Protein AF-A0AA40BDB4-F1 (afdb_monomer_lite)

Sequence (387 aa):
MAGRRAGQRDLVKLSRQDGDCGTTSRLGLGTDKLNTQEYTMSSLTVEDAASINAFVQQLHNAAAGALPVDEETLALQMLASAHADSDFDASHIKSPSATSGPAPVAMAAGDAKFDKFVSLLMGDIKSPEDQVANGQVPKPPPVVVEDPIGEVTVYDRAEATKNFAYLKDAQSVCQMFTNIILMQTNPDGFDITKEAAQAFNVQAALAYKSMAGPMGGVYNFSNGAVTKHTFDIPKGEVHEKLLGTMFKDMGLDKNHKLEIDSHITNFVKALGSIKTDGPHSTLDFALRFGLCPASNIAVDEVNPLIAYEPTTYLIYLKIDAKAFKQIISKNNSQEKITLTYEQVITKFELNVDHFIKQRPKFNAMLEAAIGMSLKEYSDRLNKPVKK

pLDDT: mean 74.77, std 20.49, range [28.95, 96.31]

Structure (mmCIF, N/CA/C/O backbone):
data_AF-A0AA40BDB4-F1
#
_entry.id   AF-A0AA40BDB4-F1
#
loop_
_atom_site.group_PDB
_atom_site.id
_atom_site.type_symbol
_atom_site.label_atom_id
_atom_site.label_alt_id
_atom_site.label_comp_id
_atom_site.label_asym_id
_atom_site.label_entity_id
_atom_site.label_seq_id
_atom_site.pdbx_PDB_ins_code
_atom_site.Cartn_x
_atom_site.Cartn_y
_atom_site.Cartn_z
_atom_site.occupancy
_atom_site.B_iso_or_equiv
_atom_site.auth_seq_id
_atom_site.auth_comp_id
_atom_site.auth_asym_id
_atom_site.auth_atom_id
_atom_site.pdbx_PDB_model_num
ATOM 1 N N . MET A 1 1 ? 46.966 54.551 1.963 1.00 35.03 1 MET A N 1
ATOM 2 C CA . MET A 1 1 ? 47.315 55.102 3.290 1.00 35.03 1 MET A CA 1
ATOM 3 C C . MET A 1 1 ? 46.256 54.678 4.288 1.00 35.03 1 MET A C 1
ATOM 5 O O . MET A 1 1 ? 45.084 54.652 3.945 1.00 35.03 1 MET A O 1
ATOM 9 N N . ALA A 1 2 ? 46.714 54.273 5.468 1.00 35.72 2 ALA A N 1
ATOM 10 C CA . ALA A 1 2 ? 45.950 53.664 6.547 1.00 35.72 2 ALA A CA 1
ATOM 11 C C . ALA A 1 2 ? 44.894 54.586 7.181 1.00 35.72 2 ALA A C 1
ATOM 13 O O . ALA A 1 2 ? 45.052 55.807 7.186 1.00 35.72 2 ALA A O 1
ATOM 14 N N . GLY A 1 3 ? 43.902 53.985 7.849 1.00 31.34 3 GLY A N 1
ATOM 15 C CA . GLY A 1 3 ? 43.121 54.692 8.861 1.00 31.34 3 GLY A CA 1
ATOM 16 C C . GLY A 1 3 ? 42.010 53.892 9.554 1.00 31.34 3 GLY A C 1
ATOM 17 O O . GLY A 1 3 ? 40.930 53.807 8.996 1.00 31.34 3 GLY A O 1
ATOM 18 N N . ARG A 1 4 ? 42.282 53.497 10.820 1.00 35.09 4 ARG A N 1
ATOM 19 C CA . ARG A 1 4 ? 41.410 53.574 12.036 1.00 35.09 4 ARG A CA 1
ATOM 20 C C . ARG A 1 4 ? 40.129 52.706 12.064 1.00 35.09 4 ARG A C 1
ATOM 22 O O . ARG A 1 4 ? 39.511 52.502 11.042 1.00 35.09 4 ARG A O 1
ATOM 29 N N . ARG A 1 5 ? 39.576 52.217 13.184 1.00 35.78 5 ARG A N 1
ATOM 30 C CA . ARG A 1 5 ? 39.807 52.204 14.655 1.00 35.78 5 ARG A CA 1
ATOM 31 C C . ARG A 1 5 ? 38.799 51.163 15.216 1.00 35.78 5 ARG A C 1
ATOM 33 O O . ARG A 1 5 ? 37.703 51.075 14.687 1.00 35.78 5 ARG A O 1
ATOM 40 N N . ALA A 1 6 ? 39.205 50.274 16.126 1.00 37.84 6 ALA A N 1
ATOM 41 C CA . ALA A 1 6 ? 38.913 50.265 17.577 1.00 37.84 6 ALA A CA 1
ATOM 42 C C . ALA A 1 6 ? 37.437 50.074 18.009 1.00 37.84 6 ALA A C 1
ATOM 44 O O . ALA A 1 6 ? 36.573 50.852 17.620 1.00 37.84 6 ALA A O 1
ATOM 45 N N . GLY A 1 7 ? 37.190 49.116 18.917 1.00 32.06 7 GLY A N 1
ATOM 46 C CA . GLY A 1 7 ? 35.907 48.978 19.624 1.00 32.06 7 GLY A CA 1
ATOM 47 C C . GLY A 1 7 ? 35.765 47.726 20.502 1.00 32.06 7 GLY A C 1
ATOM 48 O O . GLY A 1 7 ? 35.035 46.811 20.152 1.00 32.06 7 GLY A O 1
ATOM 49 N N . GLN A 1 8 ? 36.463 47.706 21.636 1.00 35.59 8 GLN A N 1
ATOM 50 C CA . GLN A 1 8 ? 36.405 46.729 22.735 1.00 35.59 8 GLN A CA 1
ATOM 51 C C . GLN A 1 8 ? 35.236 47.071 23.688 1.00 35.59 8 GLN A C 1
ATOM 53 O O . GLN A 1 8 ? 35.042 48.258 23.959 1.00 35.59 8 GLN A O 1
ATOM 58 N N . ARG A 1 9 ? 34.474 46.090 24.210 1.00 36.81 9 ARG A N 1
ATOM 59 C CA . ARG A 1 9 ? 33.572 46.274 25.372 1.00 36.81 9 ARG A CA 1
ATOM 60 C C . ARG A 1 9 ? 33.446 45.028 26.247 1.00 36.81 9 ARG A C 1
ATOM 62 O O . ARG A 1 9 ? 33.517 43.900 25.773 1.00 36.81 9 ARG A O 1
ATOM 69 N N . ASP A 1 10 ? 33.268 45.338 27.524 1.00 34.50 10 ASP A N 1
ATOM 70 C CA . ASP A 1 10 ? 33.527 44.552 28.720 1.00 34.50 10 ASP A CA 1
ATOM 71 C C . ASP A 1 10 ? 32.398 43.628 29.190 1.00 34.50 10 ASP A C 1
ATOM 73 O O . ASP A 1 10 ? 31.216 43.802 28.892 1.00 34.50 10 ASP A O 1
ATOM 77 N N . LEU A 1 11 ? 32.839 42.691 30.032 1.00 35.38 11 LEU A N 1
ATOM 78 C CA . LEU A 1 11 ? 32.093 41.889 30.995 1.00 35.38 11 LEU A CA 1
ATOM 79 C C . LEU A 1 11 ? 31.277 42.738 31.983 1.00 35.38 11 LEU A C 1
ATOM 81 O O . LEU A 1 11 ? 31.793 43.683 32.576 1.00 35.38 11 LEU A O 1
ATOM 85 N N . VAL A 1 12 ? 30.064 42.275 32.300 1.00 36.69 12 VAL A N 1
ATOM 86 C CA . VAL A 1 12 ? 29.343 42.647 33.526 1.00 36.69 12 VAL A CA 1
ATOM 87 C C . VAL A 1 12 ? 28.888 41.377 34.247 1.00 36.69 12 VAL A C 1
ATOM 89 O O . VAL A 1 12 ? 28.168 40.548 33.696 1.00 36.69 12 VAL A O 1
ATOM 92 N N . LYS A 1 13 ? 29.347 41.242 35.497 1.00 37.56 13 LYS A N 1
ATOM 93 C CA . LYS A 1 13 ? 28.877 40.292 36.514 1.00 37.56 13 LYS A CA 1
ATOM 94 C C . LYS A 1 13 ? 27.542 40.778 37.083 1.00 37.56 13 LYS A C 1
ATOM 96 O O . LYS A 1 13 ? 27.432 41.962 37.387 1.00 37.56 13 LYS A O 1
ATOM 101 N N . LEU A 1 14 ? 26.609 39.868 37.360 1.00 36.16 14 LEU A N 1
ATOM 102 C CA . LEU A 1 14 ? 25.502 40.107 38.290 1.00 36.16 14 LEU A CA 1
ATOM 103 C C . LEU A 1 14 ? 25.319 38.915 39.236 1.00 36.16 14 LEU A C 1
ATOM 105 O O . LEU A 1 14 ? 25.628 37.770 38.917 1.00 36.16 14 LEU A O 1
ATOM 109 N N . SER A 1 15 ? 24.929 39.277 40.448 1.00 33.12 15 SER A N 1
ATOM 110 C CA . SER A 1 15 ? 25.103 38.614 41.735 1.00 33.12 15 SER A CA 1
ATOM 111 C C . SER A 1 15 ? 23.909 37.762 42.178 1.00 33.12 15 SER A C 1
ATOM 113 O O . SER A 1 15 ? 22.791 37.948 41.713 1.00 33.12 15 SER A O 1
ATOM 115 N N . ARG A 1 16 ? 24.182 36.878 43.148 1.00 38.31 16 ARG A N 1
ATOM 116 C CA . ARG A 1 16 ? 23.244 36.086 43.965 1.00 38.31 16 ARG A CA 1
ATOM 117 C C . ARG A 1 16 ? 22.114 36.907 44.601 1.00 38.31 16 ARG A C 1
ATOM 119 O O . ARG A 1 16 ? 22.371 38.014 45.073 1.00 38.31 16 ARG A O 1
ATOM 126 N N . GLN A 1 17 ? 20.963 36.262 44.804 1.00 34.16 17 GLN A N 1
ATOM 127 C CA . GLN A 1 17 ? 20.155 36.439 46.014 1.00 34.16 17 GLN A CA 1
ATOM 128 C C . GLN A 1 17 ? 19.317 35.182 46.300 1.00 34.16 17 GLN A C 1
ATOM 130 O O . GLN A 1 17 ? 18.565 34.726 45.442 1.00 34.16 17 GLN A O 1
ATOM 135 N N . ASP A 1 18 ? 19.499 34.632 47.501 1.00 37.16 18 ASP A N 1
ATOM 136 C CA . ASP A 1 18 ? 18.679 33.582 48.107 1.00 37.16 18 ASP A CA 1
ATOM 137 C C . ASP A 1 18 ? 17.361 34.176 48.638 1.00 37.16 18 ASP A C 1
ATOM 139 O O . ASP A 1 18 ? 17.328 35.326 49.087 1.00 37.16 18 ASP A O 1
ATOM 143 N N . GLY A 1 19 ? 16.289 33.382 48.629 1.00 33.75 19 GLY A N 1
ATOM 144 C CA . GLY A 1 19 ? 14.989 33.729 49.206 1.00 33.75 19 GLY A CA 1
ATOM 145 C C . GLY A 1 19 ? 14.137 32.480 49.428 1.00 33.75 19 GLY A C 1
ATOM 146 O O . GLY A 1 19 ? 13.705 31.840 48.475 1.00 33.75 19 GLY A O 1
ATOM 147 N N . ASP A 1 20 ? 13.955 32.143 50.700 1.00 32.56 20 ASP A N 1
ATOM 148 C CA . ASP A 1 20 ? 13.248 30.986 51.252 1.00 32.56 20 ASP A CA 1
ATOM 149 C C . ASP A 1 20 ? 11.726 31.240 51.400 1.00 32.56 20 ASP A C 1
ATOM 151 O O . ASP A 1 20 ? 11.276 32.387 51.366 1.00 32.56 20 ASP A O 1
ATOM 155 N N . CYS A 1 21 ? 10.986 30.165 51.705 1.00 30.27 21 CYS A N 1
ATOM 156 C CA . CYS A 1 21 ? 9.634 30.094 52.291 1.00 30.27 21 CYS A CA 1
ATOM 157 C C . CYS A 1 21 ? 8.413 29.934 51.356 1.00 30.27 21 CYS A C 1
ATOM 159 O O . CYS A 1 21 ? 8.086 30.794 50.541 1.00 30.27 21 CYS A O 1
ATOM 161 N N . GLY A 1 22 ? 7.648 28.853 51.584 1.00 29.36 22 GLY A N 1
ATOM 162 C CA . GLY A 1 22 ? 6.280 28.702 51.078 1.00 29.36 22 GLY A CA 1
ATOM 163 C C . GLY A 1 22 ? 5.725 27.275 51.117 1.00 29.36 22 GLY A C 1
ATOM 164 O O . GLY A 1 22 ? 5.692 26.585 50.106 1.00 29.36 22 GLY A O 1
ATOM 165 N N . THR A 1 23 ? 5.242 26.838 52.279 1.00 39.34 23 THR A N 1
ATOM 166 C CA . THR A 1 23 ? 4.392 25.650 52.466 1.00 39.34 23 THR A CA 1
ATOM 167 C C . THR A 1 23 ? 3.095 25.738 51.652 1.00 39.34 23 THR A C 1
ATOM 169 O O . THR A 1 23 ? 2.395 26.743 51.715 1.00 39.34 23 THR A O 1
ATOM 172 N N . THR A 1 24 ? 2.695 24.662 50.964 1.00 34.88 24 THR A N 1
ATOM 173 C CA . THR A 1 24 ? 1.273 24.343 50.716 1.00 34.88 24 THR A CA 1
ATOM 174 C C . THR A 1 24 ? 1.081 22.866 50.367 1.00 34.88 24 THR A C 1
ATOM 176 O O . THR A 1 24 ? 1.604 22.350 49.385 1.00 34.88 24 THR A O 1
ATOM 179 N N . SER A 1 25 ? 0.284 22.188 51.192 1.00 34.59 25 SER A N 1
ATOM 180 C CA . SER A 1 25 ? -0.330 20.889 50.923 1.00 34.59 25 SER A CA 1
ATOM 181 C C . SER A 1 25 ? -1.162 20.917 49.640 1.00 34.59 25 SER A C 1
ATOM 183 O O . SER A 1 25 ? -1.939 21.855 49.470 1.00 34.59 25 SER A O 1
ATOM 185 N N . ARG A 1 26 ? -1.139 19.842 48.836 1.00 31.80 26 ARG A N 1
ATOM 186 C CA . ARG A 1 26 ? -2.358 19.234 48.259 1.00 31.80 26 ARG A CA 1
ATOM 187 C C . ARG A 1 26 ? -2.076 17.974 47.432 1.00 31.80 26 ARG A C 1
ATOM 189 O O . ARG A 1 26 ? -1.302 18.000 46.490 1.00 31.80 26 ARG A O 1
ATOM 196 N N . LEU A 1 27 ? -2.853 16.946 47.778 1.00 32.69 27 LEU A N 1
ATOM 197 C CA . LEU A 1 27 ? -3.445 15.921 46.913 1.00 32.69 27 LEU A CA 1
ATOM 198 C C . LEU A 1 27 ? -2.481 15.009 46.146 1.00 32.69 27 LEU A C 1
ATOM 200 O O . LEU A 1 27 ? -1.997 15.327 45.065 1.00 32.69 27 LEU A O 1
ATOM 204 N N . GLY A 1 28 ? -2.331 13.799 46.691 1.00 31.52 28 GLY A N 1
ATOM 205 C CA . GLY A 1 28 ? -1.909 12.631 45.935 1.00 31.52 28 GLY A CA 1
ATOM 206 C C . GLY A 1 28 ? -2.870 12.384 44.775 1.00 31.52 28 GLY A C 1
ATOM 207 O O . GLY A 1 28 ? -3.969 11.868 44.960 1.00 31.52 28 GLY A O 1
ATOM 208 N N . LEU A 1 29 ? -2.436 12.771 43.582 1.00 33.66 29 LEU A N 1
ATOM 209 C CA . LEU A 1 29 ? -2.894 12.184 42.338 1.00 33.66 29 LEU A CA 1
ATOM 210 C C . LEU A 1 29 ? -2.036 10.945 42.119 1.00 33.66 29 LEU A C 1
ATOM 212 O O . LEU A 1 29 ? -0.818 11.045 41.959 1.00 33.66 29 LEU A O 1
ATOM 216 N N . GLY A 1 30 ? -2.682 9.782 42.188 1.00 31.44 30 GLY A N 1
ATOM 217 C CA . GLY A 1 30 ? -2.086 8.528 41.766 1.00 31.44 30 GLY A CA 1
ATOM 218 C C . GLY A 1 30 ? -1.533 8.709 40.361 1.00 31.44 30 GLY A C 1
ATOM 219 O O . GLY A 1 30 ? -2.257 9.065 39.433 1.00 31.44 30 GLY A O 1
ATOM 220 N N . THR A 1 31 ? -0.230 8.511 40.224 1.00 32.16 31 THR A N 1
ATOM 221 C CA . THR A 1 31 ? 0.396 8.292 38.934 1.00 32.16 31 THR A CA 1
ATOM 222 C C . THR A 1 31 ? -0.072 6.928 38.455 1.00 32.16 31 THR A C 1
ATOM 224 O O . THR A 1 31 ? 0.568 5.905 38.705 1.00 32.16 31 THR A O 1
ATOM 227 N N . ASP A 1 32 ? -1.230 6.910 37.793 1.00 32.81 32 ASP A N 1
ATOM 228 C CA . ASP A 1 32 ? -1.568 5.827 36.886 1.00 32.81 32 ASP A CA 1
ATOM 229 C C . ASP A 1 32 ? -0.388 5.704 35.934 1.00 32.81 32 ASP A C 1
ATOM 231 O O . ASP A 1 32 ? -0.082 6.600 35.141 1.00 32.81 32 ASP A O 1
ATOM 235 N N . LYS A 1 33 ? 0.350 4.609 36.110 1.00 33.38 33 LYS A N 1
ATOM 236 C CA . LYS A 1 33 ? 1.398 4.182 35.204 1.00 33.38 33 LYS A CA 1
ATOM 237 C C . LYS A 1 33 ? 0.716 3.992 33.855 1.00 33.38 33 LYS A C 1
ATOM 239 O O . LYS A 1 33 ? 0.137 2.941 33.598 1.00 33.38 33 LYS A O 1
ATOM 244 N N . LEU A 1 34 ? 0.751 5.032 33.022 1.00 32.22 34 LEU A N 1
ATOM 245 C CA . LEU A 1 34 ? 0.516 4.926 31.594 1.00 32.22 34 LEU A CA 1
ATOM 246 C C . LEU A 1 34 ? 1.506 3.880 31.109 1.00 32.22 34 LEU A C 1
ATOM 248 O O . LEU A 1 34 ? 2.707 4.120 31.019 1.00 32.22 34 LEU A O 1
ATOM 252 N N . ASN A 1 35 ? 0.977 2.679 30.922 1.00 30.11 35 ASN A N 1
ATOM 253 C CA . ASN A 1 35 ? 1.677 1.535 30.400 1.00 30.11 35 ASN A CA 1
ATOM 254 C C . ASN A 1 35 ? 1.966 1.869 28.933 1.00 30.11 35 ASN A C 1
ATOM 256 O O . ASN A 1 35 ? 1.184 1.547 28.042 1.00 30.11 35 ASN A O 1
ATOM 260 N N . THR A 1 36 ? 3.043 2.614 28.686 1.00 31.75 36 THR A N 1
ATOM 261 C CA . THR A 1 36 ? 3.668 2.735 27.373 1.00 31.75 36 THR A CA 1
ATOM 262 C C . THR A 1 36 ? 4.202 1.357 27.020 1.00 31.75 36 THR A C 1
ATOM 264 O O . THR A 1 36 ? 5.380 1.065 27.201 1.00 31.75 36 THR A O 1
ATOM 267 N N . GLN A 1 37 ? 3.308 0.477 26.566 1.00 29.88 37 GLN A N 1
ATOM 268 C CA . GLN A 1 37 ? 3.706 -0.622 25.709 1.00 29.88 37 GLN A CA 1
ATOM 269 C C . GLN A 1 37 ? 4.337 0.031 24.482 1.00 29.88 37 GLN A C 1
ATOM 271 O O . GLN A 1 37 ? 3.642 0.604 23.641 1.00 29.88 37 GLN A O 1
ATOM 276 N N . GLU A 1 38 ? 5.666 -0.006 24.418 1.00 28.95 38 GLU A N 1
ATOM 277 C CA . GLU A 1 38 ? 6.375 0.078 23.153 1.00 28.95 38 GLU A CA 1
ATOM 278 C C . GLU A 1 38 ? 5.808 -1.039 22.275 1.00 28.95 38 GLU A C 1
ATOM 280 O O . GLU A 1 38 ? 6.131 -2.216 22.434 1.00 28.95 38 GLU A O 1
ATOM 285 N N . TYR A 1 39 ? 4.880 -0.672 21.391 1.00 37.19 39 TYR A N 1
ATOM 286 C CA . TYR A 1 39 ? 4.434 -1.541 20.317 1.00 37.19 39 TYR A CA 1
ATOM 287 C C . TYR A 1 39 ? 5.608 -1.673 19.356 1.00 37.19 39 TYR A C 1
ATOM 289 O O . TYR A 1 39 ? 5.751 -0.927 18.389 1.00 37.19 39 TYR A O 1
ATOM 297 N N . THR A 1 40 ? 6.473 -2.637 19.650 1.00 35.44 40 THR A N 1
ATOM 298 C CA . THR A 1 40 ? 7.232 -3.307 18.610 1.00 35.44 40 THR A CA 1
ATOM 299 C C . THR A 1 40 ? 6.192 -3.846 17.636 1.00 35.44 40 THR A C 1
ATOM 301 O O . THR A 1 40 ? 5.312 -4.617 18.019 1.00 35.44 40 THR A O 1
ATOM 304 N N . MET A 1 41 ? 6.212 -3.365 16.389 1.00 41.50 41 MET A N 1
ATOM 305 C CA . MET A 1 41 ? 5.475 -4.009 15.304 1.00 41.50 41 MET A CA 1
ATOM 306 C C . MET A 1 41 ? 5.861 -5.482 15.371 1.00 41.50 41 MET A C 1
ATOM 308 O O . MET A 1 41 ? 7.022 -5.782 15.099 1.00 41.50 41 MET A O 1
ATOM 312 N N . SER A 1 42 ? 4.960 -6.359 15.843 1.00 46.31 42 SER A N 1
ATOM 313 C CA . SER A 1 42 ? 5.343 -7.742 16.143 1.00 46.31 42 SER A CA 1
ATOM 314 C C . SER A 1 42 ? 6.010 -8.290 14.890 1.00 46.31 42 SER A C 1
ATOM 316 O O . SER A 1 42 ? 5.440 -8.214 13.794 1.00 46.31 42 SER A O 1
ATOM 318 N N . SER A 1 43 ? 7.260 -8.724 15.008 1.00 53.91 43 SER A N 1
ATOM 319 C CA . SER A 1 43 ? 7.935 -9.377 13.895 1.00 53.91 43 SER A CA 1
ATOM 320 C C . SER A 1 43 ? 7.075 -10.567 13.473 1.00 53.91 43 SER A C 1
ATOM 322 O O . SER A 1 43 ? 6.415 -11.175 14.320 1.00 53.91 43 SER A O 1
ATOM 324 N N . LEU A 1 44 ? 7.018 -10.857 12.169 1.00 61.62 44 LEU A N 1
ATOM 325 C CA . LEU A 1 44 ? 6.471 -12.141 11.721 1.00 61.62 44 LEU A CA 1
ATOM 326 C C . LEU A 1 44 ? 7.185 -13.238 12.508 1.00 61.62 44 LEU A C 1
ATOM 328 O O . LEU A 1 44 ? 8.407 -13.162 12.677 1.00 61.62 44 LEU A O 1
ATOM 332 N N . THR A 1 45 ? 6.431 -14.195 13.040 1.00 69.31 45 THR A N 1
ATOM 333 C CA . THR A 1 45 ? 7.065 -15.353 13.664 1.00 69.31 45 THR A CA 1
ATOM 334 C C . THR A 1 45 ? 7.759 -16.179 12.583 1.00 69.31 45 THR A C 1
ATOM 336 O O . THR A 1 45 ? 7.525 -16.012 11.380 1.00 69.31 45 THR A O 1
ATOM 339 N N . VAL A 1 46 ? 8.649 -17.069 13.005 1.00 65.69 46 VAL A N 1
ATOM 340 C CA . VAL A 1 46 ? 9.314 -17.994 12.084 1.00 65.69 46 VAL A CA 1
ATOM 341 C C . VAL A 1 46 ? 8.272 -18.903 11.416 1.00 65.69 46 VAL A C 1
ATOM 343 O O . VAL A 1 46 ? 8.345 -19.171 10.217 1.00 65.69 46 VAL A O 1
ATOM 346 N N . GLU A 1 47 ? 7.249 -19.302 12.169 1.00 66.31 47 GLU A N 1
ATOM 347 C CA . GLU A 1 47 ? 6.120 -20.096 11.697 1.00 66.31 47 GLU A CA 1
ATOM 348 C C . GLU A 1 47 ? 5.272 -19.335 10.665 1.00 66.31 47 GLU A C 1
ATOM 350 O O . GLU A 1 47 ? 4.905 -19.908 9.635 1.00 66.31 47 GLU A O 1
ATOM 355 N N . ASP A 1 48 ? 5.014 -18.038 10.886 1.00 61.88 48 ASP A N 1
ATOM 356 C CA . ASP A 1 48 ? 4.310 -17.185 9.922 1.00 61.88 48 ASP A CA 1
ATOM 357 C C . ASP A 1 48 ? 5.088 -17.115 8.603 1.00 61.88 48 ASP A C 1
ATOM 359 O O . ASP A 1 48 ? 4.516 -17.289 7.525 1.00 61.88 48 ASP A O 1
ATOM 363 N N . ALA A 1 49 ? 6.405 -16.890 8.677 1.00 64.38 49 ALA A N 1
ATOM 364 C CA . ALA A 1 49 ? 7.275 -16.806 7.506 1.00 64.38 49 ALA A CA 1
ATOM 365 C C . ALA A 1 49 ? 7.301 -18.124 6.716 1.00 64.38 49 ALA A C 1
ATOM 367 O O . ALA A 1 49 ? 7.170 -18.116 5.489 1.00 64.38 49 ALA A O 1
ATOM 368 N N . ALA A 1 50 ? 7.397 -19.257 7.413 1.00 65.25 50 ALA A N 1
ATOM 369 C CA . ALA A 1 50 ? 7.337 -20.582 6.809 1.00 65.25 50 ALA A CA 1
ATOM 370 C C . ALA A 1 50 ? 5.992 -20.831 6.103 1.00 65.25 50 ALA A C 1
ATOM 372 O O . ALA A 1 50 ? 5.974 -21.300 4.964 1.00 65.25 50 ALA A O 1
ATOM 373 N N . SER A 1 51 ? 4.871 -20.464 6.734 1.00 67.25 51 SER A N 1
ATOM 374 C CA . SER A 1 51 ? 3.529 -20.631 6.156 1.00 67.25 51 SER A CA 1
ATOM 375 C C . SER A 1 51 ? 3.295 -19.732 4.935 1.00 67.25 51 SER A C 1
ATOM 377 O O . SER A 1 51 ? 2.717 -20.158 3.932 1.00 67.25 51 SER A O 1
ATOM 379 N N . ILE A 1 52 ? 3.792 -18.489 4.976 1.00 65.56 52 ILE A N 1
ATOM 380 C CA . ILE A 1 52 ? 3.763 -17.571 3.829 1.00 65.56 52 ILE A CA 1
ATOM 381 C C . ILE A 1 52 ? 4.548 -18.170 2.659 1.00 65.56 52 ILE A C 1
ATOM 383 O O . ILE A 1 52 ? 4.017 -18.240 1.551 1.00 65.56 52 ILE A O 1
ATOM 387 N N . ASN A 1 53 ? 5.777 -18.638 2.896 1.00 69.31 53 ASN A N 1
ATOM 388 C CA . ASN A 1 53 ? 6.617 -19.241 1.857 1.00 69.31 53 ASN A CA 1
ATOM 389 C C . ASN A 1 53 ? 5.968 -20.489 1.249 1.00 69.31 53 ASN A C 1
ATOM 391 O O . ASN A 1 53 ? 5.939 -20.634 0.028 1.00 69.31 53 ASN A O 1
ATOM 395 N N . ALA A 1 54 ? 5.391 -21.347 2.090 1.00 71.38 54 ALA A N 1
ATOM 396 C CA . ALA A 1 54 ? 4.643 -22.524 1.670 1.00 71.38 54 ALA A CA 1
ATOM 397 C C . ALA A 1 54 ? 3.478 -22.158 0.733 1.00 71.38 54 ALA A C 1
ATOM 399 O O . ALA A 1 54 ? 3.353 -22.725 -0.354 1.00 71.38 54 ALA A O 1
ATOM 400 N N . PHE A 1 55 ? 2.669 -21.160 1.097 1.00 75.44 55 PHE A N 1
ATOM 401 C CA . PHE A 1 55 ? 1.553 -20.708 0.262 1.00 75.44 55 PHE A CA 1
ATOM 402 C C . PHE A 1 55 ? 2.020 -20.058 -1.049 1.00 75.44 55 PHE A C 1
ATOM 404 O O . PHE A 1 55 ? 1.459 -20.315 -2.113 1.00 75.44 55 PHE A O 1
ATOM 411 N N . VAL A 1 56 ? 3.085 -19.254 -1.008 1.00 77.44 56 VAL A N 1
ATOM 412 C CA . VAL A 1 56 ? 3.692 -18.658 -2.209 1.00 77.44 56 VAL A CA 1
ATOM 413 C C . VAL A 1 56 ? 4.198 -19.745 -3.159 1.00 77.44 56 VAL A C 1
ATOM 415 O O . VAL A 1 56 ? 3.978 -19.663 -4.368 1.00 77.44 56 VAL A O 1
ATOM 418 N N . GLN A 1 57 ? 4.813 -20.803 -2.630 1.00 76.00 57 GLN A N 1
ATOM 419 C CA . GLN A 1 57 ? 5.257 -21.935 -3.438 1.00 76.00 57 GLN A CA 1
ATOM 420 C C . GLN A 1 57 ? 4.078 -22.714 -4.034 1.00 76.00 57 GLN A C 1
ATOM 422 O O . GLN A 1 57 ? 4.145 -23.110 -5.197 1.00 76.00 57 GLN A O 1
ATOM 427 N N . GLN A 1 58 ? 2.987 -22.900 -3.283 1.00 75.94 58 GLN A N 1
ATOM 428 C CA . GLN A 1 58 ? 1.755 -23.493 -3.814 1.00 75.94 58 GLN A CA 1
ATOM 429 C C . GLN A 1 58 ? 1.201 -22.677 -4.985 1.00 75.94 58 GLN A C 1
ATOM 431 O O . GLN A 1 58 ? 0.915 -23.250 -6.034 1.00 75.94 58 GLN A O 1
ATOM 436 N N . LEU A 1 59 ? 1.137 -21.346 -4.857 1.00 75.62 59 LEU A N 1
ATOM 437 C CA . LEU A 1 59 ? 0.726 -20.460 -5.949 1.00 75.62 59 LEU A CA 1
ATOM 438 C C . LEU A 1 59 ? 1.656 -20.573 -7.162 1.00 75.62 59 LEU A C 1
ATOM 440 O O . LEU A 1 59 ? 1.180 -20.635 -8.294 1.00 75.62 59 LEU A O 1
ATOM 444 N N . HIS A 1 60 ? 2.973 -20.642 -6.950 1.00 75.88 60 HIS A N 1
ATOM 445 C CA . HIS A 1 60 ? 3.932 -20.855 -8.036 1.00 75.88 60 HIS A CA 1
ATOM 446 C C . HIS A 1 60 ? 3.734 -22.196 -8.741 1.00 75.88 60 HIS A C 1
ATOM 448 O O . HIS A 1 60 ? 3.751 -22.246 -9.970 1.00 75.88 60 HIS A O 1
ATOM 454 N N . ASN A 1 61 ? 3.542 -23.272 -7.982 1.00 70.88 61 ASN A N 1
ATOM 455 C CA . ASN A 1 61 ? 3.346 -24.607 -8.532 1.00 70.88 61 ASN A CA 1
ATOM 456 C C . ASN A 1 61 ? 2.037 -24.683 -9.318 1.00 70.88 61 ASN A C 1
ATOM 458 O O . ASN A 1 61 ? 2.041 -25.160 -10.451 1.00 70.88 61 ASN A O 1
ATOM 462 N N . ALA A 1 62 ? 0.957 -24.121 -8.773 1.00 69.12 62 ALA A N 1
ATOM 463 C CA . ALA A 1 62 ? -0.321 -24.007 -9.463 1.00 69.12 62 ALA A CA 1
ATOM 464 C C . ALA A 1 62 ? -0.193 -23.209 -10.768 1.00 69.12 62 ALA A C 1
ATOM 466 O O . ALA A 1 62 ? -0.655 -23.651 -11.818 1.00 69.12 62 ALA A O 1
ATOM 467 N N . ALA A 1 63 ? 0.506 -22.071 -10.730 1.00 68.38 63 ALA A N 1
ATOM 468 C CA . ALA A 1 63 ? 0.763 -21.245 -11.906 1.00 68.38 63 ALA A CA 1
ATOM 469 C C . ALA A 1 63 ? 1.629 -21.958 -12.965 1.00 68.38 63 ALA A C 1
ATOM 471 O O . ALA A 1 63 ? 1.469 -21.719 -14.159 1.00 68.38 63 ALA A O 1
ATOM 472 N N . ALA A 1 64 ? 2.526 -22.855 -12.546 1.00 73.25 64 ALA A N 1
ATOM 473 C CA . ALA A 1 64 ? 3.324 -23.697 -13.436 1.00 73.25 64 ALA A CA 1
ATOM 474 C C . ALA A 1 64 ? 2.571 -24.945 -13.942 1.00 73.25 64 ALA A C 1
ATOM 476 O O . ALA A 1 64 ? 3.133 -25.726 -14.711 1.00 73.25 64 ALA A O 1
ATOM 477 N N . GLY A 1 65 ? 1.325 -25.160 -13.506 1.00 67.19 65 GLY A N 1
ATOM 478 C CA . GLY A 1 65 ? 0.554 -26.366 -13.801 1.00 67.19 65 GLY A CA 1
ATOM 479 C C . GLY A 1 65 ? 1.094 -27.633 -13.131 1.00 67.19 65 GLY A C 1
ATOM 480 O O . GLY A 1 65 ? 0.772 -28.734 -13.571 1.00 67.19 65 GLY A O 1
ATOM 481 N N . ALA A 1 66 ? 1.936 -27.492 -12.105 1.00 63.16 66 ALA A N 1
ATOM 482 C CA . ALA A 1 66 ? 2.457 -28.609 -11.332 1.00 63.16 66 ALA A CA 1
ATOM 483 C C . ALA A 1 66 ? 1.387 -29.167 -10.380 1.00 63.16 66 ALA A C 1
ATOM 485 O O . ALA A 1 66 ? 0.449 -28.470 -9.990 1.00 63.16 66 ALA A O 1
ATOM 486 N N . LEU A 1 67 ? 1.540 -30.437 -9.993 1.00 59.53 67 LEU A N 1
ATOM 487 C CA . LEU A 1 67 ? 0.674 -31.052 -8.989 1.00 59.53 67 LEU A CA 1
ATOM 488 C C . LEU A 1 67 ? 0.805 -30.312 -7.642 1.00 59.53 67 LEU A C 1
ATOM 490 O O . LEU A 1 67 ? 1.894 -29.815 -7.328 1.00 59.53 67 LEU A O 1
ATOM 494 N N . PRO A 1 68 ? -0.275 -30.253 -6.838 1.00 56.88 68 PRO A N 1
ATOM 495 C CA . PRO A 1 68 ? -0.201 -29.745 -5.476 1.00 56.88 68 PRO A CA 1
ATOM 496 C C . PRO A 1 68 ? 0.896 -30.476 -4.702 1.00 56.88 68 PRO A C 1
ATOM 498 O O . PRO A 1 68 ? 1.032 -31.695 -4.805 1.00 56.88 68 PRO A O 1
ATOM 501 N N . VAL A 1 69 ? 1.679 -29.724 -3.934 1.00 61.47 69 VAL A N 1
ATOM 502 C CA . VAL A 1 69 ? 2.643 -30.306 -2.996 1.00 61.47 69 VAL A CA 1
ATOM 503 C C . VAL A 1 69 ? 1.837 -30.986 -1.898 1.00 61.47 69 VAL A C 1
ATOM 505 O O . VAL A 1 69 ? 0.946 -30.354 -1.329 1.00 61.47 69 VAL A O 1
ATOM 508 N N . ASP A 1 70 ? 2.112 -32.260 -1.626 1.00 65.94 70 ASP A N 1
ATOM 509 C CA . ASP A 1 70 ? 1.471 -32.972 -0.525 1.00 65.94 70 ASP A CA 1
ATOM 510 C C . ASP A 1 70 ? 1.782 -32.293 0.823 1.00 65.94 70 ASP A C 1
ATOM 512 O O . ASP A 1 70 ? 2.814 -31.634 0.988 1.00 65.94 70 ASP A O 1
ATOM 516 N N . GLU A 1 71 ? 0.868 -32.426 1.787 1.00 53.22 71 GLU A N 1
ATOM 517 C CA . GLU A 1 71 ? 0.962 -31.743 3.084 1.00 53.22 71 GLU A CA 1
ATOM 518 C C . GLU A 1 71 ? 2.237 -32.110 3.860 1.00 53.22 71 GLU A C 1
ATOM 520 O O . GLU A 1 71 ? 2.770 -31.264 4.577 1.00 53.22 71 GLU A O 1
ATOM 525 N N . GLU A 1 72 ? 2.768 -33.326 3.690 1.00 55.50 72 GLU A N 1
ATOM 526 C CA . GLU A 1 72 ? 4.011 -33.762 4.336 1.00 55.50 72 GLU A CA 1
ATOM 527 C C . GLU A 1 72 ? 5.228 -33.040 3.75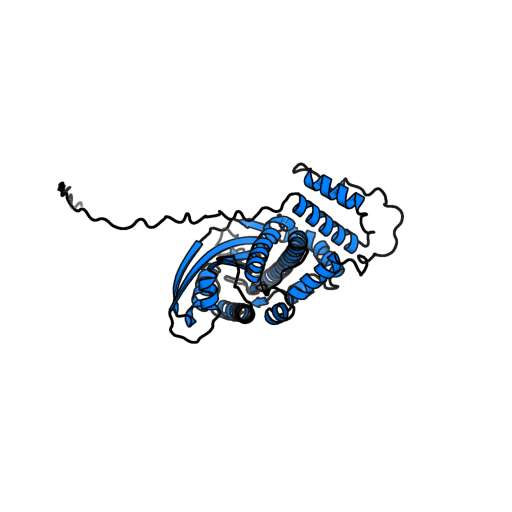0 1.00 55.50 72 GLU A C 1
ATOM 529 O O . GLU A 1 72 ? 6.059 -32.519 4.496 1.00 55.50 72 GLU A O 1
ATOM 534 N N . THR A 1 73 ? 5.319 -32.936 2.422 1.00 62.28 73 THR A N 1
ATOM 535 C CA . THR A 1 73 ? 6.370 -32.165 1.748 1.00 62.28 73 THR A CA 1
ATOM 536 C C . THR A 1 73 ? 6.272 -30.680 2.106 1.00 62.28 73 THR A C 1
ATOM 538 O O . THR A 1 73 ? 7.297 -30.037 2.342 1.00 62.28 73 THR A O 1
ATOM 541 N N . LEU A 1 74 ? 5.057 -30.133 2.211 1.00 58.78 74 LEU A N 1
ATOM 542 C CA . LEU A 1 74 ? 4.836 -28.754 2.646 1.00 58.78 74 LEU A CA 1
ATOM 543 C C . LEU A 1 74 ? 5.297 -28.538 4.094 1.00 58.78 74 LEU A C 1
ATOM 545 O O . LEU A 1 74 ? 6.016 -27.582 4.374 1.00 58.78 74 LEU A O 1
ATOM 549 N N . ALA A 1 75 ? 4.939 -29.448 5.005 1.00 55.91 75 ALA A N 1
ATOM 550 C CA . ALA A 1 75 ? 5.353 -29.402 6.403 1.00 55.91 75 ALA A CA 1
ATOM 551 C C . ALA A 1 75 ? 6.878 -29.523 6.549 1.00 55.91 75 ALA A C 1
ATOM 553 O O . ALA A 1 75 ? 7.481 -28.781 7.321 1.00 55.91 75 ALA A O 1
ATOM 554 N N . LEU A 1 76 ? 7.520 -30.393 5.763 1.00 55.97 76 LEU A N 1
ATOM 555 C CA . LEU A 1 76 ? 8.979 -30.525 5.713 1.00 55.97 76 LEU A CA 1
ATOM 556 C C . LEU A 1 76 ? 9.655 -29.251 5.196 1.00 55.97 76 LEU A C 1
ATOM 558 O O . LEU A 1 76 ? 10.681 -28.846 5.737 1.00 55.97 76 LEU A O 1
ATOM 562 N N . GLN A 1 77 ? 9.081 -28.589 4.191 1.00 60.16 77 GLN A N 1
ATOM 563 C CA . GLN A 1 77 ? 9.583 -27.309 3.684 1.00 60.16 77 GLN A CA 1
ATOM 564 C C . GLN A 1 77 ? 9.384 -26.168 4.683 1.00 60.16 77 GLN A C 1
ATOM 566 O O . GLN A 1 77 ? 10.276 -25.332 4.835 1.00 60.16 77 GLN A O 1
ATOM 571 N N . MET A 1 78 ? 8.250 -26.140 5.388 1.00 54.56 78 MET A N 1
ATOM 572 C CA . MET A 1 78 ? 8.005 -25.188 6.470 1.00 54.56 78 MET A CA 1
ATOM 573 C C . MET A 1 78 ? 9.018 -25.376 7.598 1.00 54.56 78 MET A C 1
ATOM 575 O O . MET A 1 78 ? 9.615 -24.404 8.047 1.00 54.56 78 MET A O 1
ATOM 579 N N . LEU A 1 79 ? 9.267 -26.624 8.001 1.00 55.72 79 LEU A N 1
ATOM 580 C CA . LEU A 1 79 ? 10.227 -26.968 9.047 1.00 55.72 79 LEU A CA 1
ATOM 581 C C . LEU A 1 79 ? 11.667 -26.640 8.624 1.00 55.72 79 LEU A C 1
ATOM 583 O O . LEU A 1 79 ? 12.433 -26.084 9.405 1.00 55.72 79 LEU A O 1
ATOM 587 N N . ALA A 1 80 ? 12.017 -26.916 7.367 1.00 58.47 80 ALA A N 1
ATOM 588 C CA . ALA A 1 80 ? 13.311 -26.553 6.805 1.00 58.47 80 ALA A CA 1
ATOM 589 C C . ALA A 1 80 ? 13.500 -25.033 6.724 1.00 58.47 80 ALA A C 1
ATOM 591 O O . ALA A 1 80 ? 14.560 -24.544 7.082 1.00 58.47 80 ALA A O 1
ATOM 592 N N . SER A 1 81 ? 12.470 -24.279 6.330 1.00 55.09 81 SER A N 1
ATOM 593 C CA . SER A 1 81 ? 12.512 -22.809 6.291 1.00 55.09 81 SER A CA 1
ATOM 594 C C . SER A 1 81 ? 12.555 -22.192 7.692 1.00 55.09 81 SER A C 1
ATOM 596 O O . SER A 1 81 ? 13.181 -21.157 7.887 1.00 55.09 81 SER A O 1
ATOM 598 N N . ALA A 1 82 ? 11.907 -22.827 8.673 1.00 53.66 82 ALA A N 1
ATOM 599 C CA . ALA A 1 82 ? 11.889 -22.377 10.060 1.00 53.66 82 ALA A CA 1
ATOM 600 C C . ALA A 1 82 ? 13.223 -22.609 10.794 1.00 53.66 82 ALA A C 1
ATOM 602 O O . ALA A 1 82 ? 13.540 -21.910 11.755 1.00 53.66 82 ALA A O 1
ATOM 603 N N . HIS A 1 83 ? 14.010 -23.588 10.343 1.00 55.53 83 HIS A N 1
ATOM 604 C CA . HIS A 1 83 ? 15.295 -23.967 10.943 1.00 55.53 83 HIS A CA 1
ATOM 605 C C . HIS A 1 83 ? 16.497 -23.735 10.019 1.00 55.53 83 HIS A C 1
ATOM 607 O O . HIS A 1 83 ? 17.603 -24.184 10.315 1.00 55.53 83 HIS A O 1
ATOM 613 N N . ALA A 1 84 ? 16.275 -23.052 8.902 1.00 47.03 84 ALA A N 1
ATOM 614 C CA . ALA A 1 84 ? 17.285 -22.695 7.926 1.00 47.03 84 ALA A CA 1
ATOM 615 C C . ALA A 1 84 ? 18.244 -21.632 8.481 1.00 47.03 84 ALA A C 1
ATOM 617 O O . ALA A 1 84 ? 17.805 -20.574 8.934 1.00 47.03 84 ALA A O 1
ATOM 618 N N . ASP A 1 85 ? 19.554 -21.876 8.369 1.00 42.56 85 ASP A N 1
ATOM 619 C CA . ASP A 1 85 ? 20.548 -20.797 8.399 1.00 42.56 85 ASP A CA 1
ATOM 620 C C . ASP A 1 85 ? 20.259 -19.789 7.267 1.00 42.56 85 ASP A C 1
ATOM 622 O O . ASP A 1 85 ? 19.607 -20.129 6.276 1.00 42.56 85 ASP A O 1
ATOM 626 N N . SER A 1 86 ? 20.767 -18.553 7.374 1.00 40.88 86 SER A N 1
ATOM 627 C CA . SER A 1 86 ? 20.523 -17.467 6.399 1.00 40.88 86 SER A CA 1
ATOM 628 C C . SER A 1 86 ? 20.850 -17.817 4.942 1.00 40.88 86 SER A C 1
ATOM 630 O O . SER A 1 86 ? 20.381 -17.140 4.029 1.00 40.88 86 SER A O 1
ATOM 632 N N . ASP A 1 87 ? 21.631 -18.877 4.735 1.00 40.47 87 ASP A N 1
ATOM 633 C CA . ASP A 1 87 ? 22.171 -19.306 3.449 1.00 40.47 87 ASP A CA 1
ATOM 634 C C . ASP A 1 87 ? 21.479 -20.585 2.922 1.00 40.47 87 ASP A C 1
ATOM 636 O O . ASP A 1 87 ? 21.954 -21.215 1.975 1.00 40.47 87 ASP A O 1
ATOM 640 N N . PHE A 1 88 ? 20.370 -21.012 3.538 1.00 42.31 88 PHE A N 1
ATOM 641 C CA . PHE A 1 88 ? 19.663 -22.232 3.153 1.00 42.31 88 PHE A CA 1
ATOM 642 C C . PHE A 1 88 ? 18.943 -22.089 1.806 1.00 42.31 88 PHE A C 1
ATOM 644 O O . PHE A 1 88 ? 17.960 -21.359 1.660 1.00 42.31 88 PHE A O 1
ATOM 651 N N . ASP A 1 89 ? 19.396 -22.859 0.819 1.00 45.28 89 ASP A N 1
ATOM 652 C CA . ASP A 1 89 ? 18.754 -22.958 -0.487 1.00 45.28 89 ASP A CA 1
ATOM 653 C C . ASP A 1 89 ? 17.652 -24.035 -0.482 1.00 45.28 89 ASP A C 1
ATOM 655 O O . ASP A 1 89 ? 17.893 -25.234 -0.665 1.00 45.28 89 ASP A O 1
ATOM 659 N N . ALA A 1 90 ? 16.407 -23.584 -0.301 1.00 43.75 90 ALA A N 1
ATOM 660 C CA . ALA A 1 90 ? 15.218 -24.435 -0.302 1.00 43.75 90 ALA A CA 1
ATOM 661 C C . ALA A 1 90 ? 14.964 -25.156 -1.645 1.00 43.75 90 ALA A C 1
ATOM 663 O O . ALA A 1 90 ? 14.167 -26.097 -1.688 1.00 43.75 90 ALA A O 1
ATOM 664 N N . SER A 1 91 ? 15.655 -24.787 -2.736 1.00 45.06 91 SER A N 1
ATOM 665 C CA . SER A 1 91 ? 15.525 -25.453 -4.041 1.00 45.06 91 SER A CA 1
ATOM 666 C C . SER A 1 91 ? 16.051 -26.898 -4.052 1.00 45.06 91 SER A C 1
ATOM 668 O O . SER A 1 91 ? 15.741 -27.673 -4.963 1.00 45.06 91 SER A O 1
ATOM 670 N N . HIS A 1 92 ? 16.795 -27.300 -3.016 1.00 42.22 92 HIS A N 1
ATOM 671 C CA . HIS A 1 92 ? 17.290 -28.665 -2.843 1.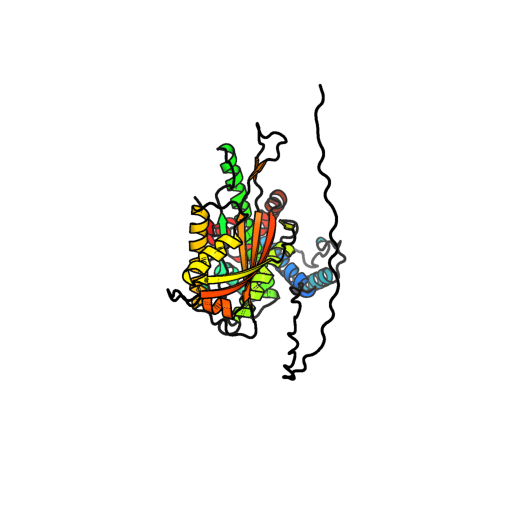00 42.22 92 HIS A CA 1
ATOM 672 C C . HIS A 1 92 ? 16.265 -29.641 -2.244 1.00 42.22 92 HIS A C 1
ATOM 674 O O . HIS A 1 92 ? 16.480 -30.855 -2.313 1.00 42.22 92 HIS A O 1
ATOM 680 N N . ILE A 1 93 ? 15.135 -29.160 -1.712 1.00 45.00 93 ILE A N 1
ATOM 681 C CA . ILE A 1 93 ? 14.060 -30.021 -1.204 1.00 45.00 93 ILE A CA 1
ATOM 682 C C . ILE A 1 93 ? 13.200 -30.485 -2.385 1.00 45.00 93 ILE A C 1
ATOM 684 O O . ILE A 1 93 ? 12.201 -29.865 -2.748 1.00 45.00 93 ILE A O 1
ATOM 688 N N . LYS A 1 94 ? 13.606 -31.587 -3.020 1.00 38.34 94 LYS A N 1
ATOM 689 C CA . LYS A 1 94 ? 12.822 -32.231 -4.082 1.00 38.34 94 LYS A CA 1
ATOM 690 C C . LYS A 1 94 ? 11.740 -33.120 -3.466 1.00 38.34 94 LYS A C 1
ATOM 692 O O . LYS A 1 94 ? 12.053 -33.983 -2.651 1.00 38.34 94 LYS A O 1
ATOM 697 N N . SER A 1 95 ? 10.487 -32.926 -3.885 1.00 36.94 95 SER A N 1
ATOM 698 C CA . SER A 1 95 ? 9.371 -33.806 -3.508 1.00 36.94 95 SER A CA 1
ATOM 699 C C . SER A 1 95 ? 9.649 -35.252 -3.966 1.00 36.94 95 SER A C 1
ATOM 701 O O . SER A 1 95 ? 10.112 -35.441 -5.098 1.00 36.94 95 SER A O 1
ATOM 703 N N . PRO A 1 96 ? 9.357 -36.282 -3.145 1.00 33.69 96 PRO A N 1
ATOM 704 C CA . PRO A 1 96 ? 9.560 -37.685 -3.515 1.00 33.69 96 PRO A CA 1
ATOM 705 C C . PRO A 1 96 ? 8.666 -38.188 -4.662 1.00 33.69 96 PRO A C 1
ATOM 707 O O . PRO A 1 96 ? 8.918 -39.273 -5.180 1.00 33.69 96 PRO A O 1
ATOM 710 N N . SER A 1 97 ? 7.648 -37.430 -5.089 1.00 37.84 97 SER A N 1
ATOM 711 C CA . SER A 1 97 ? 6.705 -37.846 -6.140 1.00 37.84 97 SER A CA 1
ATOM 712 C C . SER A 1 97 ? 6.660 -36.867 -7.313 1.00 37.84 97 SER A C 1
ATOM 714 O O . SER A 1 97 ? 5.681 -36.165 -7.535 1.00 37.84 97 SER A O 1
ATOM 716 N N . ALA A 1 98 ? 7.718 -36.861 -8.124 1.00 34.94 98 ALA A N 1
ATOM 717 C CA . ALA A 1 98 ? 7.689 -36.281 -9.466 1.00 34.94 98 ALA A CA 1
ATOM 718 C C . ALA A 1 98 ? 7.766 -37.403 -10.512 1.00 34.94 98 ALA A C 1
ATOM 720 O O . ALA A 1 98 ? 8.806 -37.625 -11.128 1.00 34.94 98 ALA A O 1
ATOM 721 N N . THR A 1 99 ? 6.671 -38.142 -10.713 1.00 34.62 99 THR A N 1
ATOM 722 C CA . THR A 1 99 ? 6.525 -38.995 -11.902 1.00 34.62 99 THR A CA 1
ATOM 723 C C . THR A 1 99 ? 5.234 -38.682 -12.651 1.00 34.62 99 THR A C 1
ATOM 725 O O . THR A 1 99 ? 4.146 -38.721 -12.092 1.00 34.62 99 THR A O 1
ATOM 728 N N . SER A 1 100 ? 5.424 -38.376 -13.942 1.00 35.91 100 SER A N 1
ATOM 729 C CA . SER A 1 100 ? 4.445 -38.241 -15.034 1.00 35.91 100 SER A CA 1
ATOM 730 C C . SER A 1 100 ? 3.277 -37.273 -14.813 1.00 35.91 100 SER A C 1
ATOM 732 O O . SER A 1 100 ? 2.316 -37.569 -14.112 1.00 35.91 100 SER A O 1
ATOM 734 N N . GLY A 1 101 ? 3.350 -36.125 -15.492 1.00 47.81 101 GLY A N 1
ATOM 735 C CA . GLY A 1 101 ? 2.325 -35.087 -15.441 1.00 47.81 101 GLY A CA 1
ATOM 736 C C . GLY A 1 101 ? 0.975 -35.484 -16.048 1.00 47.81 101 GLY A C 1
ATOM 737 O O . GLY A 1 101 ? 0.902 -36.302 -16.968 1.00 47.81 101 GLY A O 1
ATOM 738 N N . PRO A 1 102 ? -0.084 -34.818 -15.573 1.00 35.44 102 PRO A N 1
ATOM 739 C CA . PRO A 1 102 ? -1.233 -34.407 -16.367 1.00 35.44 102 PRO A CA 1
ATOM 740 C C . PRO A 1 102 ? -1.399 -32.868 -16.353 1.00 35.44 102 PRO A C 1
ATOM 742 O O . PRO A 1 102 ? -0.595 -32.152 -15.765 1.00 35.44 102 PRO A O 1
ATOM 745 N N . ALA A 1 103 ? -2.422 -32.384 -17.069 1.00 33.03 103 ALA A N 1
ATOM 746 C CA . ALA A 1 103 ? -2.852 -30.988 -17.249 1.00 33.03 103 ALA A CA 1
ATOM 747 C C . ALA A 1 103 ? -2.758 -30.092 -15.991 1.00 33.03 103 ALA A C 1
ATOM 749 O O . ALA A 1 103 ? -2.874 -30.622 -14.886 1.00 33.03 103 ALA A O 1
ATOM 750 N N . PRO A 1 104 ? -2.629 -28.750 -16.148 1.00 34.12 104 PRO A N 1
ATOM 751 C CA . PRO A 1 104 ? -2.579 -27.819 -15.024 1.00 34.12 104 PRO A CA 1
ATOM 752 C C . PRO A 1 104 ? -3.783 -28.055 -14.120 1.00 34.12 104 PRO A C 1
ATOM 754 O O . PRO A 1 104 ? -4.926 -27.773 -14.486 1.00 34.12 104 PRO A O 1
ATOM 757 N N . VAL A 1 105 ? -3.522 -28.613 -12.944 1.00 33.19 105 VAL A N 1
ATOM 758 C CA . VAL A 1 105 ? -4.524 -28.696 -11.897 1.00 33.19 105 VAL A CA 1
ATOM 759 C C . VAL A 1 105 ? -4.603 -27.283 -11.344 1.00 33.19 105 VAL A C 1
ATOM 761 O O . VAL A 1 105 ? -3.743 -26.859 -10.576 1.00 33.19 105 VAL A O 1
ATOM 764 N N . ALA A 1 106 ? -5.611 -26.526 -11.785 1.00 39.25 106 ALA A N 1
ATOM 765 C CA . ALA A 1 106 ? -6.090 -25.395 -11.004 1.00 39.25 106 ALA A CA 1
ATOM 766 C C . ALA A 1 106 ? -6.201 -25.885 -9.556 1.00 39.25 106 ALA A C 1
ATOM 768 O O . ALA A 1 106 ? -6.782 -26.956 -9.347 1.00 39.25 106 ALA A O 1
ATOM 769 N N . MET A 1 107 ? -5.600 -25.169 -8.594 1.00 47.03 107 MET A N 1
ATOM 770 C CA . MET A 1 107 ? -5.746 -25.509 -7.174 1.00 47.03 107 MET A CA 1
ATOM 771 C C . MET A 1 107 ? -7.220 -25.802 -6.937 1.00 47.03 107 MET A C 1
ATOM 773 O O . MET A 1 107 ? -8.057 -24.987 -7.326 1.00 47.03 107 MET A O 1
ATOM 777 N N . ALA A 1 108 ? -7.522 -27.025 -6.495 1.00 41.88 108 ALA A N 1
ATOM 778 C CA . ALA A 1 108 ? -8.855 -27.590 -6.637 1.00 41.88 108 ALA A CA 1
AT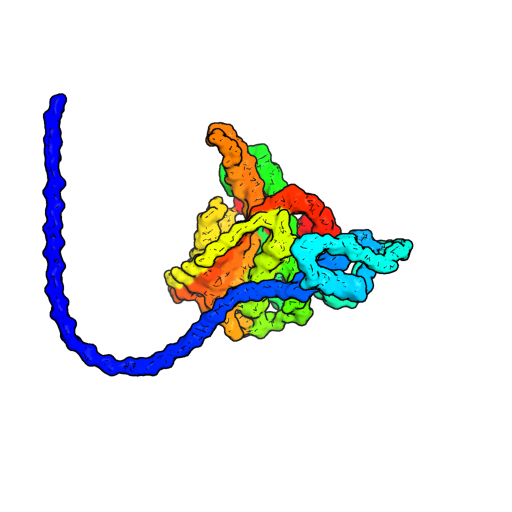OM 779 C C . ALA A 1 108 ? -9.895 -26.588 -6.124 1.00 41.88 108 ALA A C 1
ATOM 781 O O . ALA A 1 108 ? -9.829 -26.167 -4.969 1.00 41.88 108 ALA A O 1
ATOM 782 N N . ALA A 1 109 ? -10.820 -26.177 -6.997 1.00 43.94 109 ALA A N 1
ATOM 783 C CA . ALA A 1 109 ? -11.953 -25.358 -6.596 1.00 43.94 109 ALA A CA 1
ATOM 784 C C . ALA A 1 109 ? -12.606 -26.020 -5.369 1.00 43.94 109 ALA A C 1
ATOM 786 O O . ALA A 1 109 ? -13.013 -27.182 -5.451 1.00 43.94 109 ALA A O 1
ATOM 787 N N . GLY A 1 110 ? -12.629 -25.314 -4.233 1.00 50.84 110 GLY A N 1
ATOM 788 C CA . GLY A 1 110 ? -13.055 -25.856 -2.938 1.00 50.84 110 GLY A CA 1
ATOM 789 C C . GLY A 1 110 ? -12.009 -25.846 -1.813 1.00 50.84 110 GLY A C 1
ATOM 790 O O . GLY A 1 110 ? -12.360 -26.224 -0.695 1.00 50.84 110 GLY A O 1
ATOM 791 N N . ASP A 1 111 ? -10.762 -25.407 -2.039 1.00 68.56 111 ASP A N 1
ATOM 792 C CA . ASP A 1 111 ? -9.865 -25.047 -0.927 1.00 68.56 111 ASP A CA 1
ATOM 793 C C . ASP A 1 111 ? -10.300 -23.703 -0.321 1.00 68.56 111 ASP A C 1
ATOM 795 O O . ASP A 1 111 ? -10.089 -22.631 -0.895 1.00 68.56 111 ASP A O 1
ATOM 799 N N . ALA A 1 112 ? -10.880 -23.761 0.880 1.00 77.25 112 ALA A N 1
ATOM 800 C CA . ALA A 1 112 ? -11.378 -22.599 1.609 1.00 77.25 112 ALA A CA 1
ATOM 801 C C . ALA A 1 112 ? -10.319 -21.498 1.807 1.00 77.25 112 ALA A C 1
ATOM 803 O O . ALA A 1 112 ? -10.669 -20.316 1.870 1.00 77.25 112 ALA A O 1
ATOM 804 N N . LYS A 1 113 ? -9.024 -21.849 1.889 1.00 77.25 113 LYS A N 1
ATOM 805 C CA . LYS A 1 113 ? -7.949 -20.851 1.969 1.00 77.25 113 LYS A CA 1
ATOM 806 C C . LYS A 1 113 ? -7.786 -20.131 0.637 1.00 77.25 113 LYS A C 1
ATOM 808 O O . LYS A 1 113 ? -7.725 -18.904 0.620 1.00 77.25 113 LYS A O 1
ATOM 813 N N . PHE A 1 114 ? -7.755 -20.856 -0.475 1.00 81.75 114 PHE A N 1
ATOM 814 C CA . PHE A 1 114 ? -7.632 -20.241 -1.792 1.00 81.75 114 PHE A CA 1
ATOM 815 C C . PHE A 1 114 ? -8.852 -19.382 -2.143 1.00 81.75 114 PHE A C 1
ATOM 817 O O . PHE A 1 114 ? -8.686 -18.233 -2.544 1.00 81.75 114 PHE A O 1
ATOM 824 N N . ASP A 1 115 ? -10.066 -19.865 -1.879 1.00 85.69 115 ASP A N 1
ATOM 825 C CA . ASP A 1 115 ? -11.291 -19.085 -2.098 1.00 85.69 115 ASP A CA 1
ATOM 826 C C . ASP A 1 115 ? -11.287 -17.790 -1.266 1.00 85.69 115 ASP A C 1
ATOM 828 O O . ASP A 1 115 ? -11.676 -16.717 -1.744 1.00 85.69 115 ASP A O 1
ATOM 832 N N . LYS A 1 116 ? -10.766 -17.849 -0.031 1.00 87.81 116 LYS A N 1
ATOM 833 C CA . LYS A 1 116 ? -10.557 -16.660 0.803 1.00 87.81 116 LYS A CA 1
ATOM 834 C C . LYS A 1 116 ? -9.525 -15.705 0.194 1.00 87.81 116 LYS A C 1
ATOM 836 O O . LYS A 1 116 ? -9.762 -14.497 0.191 1.00 87.81 116 LYS A O 1
ATOM 841 N N . PHE A 1 117 ? -8.412 -16.210 -0.336 1.00 90.06 117 PHE A N 1
ATOM 842 C CA . PHE A 1 117 ? -7.395 -15.393 -1.008 1.00 90.06 117 PHE A CA 1
ATOM 843 C C . PHE A 1 117 ? -7.962 -14.651 -2.220 1.00 90.06 117 PHE A C 1
ATOM 845 O O . PHE A 1 117 ? -7.802 -13.434 -2.338 1.00 90.06 117 PHE A O 1
ATOM 852 N N . VAL A 1 118 ? -8.686 -15.372 -3.075 1.00 90.81 118 VAL A N 1
ATOM 853 C CA . VAL A 1 118 ? -9.387 -14.826 -4.242 1.00 90.81 118 VAL A CA 1
ATOM 854 C C . VAL A 1 118 ? -10.387 -13.755 -3.814 1.00 90.81 118 VAL A C 1
ATOM 856 O O . VAL A 1 118 ? -10.394 -12.657 -4.370 1.00 90.81 118 VAL A O 1
ATOM 859 N N . SER A 1 119 ? -11.183 -14.029 -2.777 1.00 91.75 119 SER A N 1
ATOM 860 C CA . SER A 1 119 ? -12.143 -13.072 -2.216 1.00 91.75 119 SER A CA 1
ATOM 861 C C . SER A 1 119 ? -11.473 -11.795 -1.691 1.00 91.75 119 SER A C 1
ATOM 863 O O . SER A 1 119 ? -11.989 -10.697 -1.910 1.00 91.75 119 SER A O 1
ATOM 865 N N . LEU A 1 120 ? -10.301 -11.905 -1.054 1.00 92.50 120 LEU A N 1
ATOM 866 C CA . LEU A 1 120 ? -9.534 -10.746 -0.590 1.00 92.50 120 LEU A CA 1
ATOM 867 C C . LEU A 1 120 ? -9.004 -9.902 -1.757 1.00 92.50 120 LEU A C 1
ATOM 869 O O . LEU A 1 120 ? -9.205 -8.690 -1.756 1.00 92.50 120 LEU A O 1
ATOM 873 N N . LEU A 1 121 ? -8.397 -10.522 -2.775 1.00 93.56 121 LEU A N 1
ATOM 874 C CA . LEU A 1 121 ? -7.917 -9.811 -3.971 1.00 93.56 121 LEU A CA 1
ATOM 875 C C . LEU A 1 121 ? -9.059 -9.099 -4.708 1.00 93.56 121 LEU A C 1
ATOM 877 O O . LEU A 1 121 ? -8.955 -7.927 -5.061 1.00 93.56 121 LEU A O 1
ATOM 881 N N . MET A 1 122 ? -10.181 -9.790 -4.905 1.00 94.06 122 MET A N 1
ATOM 882 C CA . MET A 1 122 ? -11.354 -9.223 -5.570 1.00 94.06 122 MET A CA 1
ATOM 883 C C . MET A 1 122 ? -12.074 -8.174 -4.714 1.00 94.06 122 MET A C 1
ATOM 885 O O . MET A 1 122 ? -12.752 -7.301 -5.255 1.00 94.06 122 MET A O 1
ATOM 889 N N . GLY A 1 123 ? -11.941 -8.243 -3.388 1.00 92.50 123 GLY A N 1
ATOM 890 C CA . GLY A 1 123 ? -12.413 -7.215 -2.462 1.00 92.50 123 GLY A CA 1
ATOM 891 C C . GLY A 1 123 ? -11.625 -5.912 -2.582 1.00 92.50 123 GLY A C 1
ATOM 892 O O . GLY A 1 123 ? -12.220 -4.837 -2.562 1.00 92.50 123 GLY A O 1
ATOM 893 N N . ASP A 1 124 ? -10.311 -5.995 -2.800 1.00 92.69 124 ASP A N 1
ATOM 894 C CA . ASP A 1 124 ? -9.420 -4.827 -2.828 1.00 92.69 124 ASP A CA 1
ATOM 895 C C . ASP A 1 124 ? -9.683 -3.862 -3.987 1.00 92.69 124 ASP A C 1
ATOM 897 O O . ASP A 1 124 ? -9.419 -2.667 -3.871 1.00 92.69 124 ASP A O 1
ATOM 901 N N . ILE A 1 125 ? -10.226 -4.362 -5.099 1.00 93.38 125 ILE A N 1
ATOM 902 C CA . ILE A 1 125 ? -10.574 -3.542 -6.270 1.00 93.38 125 ILE A CA 1
ATOM 903 C C . ILE A 1 125 ? -11.958 -2.886 -6.160 1.00 93.38 125 ILE A C 1
ATOM 905 O O . ILE A 1 125 ? -12.337 -2.104 -7.035 1.00 93.38 125 ILE A O 1
ATOM 909 N N . LYS A 1 126 ? -12.730 -3.198 -5.111 1.00 92.81 126 LYS A N 1
ATOM 910 C CA . LYS A 1 126 ? -14.028 -2.563 -4.849 1.00 92.81 126 LYS A CA 1
ATOM 911 C C . LYS A 1 126 ? -13.844 -1.177 -4.235 1.00 92.81 126 LYS A C 1
ATOM 913 O O . LYS A 1 126 ? -12.803 -0.879 -3.650 1.00 92.81 126 LYS A O 1
ATOM 918 N N . SER A 1 127 ? -14.869 -0.331 -4.340 1.00 90.75 127 SER A N 1
ATOM 919 C CA . SER A 1 127 ? -14.868 0.961 -3.646 1.00 90.75 127 SER A CA 1
ATOM 920 C C . SER A 1 127 ? -14.817 0.768 -2.118 1.00 90.75 127 SER A C 1
ATOM 922 O O . SER A 1 127 ? -15.283 -0.263 -1.626 1.00 90.75 127 SER A O 1
ATOM 924 N N . PRO A 1 128 ? -14.277 1.727 -1.341 1.00 90.38 128 PRO A N 1
ATOM 925 C CA . PRO A 1 128 ? -14.314 1.664 0.121 1.00 90.38 128 PRO A CA 1
ATOM 926 C C . PRO A 1 128 ? -15.727 1.452 0.684 1.00 90.38 128 PRO A C 1
ATOM 928 O O . PRO A 1 128 ? -15.904 0.695 1.635 1.00 90.38 128 PRO A O 1
ATOM 931 N N . GLU A 1 129 ? -16.740 2.073 0.079 1.00 89.69 129 GLU A N 1
ATOM 932 C CA . GLU A 1 129 ? -18.144 1.903 0.450 1.00 89.69 129 GLU A CA 1
ATOM 933 C C . GLU A 1 129 ? -18.620 0.459 0.233 1.00 89.69 129 GLU A C 1
ATOM 935 O O . GLU A 1 129 ? -19.230 -0.135 1.125 1.00 89.69 129 GLU A O 1
ATOM 940 N N . ASP A 1 130 ? -18.288 -0.133 -0.916 1.00 92.62 130 ASP A N 1
ATOM 941 C CA . ASP A 1 130 ? -18.616 -1.528 -1.218 1.00 92.62 130 ASP A CA 1
ATOM 942 C C . ASP A 1 130 ? -17.855 -2.502 -0.311 1.00 92.62 130 ASP A C 1
ATOM 944 O O . ASP A 1 130 ? -18.390 -3.549 0.051 1.00 92.62 130 ASP A O 1
ATOM 948 N N . GLN A 1 131 ? -16.610 -2.193 0.065 1.00 91.75 131 GLN A N 1
ATOM 949 C CA . GLN A 1 131 ? -15.842 -3.003 1.016 1.00 91.75 131 GLN A CA 1
ATOM 950 C C . GLN A 1 131 ? -16.576 -3.059 2.362 1.00 91.75 131 GLN A C 1
ATOM 952 O O . GLN A 1 131 ? -16.873 -4.152 2.848 1.00 91.75 131 GLN A O 1
ATOM 957 N N . VAL A 1 132 ? -16.990 -1.906 2.903 1.00 89.25 132 VAL A N 1
ATOM 958 C CA . VAL A 1 132 ? -17.763 -1.852 4.156 1.00 89.25 132 VAL A CA 1
ATOM 959 C C . VAL A 1 132 ? -19.099 -2.582 4.036 1.00 89.25 132 VAL A C 1
ATOM 961 O O . VAL A 1 132 ? -19.449 -3.363 4.921 1.00 89.25 132 VAL A O 1
ATOM 964 N N . ALA A 1 133 ? -19.832 -2.382 2.937 1.00 88.44 133 ALA A N 1
ATOM 965 C CA . ALA A 1 133 ? -21.108 -3.060 2.701 1.00 88.44 133 ALA A CA 1
ATOM 966 C C . ALA A 1 133 ? -20.968 -4.594 2.656 1.00 88.44 133 ALA A C 1
ATOM 968 O O . ALA A 1 133 ? -21.900 -5.311 3.014 1.00 88.44 133 ALA A O 1
ATOM 969 N N . ASN A 1 134 ? -19.792 -5.095 2.267 1.00 87.88 134 ASN A N 1
ATOM 970 C CA . ASN A 1 134 ? -19.449 -6.516 2.256 1.00 87.88 134 ASN A CA 1
ATOM 971 C C . ASN A 1 134 ? -18.803 -7.002 3.570 1.00 87.88 134 ASN A C 1
ATOM 973 O O . ASN A 1 134 ? -18.232 -8.091 3.600 1.00 87.88 134 ASN A O 1
ATOM 977 N N . GLY A 1 135 ? -18.854 -6.213 4.649 1.00 86.00 135 GLY A N 1
ATOM 978 C CA . GLY A 1 135 ? -18.265 -6.580 5.939 1.00 86.00 135 GLY A CA 1
ATOM 979 C C . GLY A 1 135 ? -16.734 -6.539 5.961 1.00 86.00 135 GLY A C 1
ATOM 980 O O . GLY A 1 135 ? -16.123 -7.100 6.865 1.00 86.00 135 GLY A O 1
ATOM 981 N N . GLN A 1 136 ? -16.103 -5.896 4.976 1.00 87.44 136 GLN A N 1
ATOM 982 C CA . GLN A 1 136 ? -14.654 -5.752 4.888 1.00 87.44 136 GLN A CA 1
ATOM 983 C C . GLN A 1 136 ? -14.205 -4.397 5.433 1.00 87.44 136 GLN A C 1
ATOM 985 O O . GLN A 1 136 ? -14.897 -3.383 5.356 1.00 87.44 136 GLN A O 1
ATOM 990 N N . VAL A 1 137 ? -12.994 -4.386 5.972 1.00 86.88 137 VAL A N 1
ATOM 991 C CA . VAL A 1 137 ? -12.330 -3.170 6.438 1.00 86.88 137 VAL A CA 1
ATOM 992 C C . VAL A 1 137 ? -11.897 -2.405 5.194 1.00 86.88 137 VAL A C 1
ATOM 994 O O . VAL A 1 137 ? -11.140 -2.973 4.401 1.00 86.88 137 VAL A O 1
ATOM 997 N N . PRO A 1 138 ? -12.344 -1.156 4.991 1.00 88.69 138 PRO A N 1
ATOM 998 C CA . PRO A 1 138 ? -11.976 -0.420 3.803 1.00 88.69 138 PRO A CA 1
ATOM 999 C C . PRO A 1 138 ? -10.476 -0.145 3.830 1.00 88.69 138 PRO A C 1
ATOM 1001 O O . PRO A 1 138 ? -9.931 0.299 4.843 1.00 88.69 138 PRO A O 1
ATOM 1004 N N . LYS A 1 139 ? -9.802 -0.381 2.711 1.00 88.50 139 LYS A N 1
ATOM 1005 C CA . LYS A 1 139 ? -8.373 -0.094 2.564 1.00 88.50 139 LYS A CA 1
ATOM 1006 C C . LYS A 1 139 ? -8.181 1.258 1.868 1.00 88.50 139 LYS A C 1
ATOM 1008 O O . LYS A 1 139 ? -8.905 1.541 0.909 1.00 88.50 139 LYS A O 1
ATOM 1013 N N . PRO A 1 140 ? -7.218 2.096 2.302 1.00 86.19 140 PRO A N 1
ATOM 1014 C CA . PRO A 1 140 ? -6.817 3.258 1.521 1.00 86.19 140 PRO A CA 1
ATOM 1015 C C . PRO A 1 140 ? -6.358 2.778 0.138 1.00 86.19 140 PRO A C 1
ATOM 1017 O O . PRO A 1 140 ? -5.465 1.925 0.070 1.00 86.19 140 PRO A O 1
ATOM 1020 N N . PRO A 1 141 ? -6.953 3.266 -0.962 1.00 84.19 141 PRO A N 1
ATOM 1021 C CA . PRO A 1 141 ? -6.518 2.837 -2.277 1.00 84.19 141 PRO A CA 1
ATOM 1022 C C . PRO A 1 141 ? -5.077 3.312 -2.516 1.00 84.19 141 PRO A C 1
ATOM 1024 O O . PRO A 1 141 ? -4.758 4.453 -2.167 1.00 84.19 141 PRO A O 1
ATOM 1027 N N . PRO A 1 142 ? -4.201 2.488 -3.116 1.00 91.50 142 PRO A N 1
ATOM 1028 C CA . PRO A 1 142 ? -2.903 2.964 -3.568 1.00 91.50 142 PRO A CA 1
ATOM 1029 C C . PRO A 1 142 ? -3.090 4.096 -4.579 1.00 91.50 142 PRO A C 1
ATOM 1031 O O . PRO A 1 142 ? -3.939 4.012 -5.471 1.00 91.50 142 PRO A O 1
ATOM 1034 N N . VAL A 1 143 ? -2.309 5.159 -4.432 1.00 91.62 143 VAL A N 1
ATOM 1035 C CA . VAL A 1 143 ? -2.360 6.329 -5.311 1.00 91.62 143 VAL A CA 1
ATOM 1036 C C . VAL A 1 143 ? -1.049 6.408 -6.070 1.00 91.62 143 VAL A C 1
ATOM 1038 O O . VAL A 1 143 ? 0.012 6.288 -5.462 1.00 91.62 143 VAL A O 1
ATOM 1041 N N . VAL A 1 144 ? -1.112 6.627 -7.381 1.00 90.12 144 VAL A N 1
ATOM 1042 C CA . VAL A 1 144 ? 0.077 6.782 -8.228 1.00 90.12 144 VAL A CA 1
ATOM 1043 C C . VAL A 1 144 ? -0.062 8.051 -9.052 1.00 90.12 144 VAL A C 1
ATOM 1045 O O . VAL A 1 144 ? -1.010 8.184 -9.821 1.00 90.12 144 VAL A O 1
ATOM 1048 N N . VAL A 1 145 ? 0.874 8.984 -8.901 1.00 88.38 145 VAL A N 1
ATOM 1049 C CA . VAL A 1 145 ? 0.921 10.186 -9.743 1.00 88.38 145 VAL A CA 1
ATOM 1050 C C . VAL A 1 145 ? 1.550 9.794 -11.072 1.00 88.38 145 VAL A C 1
ATOM 1052 O O . VAL A 1 145 ? 2.706 9.396 -11.087 1.00 88.38 145 VAL A O 1
ATOM 1055 N N . GLU A 1 146 ? 0.794 9.862 -12.170 1.00 81.75 146 GLU A N 1
ATOM 1056 C CA . GLU A 1 146 ? 1.237 9.469 -13.521 1.00 81.75 146 GLU A CA 1
ATOM 1057 C C . GLU A 1 146 ? 1.943 10.621 -14.272 1.00 81.75 146 GLU A C 1
ATOM 1059 O O . GLU A 1 146 ? 2.293 10.479 -15.446 1.00 81.75 146 GLU A O 1
ATOM 1064 N N . ASP A 1 147 ? 2.193 11.748 -13.596 1.00 73.94 147 ASP A N 1
ATOM 1065 C CA . ASP A 1 147 ? 3.013 12.844 -14.108 1.00 73.94 147 ASP A CA 1
ATOM 1066 C C . ASP A 1 147 ? 4.420 12.823 -13.504 1.00 73.94 147 ASP A C 1
ATOM 1068 O O . ASP A 1 147 ? 4.564 12.752 -12.278 1.00 73.94 147 ASP A O 1
ATOM 1072 N N . PRO A 1 148 ? 5.474 12.953 -14.327 1.00 68.38 148 PRO A N 1
ATOM 1073 C CA . PRO A 1 148 ? 6.819 13.136 -13.806 1.00 68.38 148 PRO A CA 1
ATOM 1074 C C . PRO A 1 148 ? 6.904 14.422 -12.974 1.00 68.38 148 PRO A C 1
ATOM 1076 O O . PRO A 1 148 ? 6.462 15.494 -13.396 1.00 68.38 148 PRO A O 1
ATOM 1079 N N . ILE A 1 149 ? 7.473 14.300 -11.774 1.00 68.12 149 ILE A N 1
ATOM 1080 C CA . ILE A 1 149 ? 7.704 15.421 -10.859 1.00 68.12 149 ILE A CA 1
ATOM 1081 C C . ILE A 1 149 ? 9.091 16.000 -11.170 1.00 68.12 149 ILE A C 1
ATOM 1083 O O . ILE A 1 149 ? 10.100 15.352 -10.891 1.00 68.12 149 ILE A O 1
ATOM 1087 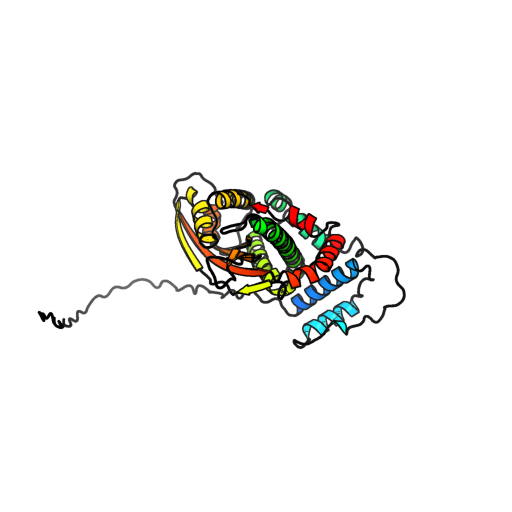N N . GLY A 1 150 ? 9.135 17.194 -11.774 1.00 62.88 150 GLY A N 1
ATOM 1088 C CA . GLY A 1 150 ? 10.366 17.882 -12.198 1.00 62.88 150 GLY A CA 1
ATOM 1089 C C . GLY A 1 150 ? 10.221 18.602 -13.548 1.00 62.88 150 GLY A C 1
ATOM 1090 O O . GLY A 1 150 ? 9.116 18.691 -14.085 1.00 62.88 150 GLY A O 1
ATOM 1091 N N . GLU A 1 151 ? 11.323 19.125 -14.098 1.00 59.69 151 GLU A N 1
ATOM 1092 C CA . GLU A 1 151 ? 11.383 19.582 -15.497 1.00 59.69 151 GLU A CA 1
ATOM 1093 C C . GLU A 1 151 ? 11.431 18.365 -16.436 1.00 59.69 151 GLU A C 1
ATOM 1095 O O . GLU A 1 151 ? 12.143 17.400 -16.172 1.00 59.69 151 GLU A O 1
ATOM 1100 N N . VAL A 1 152 ? 10.631 18.375 -17.506 1.00 58.50 152 VAL A N 1
ATOM 1101 C CA . VAL A 1 152 ? 10.392 17.198 -18.360 1.00 58.50 152 VAL A CA 1
ATOM 1102 C C . VAL A 1 152 ? 10.608 17.598 -19.813 1.00 58.50 152 VAL A C 1
ATOM 1104 O O . VAL A 1 152 ? 9.880 18.454 -20.323 1.00 58.50 152 VAL A O 1
ATOM 1107 N N . THR A 1 153 ? 11.557 16.971 -20.508 1.00 57.53 153 THR A N 1
ATOM 1108 C CA . THR A 1 153 ? 11.643 17.059 -21.972 1.00 57.53 153 THR A CA 1
ATOM 1109 C C . THR A 1 153 ? 10.756 15.985 -22.622 1.00 57.53 153 THR A C 1
ATOM 1111 O O . THR A 1 153 ? 10.301 15.038 -21.986 1.00 57.53 153 THR A O 1
ATOM 1114 N N . VAL A 1 154 ? 10.432 16.119 -23.911 1.00 53.53 154 VAL A N 1
ATOM 1115 C CA . VAL A 1 154 ? 9.481 15.210 -24.592 1.00 53.53 154 VAL A CA 1
ATOM 1116 C C . VAL A 1 154 ? 9.983 13.756 -24.643 1.00 53.53 154 VAL A C 1
ATOM 1118 O O . VAL A 1 154 ? 9.168 12.836 -24.557 1.00 53.53 154 VAL A O 1
ATOM 1121 N N . TYR A 1 155 ? 11.302 13.541 -24.733 1.00 50.75 155 TYR A N 1
ATOM 1122 C CA . TYR A 1 155 ? 11.917 12.204 -24.698 1.00 50.75 155 TYR A CA 1
ATOM 1123 C C . TYR A 1 155 ? 11.748 11.512 -23.338 1.00 50.75 155 TYR A C 1
ATOM 1125 O O . TYR A 1 155 ? 11.687 10.286 -23.267 1.00 50.75 155 TYR A O 1
ATOM 1133 N N . ASP A 1 156 ? 11.560 12.294 -22.282 1.00 65.81 156 ASP A N 1
ATOM 1134 C CA . ASP A 1 156 ? 11.509 11.806 -20.914 1.00 65.81 156 ASP A CA 1
ATOM 1135 C C . ASP A 1 156 ? 10.142 11.228 -20.512 1.00 65.81 156 ASP A C 1
ATOM 1137 O O . ASP A 1 156 ? 10.027 10.375 -19.629 1.00 65.81 156 ASP A O 1
ATOM 1141 N N . ARG A 1 157 ? 9.066 11.648 -21.190 1.00 69.88 157 ARG A N 1
ATOM 1142 C CA . ARG A 1 157 ? 7.696 11.272 -20.806 1.00 69.88 157 ARG A CA 1
ATOM 1143 C C . ARG A 1 157 ? 7.395 9.785 -21.027 1.00 69.88 157 ARG A C 1
ATOM 1145 O O . ARG A 1 157 ? 6.640 9.200 -20.249 1.00 69.88 157 ARG A O 1
ATOM 1152 N N . ALA A 1 158 ? 7.953 9.165 -22.067 1.00 79.44 158 ALA A N 1
ATOM 1153 C CA . ALA A 1 158 ? 7.717 7.749 -22.362 1.00 79.44 158 ALA A CA 1
ATOM 1154 C C . ALA A 1 158 ? 8.372 6.830 -21.317 1.00 79.44 158 ALA A C 1
ATOM 1156 O O . ALA A 1 158 ? 7.737 5.886 -20.843 1.00 79.44 158 ALA A O 1
ATOM 1157 N N . GLU A 1 159 ? 9.605 7.144 -20.914 1.00 80.81 159 GLU A N 1
ATOM 1158 C CA . GLU A 1 159 ? 10.320 6.389 -19.882 1.00 80.81 159 GLU A CA 1
ATOM 1159 C C . GLU A 1 159 ? 9.685 6.601 -18.502 1.00 80.81 159 GLU A C 1
ATOM 1161 O O . GLU A 1 159 ? 9.482 5.635 -17.766 1.00 80.81 159 GLU A O 1
ATOM 1166 N N . ALA A 1 160 ? 9.248 7.825 -18.182 1.00 79.44 160 ALA A N 1
ATOM 1167 C CA . ALA A 1 160 ? 8.456 8.084 -16.980 1.00 79.44 160 ALA A CA 1
ATOM 1168 C C . ALA A 1 160 ? 7.163 7.245 -16.965 1.00 79.44 160 ALA A C 1
ATOM 1170 O O . ALA A 1 160 ? 6.902 6.527 -16.004 1.00 79.44 160 ALA A O 1
ATOM 1171 N N . THR A 1 161 ? 6.400 7.239 -18.068 1.00 83.25 161 THR A N 1
ATOM 1172 C CA . THR A 1 161 ? 5.162 6.439 -18.215 1.00 83.25 161 THR A CA 1
ATOM 1173 C C . THR A 1 161 ? 5.401 4.950 -17.966 1.00 83.25 161 THR A C 1
ATOM 1175 O O . THR A 1 161 ? 4.615 4.282 -17.291 1.00 83.25 161 THR A O 1
ATOM 1178 N N . LYS A 1 162 ? 6.506 4.418 -18.487 1.00 88.69 162 LYS A N 1
ATOM 1179 C CA . LYS A 1 162 ? 6.898 3.021 -18.299 1.00 88.69 162 LYS A CA 1
ATOM 1180 C C . LYS A 1 162 ? 7.245 2.719 -16.836 1.00 88.69 162 LYS A C 1
ATOM 1182 O O . LYS A 1 162 ? 6.765 1.724 -16.295 1.00 88.69 162 LYS A O 1
ATOM 1187 N N . ASN A 1 163 ? 8.001 3.598 -16.179 1.00 88.44 163 ASN A N 1
ATOM 1188 C CA . ASN A 1 163 ? 8.324 3.468 -14.757 1.00 88.44 163 ASN A CA 1
ATOM 1189 C C . ASN A 1 163 ? 7.082 3.587 -13.859 1.00 88.44 163 ASN A C 1
ATOM 1191 O O . ASN A 1 163 ? 6.952 2.826 -12.900 1.00 88.44 163 ASN A O 1
ATOM 1195 N N . PHE A 1 164 ? 6.115 4.442 -14.209 1.00 88.31 164 PHE A N 1
ATOM 1196 C CA . PHE A 1 164 ? 4.818 4.493 -13.526 1.00 88.31 164 PHE A CA 1
ATOM 1197 C C . PHE A 1 164 ? 4.050 3.176 -13.640 1.00 88.31 164 PHE A C 1
ATOM 1199 O O . PHE A 1 164 ? 3.502 2.698 -12.647 1.00 88.31 164 PHE A O 1
ATOM 1206 N N . ALA A 1 165 ? 4.042 2.549 -14.819 1.00 91.25 165 ALA A N 1
ATOM 1207 C CA . ALA A 1 165 ? 3.406 1.247 -14.997 1.00 91.25 165 ALA A CA 1
ATOM 1208 C C . ALA A 1 165 ? 4.062 0.167 -14.117 1.00 91.25 165 ALA A C 1
ATOM 1210 O O . ALA A 1 165 ? 3.359 -0.614 -13.475 1.00 91.25 165 ALA A O 1
ATOM 1211 N N . TYR A 1 166 ? 5.397 0.154 -14.018 1.00 94.06 166 TYR A N 1
ATOM 1212 C CA . TYR A 1 166 ? 6.106 -0.760 -13.117 1.00 94.06 166 TYR A CA 1
ATOM 1213 C C . TYR A 1 166 ? 5.781 -0.510 -11.650 1.00 94.06 166 TYR A C 1
ATOM 1215 O O . TYR A 1 166 ? 5.598 -1.465 -10.898 1.00 94.06 166 TYR A O 1
ATOM 1223 N N . LEU A 1 167 ? 5.648 0.753 -11.255 1.00 93.25 167 LEU A N 1
ATOM 1224 C CA . LEU A 1 167 ? 5.286 1.123 -9.896 1.00 93.25 167 LEU A CA 1
ATOM 1225 C C . LEU A 1 167 ? 3.869 0.657 -9.529 1.00 93.25 167 LEU A C 1
ATOM 1227 O O . LEU A 1 167 ? 3.686 0.051 -8.474 1.00 93.25 167 LEU A O 1
ATOM 1231 N N . LYS A 1 168 ? 2.883 0.865 -10.414 1.00 93.88 168 LYS A N 1
ATOM 1232 C CA . LYS A 1 168 ? 1.500 0.374 -10.240 1.00 93.88 168 LYS A CA 1
ATOM 1233 C C . LYS A 1 168 ? 1.453 -1.146 -10.105 1.00 93.88 168 LYS A C 1
ATOM 1235 O O . LYS A 1 168 ? 0.806 -1.679 -9.198 1.00 93.88 168 LYS A O 1
ATOM 1240 N N . ASP A 1 169 ? 2.156 -1.851 -10.987 1.00 96.00 169 ASP A N 1
ATOM 1241 C CA . ASP A 1 169 ? 2.246 -3.309 -10.941 1.00 96.00 169 ASP A CA 1
ATOM 1242 C C . ASP A 1 169 ? 2.893 -3.761 -9.619 1.00 96.00 169 ASP A C 1
ATOM 1244 O O . ASP A 1 169 ? 2.334 -4.600 -8.915 1.00 96.00 169 ASP A O 1
ATOM 1248 N N . ALA A 1 170 ? 4.012 -3.155 -9.214 1.00 96.19 170 ALA A N 1
ATOM 1249 C CA . ALA A 1 170 ? 4.701 -3.493 -7.970 1.00 96.19 170 ALA A CA 1
ATOM 1250 C C . ALA A 1 170 ? 3.834 -3.240 -6.723 1.00 96.19 170 ALA A C 1
ATOM 1252 O O . ALA A 1 170 ? 3.799 -4.084 -5.830 1.00 96.19 170 ALA A O 1
ATOM 1253 N N . GLN A 1 171 ? 3.086 -2.133 -6.658 1.00 95.56 171 GLN A N 1
ATOM 1254 C CA . GLN A 1 171 ? 2.140 -1.871 -5.562 1.00 95.56 171 GLN A CA 1
ATOM 1255 C C . GLN A 1 171 ? 1.026 -2.922 -5.484 1.00 95.56 171 GLN A C 1
ATOM 1257 O O . GLN A 1 171 ? 0.589 -3.290 -4.392 1.00 95.56 171 GLN A O 1
ATOM 1262 N N . SER A 1 172 ? 0.612 -3.454 -6.631 1.00 95.88 172 SER A N 1
ATOM 1263 C CA . SER A 1 172 ? -0.398 -4.512 -6.709 1.00 95.88 172 SER A CA 1
ATOM 1264 C C . SER A 1 172 ? 0.139 -5.849 -6.202 1.00 95.88 172 SER A C 1
ATOM 1266 O O . SER A 1 172 ? -0.567 -6.571 -5.499 1.00 95.88 172 SER A O 1
ATOM 1268 N N . VAL A 1 173 ? 1.418 -6.140 -6.461 1.00 96.19 173 VAL A N 1
ATOM 1269 C CA . VAL A 1 173 ? 2.121 -7.281 -5.857 1.00 96.19 173 VAL A CA 1
ATOM 1270 C C . VAL A 1 173 ? 2.261 -7.101 -4.340 1.00 96.19 173 VAL A C 1
ATOM 1272 O O . VAL A 1 173 ? 2.003 -8.043 -3.591 1.00 96.19 173 VAL A O 1
ATOM 1275 N N . CYS A 1 174 ? 2.572 -5.893 -3.854 1.00 95.56 174 CYS A N 1
ATOM 1276 C CA . CYS A 1 174 ? 2.564 -5.614 -2.414 1.00 95.56 174 CYS A CA 1
ATOM 1277 C C . CYS A 1 174 ? 1.189 -5.899 -1.796 1.00 95.56 174 CYS A C 1
ATOM 1279 O O . CYS A 1 174 ? 1.113 -6.507 -0.733 1.00 95.56 174 CYS A O 1
ATOM 1281 N N . GLN A 1 175 ? 0.101 -5.507 -2.467 1.00 95.81 175 GLN A N 1
ATOM 1282 C CA . GLN A 1 175 ? -1.257 -5.789 -2.002 1.00 95.81 175 GLN A CA 1
ATOM 1283 C C . GLN A 1 175 ? -1.566 -7.293 -1.973 1.00 95.81 175 GLN A C 1
ATOM 1285 O O . GLN A 1 175 ? -2.133 -7.785 -0.998 1.00 95.81 175 GLN A O 1
ATOM 1290 N N . MET A 1 176 ? -1.138 -8.036 -2.995 1.00 94.62 176 MET A N 1
ATOM 1291 C CA . MET A 1 176 ? -1.240 -9.495 -3.015 1.00 94.62 176 MET A CA 1
ATOM 1292 C C . MET A 1 176 ? -0.543 -10.115 -1.795 1.00 94.62 176 MET A C 1
ATOM 1294 O O . MET A 1 176 ? -1.162 -10.891 -1.069 1.00 94.62 176 MET A O 1
ATOM 1298 N N . PHE A 1 177 ? 0.697 -9.712 -1.499 1.00 93.75 177 PHE A N 1
ATOM 1299 C CA . PHE A 1 177 ? 1.410 -10.184 -0.308 1.00 93.75 177 PHE A CA 1
ATOM 1300 C C . PHE A 1 177 ? 0.765 -9.726 1.004 1.00 93.75 177 PHE A C 1
ATOM 1302 O O . PHE A 1 177 ? 0.743 -10.498 1.957 1.00 93.75 177 PHE A O 1
ATOM 1309 N N . THR A 1 178 ? 0.184 -8.524 1.074 1.00 93.94 178 THR A N 1
ATOM 1310 C CA . THR A 1 178 ? -0.617 -8.099 2.237 1.00 93.94 178 THR A CA 1
ATOM 1311 C C . THR A 1 178 ? -1.754 -9.077 2.513 1.00 93.94 178 THR A C 1
ATOM 1313 O O . THR A 1 178 ? -1.942 -9.465 3.663 1.00 93.94 178 THR A O 1
ATOM 1316 N N . ASN A 1 179 ? -2.475 -9.522 1.481 1.00 93.00 179 ASN A N 1
ATOM 1317 C CA . ASN A 1 179 ? -3.569 -10.480 1.645 1.00 93.00 179 ASN A CA 1
ATOM 1318 C C . ASN A 1 179 ? -3.076 -11.873 2.042 1.00 93.00 179 ASN A C 1
ATOM 1320 O O . ASN A 1 179 ? -3.698 -12.500 2.897 1.00 93.00 179 ASN A O 1
ATOM 1324 N N . ILE A 1 180 ? -1.951 -12.329 1.479 1.00 88.75 180 ILE A N 1
ATOM 1325 C CA . ILE A 1 180 ? -1.318 -13.593 1.884 1.00 88.75 180 ILE A CA 1
ATOM 1326 C C . ILE A 1 180 ? -0.985 -13.545 3.375 1.00 88.75 180 ILE A C 1
ATOM 1328 O O . ILE A 1 180 ? -1.415 -14.417 4.123 1.00 88.75 180 ILE A O 1
ATOM 1332 N N . ILE A 1 181 ? -0.278 -12.503 3.824 1.00 86.44 181 ILE A N 1
ATOM 1333 C CA . ILE A 1 181 ? 0.111 -12.376 5.232 1.00 86.44 181 ILE A CA 1
ATOM 1334 C C . ILE A 1 181 ? -1.137 -12.279 6.120 1.00 86.44 181 ILE A C 1
ATOM 1336 O O . ILE A 1 181 ? -1.216 -12.971 7.128 1.00 86.44 181 ILE A O 1
ATOM 1340 N N . LEU A 1 182 ? -2.144 -11.494 5.719 1.00 89.38 182 LEU A N 1
ATOM 1341 C CA . LEU A 1 182 ? -3.395 -11.344 6.464 1.00 89.38 182 LEU A CA 1
ATOM 1342 C C . LEU A 1 182 ? -4.104 -12.679 6.688 1.00 89.38 182 LEU A C 1
ATOM 1344 O O . LEU A 1 182 ? -4.627 -12.916 7.772 1.00 89.38 182 LEU A O 1
ATOM 1348 N N . MET A 1 183 ? -4.150 -13.546 5.677 1.00 87.62 183 MET A N 1
ATOM 1349 C CA . MET A 1 183 ? -4.778 -14.856 5.820 1.00 87.62 183 MET A CA 1
ATOM 1350 C C . MET A 1 183 ? -4.047 -15.761 6.802 1.00 87.62 183 MET A C 1
ATOM 1352 O O . MET A 1 183 ? -4.703 -16.563 7.458 1.00 87.62 183 MET A O 1
ATOM 1356 N N . GLN A 1 184 ? -2.723 -15.636 6.892 1.00 80.38 184 GLN A N 1
ATOM 1357 C CA . GLN A 1 184 ? -1.913 -16.434 7.808 1.00 80.38 184 GLN A CA 1
ATOM 1358 C C . GLN A 1 184 ? -2.021 -15.910 9.240 1.00 80.38 184 GLN A C 1
ATOM 1360 O O . GLN A 1 184 ? -2.278 -16.678 10.159 1.00 80.38 184 GLN A O 1
ATOM 1365 N N . THR A 1 185 ? -1.908 -14.593 9.428 1.00 80.12 185 THR A N 1
ATOM 1366 C CA . THR A 1 185 ? -1.927 -13.983 10.765 1.00 80.12 185 THR A CA 1
ATOM 1367 C C . THR A 1 185 ? -3.339 -13.777 11.313 1.00 80.12 185 THR A C 1
ATOM 1369 O O . THR A 1 185 ? -3.507 -13.546 12.505 1.00 80.12 185 THR A O 1
ATOM 1372 N N . ASN A 1 186 ? -4.360 -13.792 10.449 1.00 85.88 186 ASN A N 1
ATOM 1373 C CA . ASN A 1 186 ? -5.756 -13.563 10.817 1.00 85.88 186 ASN A CA 1
ATOM 1374 C C . ASN A 1 186 ? -6.726 -14.434 9.969 1.00 85.88 186 ASN A C 1
ATOM 1376 O O . ASN A 1 186 ? -7.512 -13.924 9.147 1.00 85.88 186 ASN A O 1
ATOM 1380 N N . PRO A 1 187 ? -6.679 -15.771 10.147 1.00 79.81 187 PRO A N 1
ATOM 1381 C CA . PRO A 1 187 ? -7.382 -16.749 9.311 1.00 79.81 187 PRO A CA 1
ATOM 1382 C C . PRO A 1 187 ? -8.910 -16.706 9.422 1.00 79.81 187 PRO A C 1
ATOM 1384 O O . PRO A 1 187 ? -9.578 -17.081 8.460 1.00 79.81 187 PRO A O 1
ATOM 1387 N N . ASP A 1 188 ? -9.473 -16.141 10.488 1.00 84.19 188 ASP A N 1
ATOM 1388 C CA . ASP A 1 188 ? -10.931 -16.021 10.653 1.00 84.19 188 ASP A CA 1
ATOM 1389 C C . ASP A 1 188 ? -11.498 -14.693 10.115 1.00 84.19 188 ASP A C 1
ATOM 1391 O O . ASP A 1 188 ? -12.703 -14.541 9.943 1.00 84.19 188 ASP A O 1
ATOM 1395 N N . GLY A 1 189 ? -10.629 -13.744 9.745 1.00 85.81 189 GLY A N 1
ATOM 1396 C CA . GLY A 1 189 ? -11.059 -12.395 9.355 1.00 85.81 189 GLY A CA 1
ATOM 1397 C C . GLY A 1 189 ? -11.369 -11.506 10.566 1.00 85.81 189 GLY A C 1
ATOM 1398 O O . GLY A 1 189 ? -11.024 -11.850 11.691 1.00 85.81 189 GLY A O 1
ATOM 1399 N N . PHE A 1 190 ? -11.943 -10.330 10.318 1.00 87.62 190 PHE A N 1
ATOM 1400 C CA . PHE A 1 190 ? -12.306 -9.375 11.367 1.00 87.62 190 PHE A CA 1
ATOM 1401 C C . PHE A 1 190 ? -13.818 -9.182 11.392 1.00 87.62 190 PHE A C 1
ATOM 1403 O O . PHE A 1 190 ? -14.425 -8.971 10.340 1.00 87.62 190 PHE A O 1
ATOM 1410 N N . ASP A 1 191 ? -14.415 -9.161 12.582 1.00 86.31 191 ASP A N 1
ATOM 1411 C CA . ASP A 1 191 ? -15.771 -8.639 12.759 1.00 86.31 191 ASP A CA 1
ATOM 1412 C C . ASP A 1 191 ? -15.692 -7.109 12.779 1.00 86.31 191 ASP A C 1
ATOM 1414 O O . ASP A 1 191 ? -15.512 -6.493 13.830 1.00 86.31 191 ASP A O 1
ATOM 1418 N N . ILE A 1 192 ? -15.827 -6.462 11.617 1.00 84.50 192 ILE A N 1
ATOM 1419 C CA . ILE A 1 192 ? -15.672 -5.000 11.500 1.00 84.50 192 ILE A CA 1
ATOM 1420 C C . ILE A 1 192 ? -16.665 -4.197 12.350 1.00 84.50 192 ILE A C 1
ATOM 1422 O O . ILE A 1 192 ? -16.487 -2.994 12.526 1.00 84.50 192 ILE A O 1
ATOM 1426 N N . THR A 1 193 ? -17.706 -4.833 12.898 1.00 82.06 193 THR A N 1
ATOM 1427 C CA . THR A 1 193 ? -18.644 -4.175 13.815 1.00 82.06 193 THR A CA 1
ATOM 1428 C C . THR A 1 193 ? -18.080 -4.001 15.228 1.00 82.06 193 THR A C 1
ATOM 1430 O O . THR A 1 193 ? -18.613 -3.191 15.991 1.00 82.06 193 THR A O 1
ATOM 1433 N N . LYS A 1 194 ? -17.007 -4.730 15.568 1.00 83.44 194 LYS A N 1
ATOM 1434 C CA . LYS A 1 194 ? -16.355 -4.744 16.891 1.00 83.44 194 LYS A CA 1
ATOM 1435 C C . LYS A 1 194 ? -14.841 -4.534 16.828 1.00 83.44 194 LYS A C 1
ATOM 1437 O O . LYS A 1 194 ? -14.258 -3.975 17.749 1.00 83.44 194 LYS A O 1
ATOM 1442 N N . GLU A 1 195 ? -14.205 -4.982 15.752 1.00 86.50 195 GLU A N 1
ATOM 1443 C CA . GLU A 1 195 ? -12.749 -5.107 15.623 1.00 86.50 195 GLU A CA 1
ATOM 1444 C C . GLU A 1 195 ? -12.166 -4.134 14.594 1.00 86.50 195 GLU A C 1
ATOM 1446 O O . GLU A 1 195 ? -11.004 -4.254 14.220 1.00 86.50 195 GLU A O 1
ATOM 1451 N N . ALA A 1 196 ? -12.934 -3.139 14.138 1.00 86.12 196 ALA A N 1
ATOM 1452 C CA . ALA A 1 196 ? -12.490 -2.206 13.103 1.00 86.12 196 ALA A CA 1
ATOM 1453 C C . ALA A 1 196 ? -11.136 -1.546 13.411 1.00 86.12 196 ALA A C 1
ATOM 1455 O O . ALA A 1 196 ? -10.272 -1.491 12.542 1.00 86.12 196 ALA A O 1
ATOM 1456 N N . ALA A 1 197 ? -10.927 -1.068 14.642 1.00 86.44 197 ALA A N 1
ATOM 1457 C CA . ALA A 1 197 ? -9.663 -0.435 15.023 1.00 86.44 197 ALA A CA 1
ATOM 1458 C C . ALA A 1 197 ? -8.483 -1.424 14.961 1.00 86.44 197 ALA A C 1
ATOM 1460 O O . ALA A 1 197 ? -7.435 -1.097 14.413 1.00 86.44 197 ALA A O 1
ATOM 1461 N N . GLN A 1 198 ? -8.672 -2.655 15.452 1.00 88.25 198 GLN A N 1
ATOM 1462 C CA . GLN A 1 198 ? -7.660 -3.711 15.361 1.00 88.25 198 GLN A CA 1
ATOM 1463 C C . GLN A 1 198 ? -7.354 -4.048 13.902 1.00 88.25 198 GLN A C 1
ATOM 1465 O O . GLN A 1 198 ? -6.194 -4.135 13.509 1.00 88.25 198 GLN A O 1
ATOM 1470 N N . ALA A 1 199 ? -8.397 -4.183 13.091 1.00 89.94 199 ALA A N 1
ATOM 1471 C CA . ALA A 1 199 ? -8.289 -4.422 11.670 1.00 89.94 199 ALA A CA 1
ATOM 1472 C C . ALA A 1 199 ? -7.475 -3.346 10.941 1.00 89.94 199 ALA A C 1
ATOM 1474 O O . ALA A 1 199 ? -6.571 -3.694 10.184 1.00 89.94 199 ALA A O 1
ATOM 1475 N N . PHE A 1 200 ? -7.764 -2.059 11.163 1.00 90.69 200 PHE A N 1
ATOM 1476 C CA . PHE A 1 200 ? -6.989 -0.961 10.574 1.00 90.69 200 PHE A CA 1
ATOM 1477 C C . PHE A 1 200 ? -5.515 -1.056 10.966 1.00 90.69 200 PHE A C 1
ATOM 1479 O O . PHE A 1 200 ? -4.646 -1.046 10.095 1.00 90.69 200 PHE A O 1
ATOM 1486 N N . ASN A 1 201 ? -5.246 -1.277 12.254 1.00 89.94 201 ASN A N 1
ATOM 1487 C CA . ASN A 1 201 ? -3.886 -1.370 12.771 1.00 89.94 201 ASN A CA 1
ATOM 1488 C C . ASN A 1 201 ? -3.117 -2.553 12.170 1.00 89.94 201 ASN A C 1
ATOM 1490 O O . ASN A 1 201 ? -1.968 -2.400 11.751 1.00 89.94 201 ASN A O 1
ATOM 1494 N N . VAL A 1 202 ? -3.762 -3.718 12.053 1.00 90.62 202 VAL A N 1
ATOM 1495 C CA . VAL A 1 202 ? -3.171 -4.887 11.393 1.00 90.62 202 VAL A CA 1
ATOM 1496 C C . VAL A 1 202 ? -2.916 -4.589 9.918 1.00 90.62 202 VAL A C 1
ATOM 1498 O O . VAL A 1 202 ? -1.791 -4.760 9.463 1.00 90.62 202 VAL A O 1
ATOM 1501 N N . GLN A 1 203 ? -3.901 -4.086 9.168 1.00 91.62 203 GLN A N 1
ATOM 1502 C CA . GLN A 1 203 ? -3.735 -3.776 7.740 1.00 91.62 203 GLN A CA 1
ATOM 1503 C C . GLN A 1 203 ? -2.599 -2.775 7.490 1.00 91.62 203 GLN A C 1
ATOM 1505 O O . GLN A 1 203 ? -1.793 -2.974 6.578 1.00 91.62 203 GLN A O 1
ATOM 1510 N N . ALA A 1 204 ? -2.489 -1.733 8.319 1.00 91.94 204 ALA A N 1
ATOM 1511 C CA . ALA A 1 204 ? -1.422 -0.744 8.219 1.00 91.94 204 ALA A CA 1
ATOM 1512 C C . ALA A 1 204 ? -0.034 -1.371 8.448 1.00 91.94 204 ALA A C 1
ATOM 1514 O O . ALA A 1 204 ? 0.891 -1.134 7.667 1.00 91.94 204 ALA A O 1
ATOM 1515 N N . ALA A 1 205 ? 0.103 -2.237 9.457 1.00 90.06 205 ALA A N 1
ATOM 1516 C CA . ALA A 1 205 ? 1.341 -2.972 9.708 1.00 90.06 205 ALA A CA 1
ATOM 1517 C C . ALA A 1 205 ? 1.678 -3.956 8.571 1.00 90.06 205 ALA A C 1
ATOM 1519 O O . ALA A 1 205 ? 2.834 -4.068 8.151 1.00 90.06 205 ALA A O 1
ATOM 1520 N N . LEU A 1 206 ? 0.674 -4.654 8.030 1.00 91.56 206 LEU A N 1
ATOM 1521 C CA . LEU A 1 206 ? 0.850 -5.590 6.918 1.00 91.56 206 LEU A CA 1
ATOM 1522 C C . LEU A 1 206 ? 1.261 -4.890 5.619 1.00 91.56 206 LEU A C 1
ATOM 1524 O O . LEU A 1 206 ? 2.002 -5.473 4.822 1.00 91.56 206 LEU A O 1
ATOM 1528 N N . ALA A 1 207 ? 0.848 -3.637 5.411 1.00 92.31 207 ALA A N 1
ATOM 1529 C CA . ALA A 1 207 ? 1.297 -2.850 4.271 1.00 92.31 207 ALA A CA 1
ATOM 1530 C C . ALA A 1 207 ? 2.823 -2.662 4.288 1.00 92.31 207 ALA A C 1
ATOM 1532 O O . ALA A 1 207 ? 3.470 -2.924 3.274 1.00 92.31 207 ALA A O 1
ATOM 1533 N N . TYR A 1 208 ? 3.409 -2.324 5.443 1.00 90.31 208 TYR A N 1
ATOM 1534 C CA . TYR A 1 208 ? 4.866 -2.256 5.606 1.00 90.31 208 TYR A CA 1
ATOM 1535 C C . TYR A 1 208 ? 5.527 -3.628 5.433 1.00 90.31 208 TYR A C 1
ATOM 1537 O O . TYR A 1 208 ? 6.437 -3.773 4.618 1.00 90.31 208 TYR A O 1
ATOM 1545 N N . LYS A 1 209 ? 5.032 -4.660 6.134 1.00 87.44 209 LYS A N 1
ATOM 1546 C CA . LYS A 1 209 ? 5.600 -6.021 6.076 1.00 87.44 209 LYS A CA 1
ATOM 1547 C C . LYS A 1 209 ? 5.607 -6.600 4.661 1.00 87.44 209 LYS A C 1
ATOM 1549 O O . LYS A 1 209 ? 6.562 -7.268 4.287 1.00 87.44 209 LYS A O 1
ATOM 1554 N N . SER A 1 210 ? 4.583 -6.314 3.854 1.00 90.75 210 SER A N 1
ATOM 1555 C CA . SER A 1 210 ? 4.537 -6.751 2.452 1.00 90.75 210 SER A CA 1
ATOM 1556 C C . SER A 1 210 ? 5.650 -6.138 1.597 1.00 90.75 210 SER A C 1
ATOM 1558 O O . SER A 1 210 ? 6.166 -6.804 0.704 1.00 90.75 210 SER A O 1
ATOM 1560 N N . MET A 1 211 ? 6.036 -4.889 1.886 1.00 89.31 211 MET A N 1
ATOM 1561 C CA . MET A 1 211 ? 7.057 -4.155 1.138 1.00 89.31 211 MET A CA 1
ATOM 1562 C C . MET A 1 211 ? 8.474 -4.481 1.619 1.00 89.31 211 MET A C 1
ATOM 1564 O O . MET A 1 211 ? 9.367 -4.650 0.798 1.00 89.31 211 MET A O 1
ATOM 1568 N N . ALA A 1 212 ? 8.671 -4.592 2.936 1.00 84.31 212 ALA A N 1
ATOM 1569 C CA . ALA A 1 212 ? 9.972 -4.877 3.540 1.00 84.31 212 ALA A CA 1
ATOM 1570 C C . ALA A 1 212 ? 10.316 -6.380 3.597 1.00 84.31 212 ALA A C 1
ATOM 1572 O O . ALA A 1 212 ? 11.486 -6.726 3.706 1.00 84.31 212 ALA A O 1
ATOM 1573 N N . GLY A 1 213 ? 9.311 -7.263 3.552 1.00 84.19 213 GLY A N 1
ATOM 1574 C CA . GLY A 1 213 ? 9.469 -8.718 3.629 1.00 84.19 213 GLY A CA 1
ATOM 1575 C C . GLY A 1 213 ? 9.546 -9.371 2.243 1.00 84.19 213 GLY A C 1
ATOM 1576 O O . GLY A 1 213 ? 10.615 -9.347 1.644 1.00 84.19 213 GLY A O 1
ATOM 1577 N N . PRO A 1 214 ? 8.450 -9.931 1.689 1.00 83.12 214 PRO A N 1
ATOM 1578 C CA . PRO A 1 214 ? 8.487 -10.640 0.399 1.00 83.12 214 PRO A CA 1
ATOM 1579 C C . PRO A 1 214 ? 8.935 -9.788 -0.798 1.00 83.12 214 PRO A C 1
ATOM 1581 O O . PRO A 1 214 ? 9.431 -10.319 -1.787 1.00 83.12 214 PRO A O 1
ATOM 1584 N N . MET A 1 215 ? 8.754 -8.468 -0.719 1.00 87.12 215 MET A N 1
ATOM 1585 C CA . MET A 1 215 ? 9.248 -7.516 -1.721 1.00 87.12 215 MET A CA 1
ATOM 1586 C C . MET A 1 215 ? 10.620 -6.919 -1.357 1.00 87.12 215 MET A C 1
ATOM 1588 O O . MET A 1 215 ? 11.131 -6.064 -2.085 1.00 87.12 215 MET A O 1
ATOM 1592 N N . GLY A 1 216 ? 11.242 -7.383 -0.269 1.00 79.19 216 GLY A N 1
ATOM 1593 C CA . GLY A 1 216 ? 12.623 -7.072 0.084 1.00 79.19 216 GLY A CA 1
ATOM 1594 C C . GLY A 1 216 ? 13.567 -7.600 -0.996 1.00 79.19 216 GLY A C 1
ATOM 1595 O O . GLY A 1 216 ? 13.540 -8.777 -1.340 1.00 79.19 216 GLY A O 1
ATOM 1596 N N . GLY A 1 217 ? 14.355 -6.710 -1.600 1.00 78.31 217 GLY A N 1
ATOM 1597 C CA . GLY A 1 217 ? 15.198 -7.010 -2.767 1.00 78.31 217 GLY A CA 1
ATOM 1598 C C . GLY A 1 217 ? 14.577 -6.609 -4.112 1.00 78.31 217 GLY A C 1
ATOM 1599 O O . GLY A 1 217 ? 15.311 -6.307 -5.052 1.00 78.31 217 GLY A O 1
ATOM 1600 N N . VAL A 1 218 ? 13.244 -6.505 -4.197 1.00 90.00 218 VAL A N 1
ATOM 1601 C CA . VAL A 1 218 ? 12.562 -5.768 -5.281 1.00 90.00 218 VAL A CA 1
ATOM 1602 C C . VAL A 1 218 ? 12.549 -4.273 -4.961 1.00 90.00 218 VAL A C 1
ATOM 1604 O O . VAL A 1 218 ? 12.745 -3.451 -5.852 1.00 90.00 218 VAL A O 1
ATOM 1607 N N . TYR A 1 219 ? 12.352 -3.923 -3.691 1.00 91.38 219 TYR A N 1
ATOM 1608 C CA . TYR A 1 219 ? 12.509 -2.566 -3.188 1.00 91.38 219 TYR A CA 1
ATOM 1609 C C . TYR A 1 219 ? 13.796 -2.415 -2.380 1.00 91.38 219 TYR A C 1
ATOM 1611 O O . TYR A 1 219 ? 14.113 -3.252 -1.531 1.00 91.38 219 TYR A O 1
ATOM 1619 N N . ASN A 1 220 ? 14.475 -1.291 -2.594 1.00 87.81 220 ASN A N 1
ATOM 1620 C CA . ASN A 1 220 ? 15.407 -0.722 -1.630 1.00 87.81 220 ASN A CA 1
ATOM 1621 C C . ASN A 1 220 ? 14.623 0.242 -0.741 1.00 87.81 220 ASN A C 1
ATOM 1623 O O . ASN A 1 220 ? 13.772 0.976 -1.242 1.00 87.81 220 ASN A O 1
ATOM 1627 N N . PHE A 1 221 ? 14.871 0.258 0.565 1.00 88.88 221 PHE A N 1
ATOM 1628 C CA . PHE A 1 221 ? 14.134 1.152 1.452 1.00 88.88 221 PHE A CA 1
ATOM 1629 C C . PHE A 1 221 ? 15.003 1.757 2.540 1.00 88.88 221 PHE A C 1
ATOM 1631 O O . PHE A 1 221 ? 15.985 1.168 2.987 1.00 88.88 221 PHE A O 1
ATOM 1638 N N . SER A 1 222 ? 14.605 2.948 2.977 1.00 82.88 222 SER A N 1
ATOM 1639 C CA . SER A 1 222 ? 15.194 3.633 4.120 1.00 82.88 222 SER A CA 1
ATOM 1640 C C . SER A 1 222 ? 14.218 3.627 5.287 1.00 82.88 222 SER A C 1
ATOM 1642 O O . SER A 1 222 ? 13.013 3.775 5.090 1.00 82.88 222 SER A O 1
ATOM 1644 N N . ASN A 1 223 ? 14.724 3.540 6.516 1.00 76.38 223 ASN A N 1
ATOM 1645 C CA . ASN A 1 223 ? 13.871 3.703 7.690 1.00 76.38 223 ASN A CA 1
ATOM 1646 C C . ASN A 1 223 ? 13.268 5.114 7.712 1.00 76.38 223 ASN A C 1
ATOM 1648 O O . ASN A 1 223 ? 13.971 6.105 7.516 1.00 76.38 223 ASN A O 1
ATOM 1652 N N . GLY A 1 224 ? 11.957 5.190 7.935 1.00 80.25 224 GLY A N 1
ATOM 1653 C CA . GLY A 1 224 ? 11.270 6.461 8.138 1.00 80.25 224 GLY A CA 1
ATOM 1654 C C . GLY A 1 224 ? 11.490 6.979 9.557 1.00 80.25 224 GLY A C 1
ATOM 1655 O O . GLY A 1 224 ? 11.586 6.195 10.501 1.00 80.25 224 GLY A O 1
ATOM 1656 N N . ALA A 1 225 ? 11.541 8.299 9.717 1.00 85.81 225 ALA A N 1
ATOM 1657 C CA . ALA A 1 225 ? 11.511 8.923 11.035 1.00 85.81 225 ALA A CA 1
ATOM 1658 C C . ALA A 1 225 ? 10.062 9.068 11.514 1.00 85.81 225 ALA A C 1
ATOM 1660 O O . ALA A 1 225 ? 9.179 9.417 10.729 1.00 85.81 225 ALA A O 1
ATOM 1661 N N . VAL A 1 226 ? 9.830 8.833 12.807 1.00 91.00 226 VAL A N 1
ATOM 1662 C CA . VAL A 1 226 ? 8.545 9.135 13.446 1.00 91.00 226 VAL A CA 1
ATOM 1663 C C . VAL A 1 226 ? 8.460 10.638 13.682 1.00 91.00 226 VAL A C 1
ATOM 1665 O O . VAL A 1 226 ? 9.249 11.199 14.444 1.00 91.00 226 VAL A O 1
ATOM 1668 N N . THR A 1 227 ? 7.488 11.293 13.055 1.00 92.50 227 THR A N 1
ATOM 1669 C CA . THR A 1 227 ? 7.163 12.699 13.292 1.00 92.50 227 THR A CA 1
ATOM 1670 C C . THR A 1 227 ? 5.812 12.810 13.979 1.00 92.50 227 THR A C 1
ATOM 1672 O O . THR A 1 227 ? 4.809 12.260 13.531 1.00 92.50 227 THR A O 1
ATOM 1675 N N . LYS A 1 228 ? 5.769 13.537 15.097 1.00 93.62 228 LYS A N 1
ATOM 1676 C CA . LYS A 1 228 ? 4.526 13.814 15.818 1.00 93.62 228 LYS A CA 1
ATOM 1677 C C . LYS A 1 228 ? 4.008 15.195 15.450 1.00 93.62 228 LYS A C 1
ATOM 1679 O O . LYS A 1 228 ? 4.741 16.179 15.536 1.00 93.62 228 LYS A O 1
ATOM 1684 N N . HIS A 1 229 ? 2.731 15.269 15.103 1.00 91.19 229 HIS A N 1
ATOM 1685 C CA . HIS A 1 229 ? 2.049 16.508 14.761 1.00 91.19 229 HIS A CA 1
ATOM 1686 C C . HIS A 1 229 ? 0.882 16.744 15.717 1.00 91.19 229 HIS A C 1
ATOM 1688 O O . HIS A 1 229 ? 0.119 15.828 16.022 1.00 91.19 229 HIS A O 1
ATOM 1694 N N . THR A 1 230 ? 0.735 17.991 16.167 1.00 91.25 230 THR A N 1
ATOM 1695 C CA . THR A 1 230 ? -0.432 18.458 16.918 1.00 91.25 230 THR A CA 1
ATOM 1696 C C . THR A 1 230 ? -0.921 19.752 16.291 1.00 91.25 230 THR A C 1
ATOM 1698 O O . THR A 1 230 ? -0.153 20.703 16.141 1.00 91.25 230 THR A O 1
ATOM 1701 N N . PHE A 1 231 ? -2.200 19.789 15.943 1.00 89.75 231 PHE A N 1
ATOM 1702 C CA . PHE A 1 231 ? -2.863 20.944 15.354 1.00 89.75 231 PHE A CA 1
ATOM 1703 C C . PHE A 1 231 ? -4.094 21.316 16.174 1.00 89.75 231 PHE A C 1
ATOM 1705 O O . PHE A 1 231 ? -4.832 20.434 16.598 1.00 89.75 231 PHE A O 1
ATOM 1712 N N . ASP A 1 232 ? -4.326 22.614 16.355 1.00 90.19 232 ASP A N 1
ATOM 1713 C CA . ASP A 1 232 ? -5.606 23.162 16.812 1.00 90.19 232 ASP A CA 1
ATOM 1714 C C . ASP A 1 232 ? -6.237 23.920 15.639 1.00 90.19 232 ASP A C 1
ATOM 1716 O O . ASP A 1 232 ? -5.797 25.021 15.294 1.00 90.19 232 ASP A O 1
ATOM 1720 N N . ILE A 1 233 ? -7.190 23.279 14.960 1.00 87.88 233 ILE A N 1
ATOM 1721 C CA . ILE A 1 233 ? -7.725 23.734 13.668 1.00 87.88 233 ILE A CA 1
ATOM 1722 C C . ILE A 1 233 ? -9.245 23.563 13.589 1.00 87.88 233 ILE A C 1
ATOM 1724 O O . ILE A 1 233 ? -9.794 22.653 14.219 1.00 87.88 233 ILE A O 1
ATOM 1728 N N . PRO A 1 234 ? -9.952 24.404 12.812 1.00 86.69 234 PRO A N 1
ATOM 1729 C CA . PRO A 1 234 ? -11.359 24.180 12.496 1.00 86.69 234 PRO A CA 1
ATOM 1730 C C . PRO A 1 234 ? -11.570 22.815 11.830 1.00 86.69 234 PRO A C 1
ATOM 1732 O O . PRO A 1 234 ? -10.778 22.416 10.974 1.00 86.69 234 PRO A O 1
ATOM 1735 N N . LYS A 1 235 ? -12.673 22.122 12.152 1.00 80.38 235 LYS A N 1
ATOM 1736 C CA . LYS A 1 235 ? -13.013 20.822 11.532 1.00 80.38 235 LYS A CA 1
ATOM 1737 C C . LYS A 1 235 ? -12.983 20.854 9.999 1.00 80.38 235 LYS A C 1
ATOM 1739 O O . LYS A 1 235 ? -12.545 19.890 9.379 1.00 80.38 235 LYS A O 1
ATOM 1744 N N . GLY A 1 236 ? -13.411 21.965 9.394 1.00 77.69 236 GLY A N 1
ATOM 1745 C CA . GLY A 1 236 ? -13.414 22.147 7.938 1.00 77.69 236 GLY A CA 1
ATOM 1746 C C . GLY A 1 236 ? -12.025 22.210 7.285 1.00 77.69 236 GLY A C 1
ATOM 1747 O O . GLY A 1 236 ? -11.919 21.946 6.094 1.00 77.69 236 GLY A O 1
ATOM 1748 N N . GLU A 1 237 ? -10.967 22.506 8.046 1.00 83.31 237 GLU A N 1
ATOM 1749 C CA . GLU A 1 237 ? -9.592 22.673 7.538 1.00 83.31 237 GLU A CA 1
ATOM 1750 C C . GLU A 1 237 ? -8.716 21.426 7.742 1.00 83.31 237 GLU A C 1
ATOM 1752 O O . GLU A 1 237 ? -7.568 21.379 7.296 1.00 83.31 237 GLU A O 1
ATOM 1757 N N . VAL A 1 238 ? -9.237 20.391 8.412 1.00 81.12 238 VAL A N 1
ATOM 1758 C CA . VAL A 1 238 ? -8.474 19.182 8.760 1.00 81.12 238 VAL A CA 1
ATOM 1759 C C . VAL A 1 238 ? -7.874 18.511 7.534 1.00 81.12 238 VAL A C 1
ATOM 1761 O O . VAL A 1 238 ? -6.707 18.124 7.554 1.00 81.12 238 VAL A O 1
ATOM 1764 N N . HIS A 1 239 ? -8.666 18.380 6.472 1.00 79.94 239 HIS A N 1
ATOM 1765 C CA . HIS A 1 239 ? -8.259 17.648 5.283 1.00 79.94 239 HIS A CA 1
ATOM 1766 C C . HIS A 1 239 ? -7.115 18.366 4.555 1.00 79.94 239 HIS A C 1
ATOM 1768 O O . HIS A 1 239 ? -6.054 17.780 4.353 1.00 79.94 239 HIS A O 1
ATOM 1774 N N . GLU A 1 240 ? -7.267 19.669 4.295 1.00 81.69 240 GLU A N 1
ATOM 1775 C CA . GLU A 1 240 ? -6.212 20.500 3.705 1.00 81.69 240 GLU A CA 1
ATOM 1776 C C . GLU A 1 240 ? -4.933 20.473 4.553 1.00 81.69 240 GLU A C 1
ATOM 1778 O O . GLU A 1 240 ? -3.831 20.301 4.023 1.00 81.69 240 GLU A O 1
ATOM 1783 N N . LYS A 1 241 ? -5.063 20.584 5.883 1.00 85.50 241 LYS A N 1
ATOM 1784 C CA . LYS A 1 241 ? -3.908 20.588 6.783 1.00 85.50 241 LYS A CA 1
ATOM 1785 C C . LYS A 1 241 ? -3.168 19.250 6.794 1.00 85.50 241 LYS A C 1
ATOM 1787 O O . LYS A 1 241 ? -1.932 19.246 6.800 1.00 85.50 241 LYS A O 1
ATOM 1792 N N . LEU A 1 242 ? -3.899 18.134 6.793 1.00 83.69 242 LEU A N 1
ATOM 1793 C CA . LEU A 1 242 ? -3.331 16.788 6.727 1.00 83.69 242 LEU A CA 1
ATOM 1794 C C . LEU A 1 242 ? -2.600 16.568 5.406 1.00 83.69 242 LEU A C 1
ATOM 1796 O O . LEU A 1 242 ? -1.413 16.258 5.434 1.00 83.69 242 LEU A O 1
ATOM 1800 N N . LEU A 1 243 ? -3.248 16.822 4.266 1.00 83.62 243 LEU A N 1
ATOM 1801 C CA . LEU A 1 243 ? -2.628 16.663 2.945 1.00 83.62 243 LEU A CA 1
ATOM 1802 C C . LEU A 1 243 ? -1.398 17.561 2.782 1.00 83.62 243 LEU A C 1
ATOM 1804 O O . LEU A 1 243 ? -0.341 17.111 2.338 1.00 83.62 243 LEU A O 1
ATOM 1808 N N . GLY A 1 244 ? -1.504 18.825 3.198 1.00 84.94 244 GLY A N 1
ATOM 1809 C CA . GLY A 1 244 ? -0.397 19.774 3.147 1.00 84.94 244 GLY A CA 1
ATOM 1810 C C . GLY A 1 244 ? 0.806 19.345 3.989 1.00 84.94 244 GLY A C 1
ATOM 1811 O O . GLY A 1 244 ? 1.936 19.651 3.618 1.00 84.94 244 GLY A O 1
ATOM 1812 N N . THR A 1 245 ? 0.579 18.622 5.091 1.00 87.25 245 THR A N 1
ATOM 1813 C CA . THR A 1 245 ? 1.652 18.088 5.944 1.00 87.25 245 THR A CA 1
ATOM 1814 C C . THR A 1 245 ? 2.206 16.777 5.386 1.00 87.25 245 THR A C 1
ATOM 1816 O O . THR A 1 245 ? 3.419 16.645 5.255 1.00 87.25 245 THR A O 1
ATOM 1819 N N . MET A 1 246 ? 1.335 15.843 4.989 1.00 87.19 246 MET A N 1
ATOM 1820 C CA . MET A 1 246 ? 1.714 14.511 4.508 1.00 87.19 246 MET A CA 1
ATOM 1821 C C . MET A 1 246 ? 2.579 14.549 3.249 1.00 87.19 246 MET A C 1
ATOM 1823 O O . MET A 1 246 ? 3.511 13.759 3.126 1.00 87.19 246 MET A O 1
ATOM 1827 N N . PHE A 1 247 ? 2.269 15.463 2.326 1.00 88.50 247 PHE A N 1
ATOM 1828 C CA . PHE A 1 247 ? 2.880 15.523 0.997 1.00 88.50 247 PHE A CA 1
ATOM 1829 C C . PHE A 1 247 ? 3.818 16.723 0.801 1.00 88.50 247 PHE A C 1
ATOM 1831 O O . PHE A 1 247 ? 4.176 17.044 -0.334 1.00 88.50 247 PHE A O 1
ATOM 1838 N N . LYS A 1 248 ? 4.195 17.422 1.882 1.00 85.94 248 LYS A N 1
ATOM 1839 C CA . LYS A 1 248 ? 4.935 18.696 1.823 1.00 85.94 248 LYS A CA 1
ATOM 1840 C C . LYS A 1 248 ? 6.194 18.620 0.953 1.00 85.94 248 LYS A C 1
ATOM 1842 O O . LYS A 1 248 ? 6.410 19.501 0.125 1.00 85.94 248 LYS A O 1
ATOM 1847 N N . ASP A 1 249 ? 6.972 17.557 1.118 1.00 85.06 249 ASP A N 1
ATOM 1848 C CA . ASP A 1 249 ? 8.301 17.415 0.513 1.00 85.06 249 ASP A CA 1
ATOM 1849 C C . ASP A 1 249 ? 8.285 16.555 -0.767 1.00 85.06 249 ASP A C 1
ATOM 1851 O O . ASP A 1 249 ? 9.325 16.112 -1.241 1.00 85.06 249 ASP A O 1
ATOM 1855 N N . MET A 1 250 ? 7.100 16.310 -1.341 1.00 88.06 250 MET A N 1
ATOM 1856 C CA . MET A 1 250 ? 6.913 15.424 -2.501 1.00 88.06 250 MET A CA 1
ATOM 1857 C C . MET A 1 250 ? 6.777 16.161 -3.843 1.00 88.06 250 MET A C 1
ATOM 1859 O O . MET A 1 250 ? 6.467 15.544 -4.857 1.00 88.06 250 MET A O 1
ATOM 1863 N N . GLY A 1 251 ? 6.971 17.484 -3.864 1.00 84.88 251 GLY A N 1
ATOM 1864 C CA . GLY A 1 251 ? 6.970 18.276 -5.103 1.00 84.88 251 GLY A CA 1
ATOM 1865 C C . GLY A 1 251 ? 5.614 18.375 -5.819 1.00 84.88 251 GLY A C 1
ATOM 1866 O O . GLY A 1 251 ? 5.573 18.727 -6.994 1.00 84.88 251 GLY A O 1
ATOM 1867 N N . LEU A 1 252 ? 4.508 18.075 -5.131 1.00 86.88 252 LEU A N 1
ATOM 1868 C CA . LEU A 1 252 ? 3.166 18.079 -5.718 1.00 86.88 252 LEU A CA 1
ATOM 1869 C C . LEU A 1 252 ? 2.634 19.499 -5.933 1.00 86.88 252 LEU A C 1
ATOM 1871 O O . LEU A 1 252 ? 2.618 20.319 -5.001 1.00 86.88 252 LEU A O 1
ATOM 1875 N N . ASP A 1 253 ? 2.118 19.757 -7.134 1.00 85.62 253 ASP A N 1
ATOM 1876 C CA . ASP A 1 253 ? 1.424 21.003 -7.441 1.00 85.62 253 ASP A CA 1
ATOM 1877 C C . ASP A 1 253 ? -0.021 21.014 -6.900 1.00 85.62 253 ASP A C 1
ATOM 1879 O O . ASP A 1 253 ? -0.478 20.098 -6.207 1.00 85.62 253 ASP A O 1
ATOM 1883 N N . LYS A 1 254 ? -0.738 22.119 -7.132 1.00 85.25 254 LYS A N 1
ATOM 1884 C CA . LYS A 1 254 ? -2.102 22.297 -6.620 1.00 85.25 254 LYS A CA 1
ATOM 1885 C C . LYS A 1 254 ? -3.093 21.311 -7.251 1.00 85.25 254 LYS A C 1
ATOM 1887 O O . LYS A 1 254 ? -3.989 20.860 -6.543 1.00 85.25 254 LYS A O 1
ATOM 1892 N N . ASN A 1 255 ? -2.944 20.984 -8.535 1.00 86.88 255 ASN A N 1
ATOM 1893 C CA . ASN A 1 255 ? -3.864 20.086 -9.233 1.00 86.88 255 ASN A CA 1
ATOM 1894 C C . ASN A 1 255 ? -3.703 18.662 -8.707 1.00 86.88 255 ASN A C 1
ATOM 1896 O O . ASN A 1 255 ? -4.692 18.048 -8.311 1.00 86.88 255 ASN A O 1
ATOM 1900 N N . HIS A 1 256 ? -2.457 18.197 -8.563 1.00 88.81 256 HIS A N 1
ATOM 1901 C CA . HIS A 1 256 ? -2.168 16.897 -7.952 1.00 88.81 256 HIS A CA 1
ATOM 1902 C C . HIS A 1 256 ? -2.792 16.762 -6.565 1.00 88.81 256 HIS A C 1
ATOM 1904 O O . HIS A 1 256 ? -3.450 15.768 -6.269 1.00 88.81 256 HIS A O 1
ATOM 1910 N N . LYS A 1 257 ? -2.633 17.783 -5.712 1.00 87.62 257 LYS A N 1
ATOM 1911 C CA . LYS A 1 257 ? -3.209 17.778 -4.358 1.00 87.62 257 LYS A CA 1
ATOM 1912 C C . LYS A 1 257 ? -4.735 17.691 -4.373 1.00 87.62 257 LYS A C 1
ATOM 1914 O O . LYS A 1 257 ? -5.284 16.995 -3.528 1.00 87.62 257 LYS A O 1
ATOM 1919 N N . LEU A 1 258 ? -5.406 18.354 -5.318 1.00 86.75 258 LEU A N 1
ATOM 1920 C CA . LEU A 1 258 ? -6.867 18.305 -5.454 1.00 86.75 258 LEU A CA 1
ATOM 1921 C C . LEU A 1 258 ? -7.374 16.926 -5.904 1.00 86.75 258 LEU A C 1
ATOM 1923 O O . LEU A 1 258 ? -8.396 16.460 -5.404 1.00 86.75 258 LEU A O 1
ATOM 1927 N N . GLU A 1 259 ? -6.676 16.246 -6.814 1.00 88.75 259 GLU A N 1
ATOM 1928 C CA . GLU A 1 259 ? -7.064 14.886 -7.210 1.00 88.75 259 GLU A CA 1
ATOM 1929 C C . GLU A 1 259 ? -6.841 13.873 -6.080 1.00 88.75 259 GLU A C 1
ATOM 1931 O O . GLU A 1 259 ? -7.720 13.061 -5.778 1.00 88.75 259 GLU A O 1
ATOM 1936 N N . ILE A 1 260 ? -5.704 13.971 -5.384 1.00 88.94 260 ILE A N 1
ATOM 1937 C CA . ILE A 1 260 ? -5.408 13.156 -4.197 1.00 88.94 260 ILE A CA 1
ATOM 1938 C C . ILE A 1 260 ? -6.475 13.373 -3.114 1.00 88.94 260 ILE A C 1
ATOM 1940 O O . ILE A 1 260 ? -6.963 12.407 -2.521 1.00 88.94 260 ILE A O 1
ATOM 1944 N N . ASP A 1 261 ? -6.874 14.628 -2.890 1.00 85.75 261 ASP A N 1
ATOM 1945 C CA . ASP A 1 261 ? -7.942 15.006 -1.963 1.00 85.75 261 ASP A CA 1
ATOM 1946 C C . ASP A 1 261 ? -9.264 14.303 -2.294 1.00 85.75 261 ASP A C 1
ATOM 1948 O O . ASP A 1 261 ? -9.904 13.736 -1.406 1.00 85.75 261 ASP A O 1
ATOM 1952 N N . SER A 1 262 ? -9.640 14.252 -3.573 1.00 84.94 262 SER A N 1
ATOM 1953 C CA . SER A 1 262 ? -10.849 13.559 -4.030 1.00 84.94 262 SER A CA 1
ATOM 1954 C C . SER A 1 262 ? -10.818 12.061 -3.694 1.00 84.94 262 SER A C 1
ATOM 1956 O O . SER A 1 262 ? -11.790 11.517 -3.155 1.00 84.94 262 SER A O 1
ATOM 1958 N N . HIS A 1 263 ? -9.686 11.390 -3.934 1.00 84.69 263 HIS A N 1
ATOM 1959 C CA . HIS A 1 263 ? -9.526 9.966 -3.622 1.00 84.69 263 HIS A CA 1
ATOM 1960 C C . HIS A 1 263 ? -9.599 9.680 -2.117 1.00 84.69 263 HIS A C 1
ATOM 1962 O O . HIS A 1 263 ? -10.315 8.766 -1.697 1.00 84.69 263 HIS A O 1
ATOM 1968 N N . ILE A 1 264 ? -8.912 10.481 -1.299 1.00 82.62 264 ILE A N 1
ATOM 1969 C CA . ILE A 1 264 ? -8.904 10.319 0.161 1.00 82.62 264 ILE A CA 1
ATOM 1970 C C . ILE A 1 264 ? -10.270 10.683 0.755 1.00 82.62 264 ILE A C 1
ATOM 1972 O O . ILE A 1 264 ? -10.757 9.989 1.648 1.00 82.62 264 ILE A O 1
ATOM 1976 N N . THR A 1 265 ? -10.951 11.696 0.217 1.00 82.75 265 THR A N 1
ATOM 1977 C CA . THR A 1 265 ? -12.291 12.097 0.661 1.00 82.75 265 THR A CA 1
ATOM 1978 C C . THR A 1 265 ? -13.302 10.959 0.536 1.00 82.75 265 THR A C 1
ATOM 1980 O O . THR A 1 265 ? -14.125 10.784 1.438 1.00 82.75 265 THR A O 1
ATOM 1983 N N . ASN A 1 266 ? -13.266 10.186 -0.553 1.00 80.69 266 ASN A N 1
ATOM 1984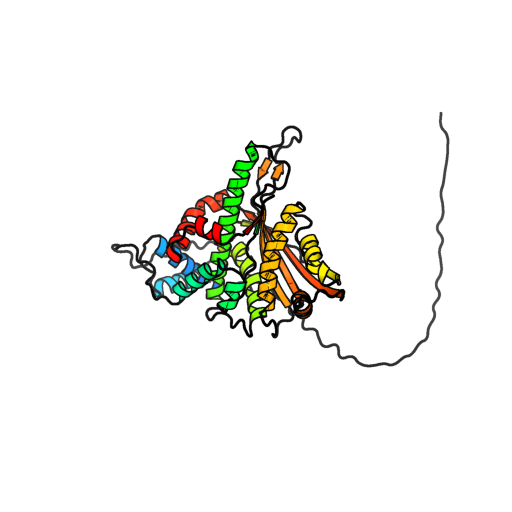 C CA . ASN A 1 266 ? -14.165 9.040 -0.732 1.00 80.69 266 ASN A CA 1
ATOM 1985 C C . ASN A 1 266 ? -13.861 7.936 0.287 1.00 80.69 266 ASN A C 1
ATOM 1987 O O . ASN A 1 266 ? -14.763 7.467 0.975 1.00 80.69 266 ASN A O 1
ATOM 1991 N N . PHE A 1 267 ? -12.580 7.630 0.502 1.00 86.00 267 PHE A N 1
ATOM 1992 C CA . PHE A 1 267 ? -12.169 6.705 1.556 1.00 86.00 267 PHE A CA 1
ATOM 1993 C C . PHE A 1 267 ? -12.676 7.142 2.944 1.00 86.00 267 PHE A C 1
ATOM 1995 O O . PHE A 1 267 ? -13.343 6.369 3.626 1.00 86.00 267 PHE A O 1
ATOM 2002 N N . VAL A 1 268 ? -12.459 8.402 3.337 1.00 83.31 268 VAL A N 1
ATOM 2003 C CA . VAL A 1 268 ? -12.896 8.936 4.642 1.00 83.31 268 VAL A CA 1
ATOM 2004 C C . VAL A 1 268 ? -14.421 8.915 4.800 1.00 83.31 268 VAL A C 1
ATOM 2006 O O . VAL A 1 268 ? -14.916 8.687 5.904 1.00 83.31 268 VAL A O 1
ATOM 2009 N N . LYS A 1 269 ? -15.190 9.128 3.723 1.00 83.06 269 LYS A N 1
ATOM 2010 C CA . LYS A 1 269 ? -16.659 9.018 3.769 1.00 83.06 269 LYS A CA 1
ATOM 2011 C C . LYS A 1 269 ? -17.103 7.603 4.139 1.00 83.06 269 LYS A C 1
ATOM 2013 O O . LYS A 1 269 ? -17.965 7.471 5.006 1.00 83.06 269 LYS A O 1
ATOM 2018 N N . ALA A 1 270 ? -16.495 6.571 3.552 1.00 83.25 270 ALA A N 1
ATOM 2019 C CA . ALA A 1 270 ? -16.808 5.182 3.884 1.00 83.25 270 ALA A CA 1
ATOM 2020 C C . ALA A 1 270 ? -16.534 4.863 5.367 1.00 83.25 270 ALA A C 1
ATOM 2022 O O . ALA A 1 270 ? -17.343 4.197 6.017 1.00 83.25 270 ALA A O 1
ATOM 2023 N N . LEU A 1 271 ? -15.460 5.425 5.940 1.00 83.00 271 LEU A N 1
ATOM 2024 C CA . LEU A 1 271 ? -15.114 5.257 7.361 1.00 83.00 271 LEU A CA 1
ATOM 2025 C C . LEU A 1 271 ? -16.187 5.783 8.320 1.00 83.00 271 LEU A C 1
ATOM 2027 O O . LEU A 1 271 ? -16.313 5.263 9.425 1.00 83.00 271 LEU A O 1
ATOM 2031 N N . GLY A 1 272 ? -16.980 6.780 7.910 1.00 78.81 272 GLY A N 1
ATOM 2032 C CA . GLY A 1 272 ? -18.045 7.354 8.738 1.00 78.81 272 GLY A CA 1
ATOM 2033 C C . GLY A 1 272 ? -19.121 6.347 9.166 1.00 78.81 272 GLY A C 1
ATOM 2034 O O . GLY A 1 272 ? -19.828 6.585 10.141 1.00 78.81 272 GLY A O 1
ATOM 2035 N N . SER A 1 273 ? -19.233 5.219 8.460 1.00 77.44 273 SER A N 1
ATOM 2036 C CA . SER A 1 273 ? -20.182 4.142 8.766 1.00 77.44 273 SER A CA 1
ATOM 2037 C C . SER A 1 273 ? -19.628 3.066 9.711 1.00 77.44 273 SER A C 1
ATOM 2039 O O . SER A 1 273 ? -20.383 2.221 10.193 1.00 77.44 273 SER A O 1
ATOM 2041 N N . ILE A 1 274 ? -18.326 3.101 10.012 1.00 78.31 274 ILE A N 1
ATOM 2042 C CA . ILE A 1 274 ? -17.646 2.075 10.804 1.00 78.31 274 ILE A CA 1
ATOM 2043 C C . ILE A 1 274 ? -17.615 2.477 12.273 1.00 78.31 274 ILE A C 1
ATOM 2045 O O . ILE A 1 274 ? -17.193 3.576 12.638 1.00 78.31 274 ILE A O 1
ATOM 2049 N N . LYS A 1 275 ? -18.003 1.545 13.145 1.00 77.00 275 LYS A N 1
ATOM 2050 C CA . LYS A 1 275 ? -17.855 1.721 14.588 1.00 77.00 275 LYS A CA 1
ATOM 2051 C C . LYS A 1 275 ? -16.402 1.489 14.978 1.00 77.00 275 LYS A C 1
ATOM 2053 O O . LYS A 1 275 ? -15.908 0.371 14.941 1.00 77.00 275 LYS A O 1
ATOM 2058 N N . THR A 1 276 ? -15.727 2.558 15.379 1.00 71.75 276 THR A N 1
ATOM 2059 C CA . THR A 1 276 ? -14.347 2.522 15.888 1.00 71.75 276 THR A CA 1
ATOM 2060 C C . THR A 1 276 ? -14.300 2.455 17.418 1.00 71.75 276 THR A C 1
ATOM 2062 O O . THR A 1 276 ? -13.312 2.829 18.047 1.00 71.75 276 THR A O 1
ATOM 2065 N N . ASP A 1 277 ? -15.398 2.029 18.044 1.00 68.06 277 ASP A N 1
ATOM 2066 C CA . ASP A 1 277 ? -15.447 1.733 19.472 1.00 68.06 277 ASP A CA 1
ATOM 2067 C C . ASP A 1 277 ? -14.710 0.415 19.718 1.00 68.06 277 ASP A C 1
ATOM 2069 O O . ASP A 1 277 ? -15.090 -0.623 19.188 1.00 68.06 277 ASP A O 1
ATOM 2073 N N . GLY A 1 278 ? -13.630 0.459 20.493 1.00 68.56 278 GLY A N 1
ATOM 2074 C CA . GLY A 1 278 ? -12.798 -0.706 20.755 1.00 68.56 278 GLY A CA 1
ATOM 2075 C C . GLY A 1 278 ? -11.732 -0.418 21.812 1.00 68.56 278 GLY A C 1
ATOM 2076 O O . GLY A 1 278 ? -11.621 0.717 22.280 1.00 68.56 278 GLY A O 1
ATOM 2077 N N . PRO A 1 279 ? -10.947 -1.435 22.202 1.00 70.69 279 PRO A N 1
ATOM 2078 C CA . PRO A 1 279 ? -9.923 -1.301 23.240 1.00 70.69 279 PRO A CA 1
ATOM 2079 C C . PRO A 1 279 ? -8.695 -0.495 22.785 1.00 70.69 279 PRO A C 1
ATOM 2081 O O . PRO A 1 279 ? -7.888 -0.086 23.617 1.00 70.69 279 PRO A O 1
ATOM 2084 N N . HIS A 1 280 ? -8.533 -0.268 21.478 1.00 77.88 280 HIS A N 1
ATOM 2085 C CA . HIS A 1 280 ? -7.395 0.462 20.929 1.00 77.88 280 HIS A CA 1
ATOM 2086 C C . HIS A 1 280 ? -7.593 1.977 21.040 1.00 77.88 280 HIS A C 1
ATOM 2088 O O . HIS A 1 280 ? -8.618 2.522 20.634 1.00 77.88 280 HIS A O 1
ATOM 2094 N N . SER A 1 281 ? -6.573 2.664 21.557 1.00 84.38 281 SER A N 1
ATOM 2095 C CA . SER A 1 281 ? -6.546 4.125 21.673 1.00 84.38 281 SER A CA 1
ATOM 2096 C C . SER A 1 281 ? -6.183 4.836 20.367 1.00 84.38 281 SER A C 1
ATOM 2098 O O . SER A 1 281 ? -6.316 6.057 20.295 1.00 84.38 281 SER A O 1
ATOM 2100 N N . THR A 1 282 ? -5.758 4.104 19.332 1.00 88.44 282 THR A N 1
ATOM 2101 C CA . THR A 1 282 ? -5.403 4.663 18.023 1.00 88.44 282 THR A CA 1
ATOM 2102 C C . THR A 1 282 ? -6.025 3.890 16.871 1.00 88.44 282 THR A C 1
ATOM 2104 O O . THR A 1 282 ? -6.342 2.703 16.997 1.00 88.44 282 THR A O 1
ATOM 2107 N N . LEU A 1 283 ? -6.196 4.599 15.757 1.00 89.06 283 LEU A N 1
ATOM 2108 C CA . LEU A 1 283 ? -6.419 4.032 14.439 1.00 89.06 283 LEU A CA 1
ATOM 2109 C C . LEU A 1 283 ? -5.219 4.334 13.560 1.00 89.06 283 LEU A C 1
ATOM 2111 O O . LEU A 1 283 ? -4.837 5.498 13.385 1.00 89.06 283 LEU A O 1
ATOM 2115 N N . ASP A 1 284 ? -4.681 3.274 12.982 1.00 92.25 284 ASP A N 1
ATOM 2116 C CA . ASP A 1 284 ? -3.479 3.335 12.187 1.00 92.25 284 ASP A CA 1
ATOM 2117 C C . ASP A 1 284 ? -3.829 3.056 10.718 1.00 92.25 284 ASP A C 1
ATOM 2119 O O . ASP A 1 284 ? -4.583 2.140 10.389 1.00 92.25 284 ASP A O 1
ATOM 2123 N N . PHE A 1 285 ? -3.294 3.870 9.816 1.00 91.31 285 PHE A N 1
ATOM 2124 C CA . PHE A 1 285 ? -3.531 3.797 8.379 1.00 91.31 285 PHE A CA 1
ATOM 2125 C C . PHE A 1 285 ? -2.198 3.755 7.647 1.00 91.31 285 PHE A C 1
ATOM 2127 O O . PHE A 1 285 ? -1.247 4.420 8.046 1.00 91.31 285 PHE A O 1
ATOM 2134 N N . ALA A 1 286 ? -2.143 3.029 6.535 1.00 93.38 286 ALA A N 1
ATOM 2135 C CA . ALA A 1 286 ? -1.001 3.059 5.636 1.00 93.38 286 ALA A CA 1
ATOM 2136 C C . ALA A 1 286 ? -1.469 3.366 4.214 1.00 93.38 286 ALA A C 1
ATOM 2138 O O . ALA A 1 286 ? -2.296 2.645 3.656 1.00 93.38 286 ALA A O 1
ATOM 2139 N N . LEU A 1 287 ? -0.929 4.431 3.628 1.00 93.50 287 LEU A N 1
ATOM 2140 C CA . LEU A 1 287 ? -1.141 4.789 2.231 1.00 93.50 287 LEU A CA 1
ATOM 2141 C C . LEU A 1 287 ? 0.120 4.461 1.435 1.00 93.50 287 LEU A C 1
ATOM 2143 O O . LEU A 1 287 ? 1.205 4.941 1.761 1.00 93.50 287 LEU A O 1
ATOM 2147 N N . ARG A 1 288 ? -0.028 3.674 0.368 1.00 94.94 288 ARG A N 1
ATOM 2148 C CA . ARG A 1 288 ? 1.019 3.514 -0.646 1.00 94.94 288 ARG A CA 1
ATOM 2149 C C . ARG A 1 288 ? 0.862 4.625 -1.672 1.00 94.94 288 ARG A C 1
ATOM 2151 O O . ARG A 1 288 ? -0.146 4.676 -2.374 1.00 94.94 288 ARG A O 1
ATOM 2158 N N . PHE A 1 289 ? 1.844 5.511 -1.727 1.00 94.81 289 PHE A N 1
ATOM 2159 C CA . PHE A 1 289 ? 1.847 6.668 -2.606 1.00 94.81 289 PHE A CA 1
ATOM 2160 C C . PHE A 1 289 ? 3.009 6.571 -3.594 1.00 94.81 289 PHE A C 1
ATOM 2162 O O . PHE A 1 289 ? 4.171 6.662 -3.210 1.00 94.81 289 PHE A O 1
ATOM 2169 N N . GLY A 1 290 ? 2.704 6.315 -4.861 1.00 93.56 290 GLY A N 1
ATOM 2170 C CA . GLY A 1 290 ? 3.685 6.133 -5.922 1.00 93.56 290 GLY A CA 1
ATOM 2171 C C . GLY A 1 290 ? 4.013 7.432 -6.650 1.00 93.56 290 GLY A C 1
ATOM 2172 O O . GLY A 1 290 ? 3.107 8.110 -7.132 1.00 93.56 290 GLY A O 1
ATOM 2173 N N . LEU A 1 291 ? 5.306 7.727 -6.779 1.00 91.62 291 LEU A N 1
ATOM 2174 C CA . LEU A 1 291 ? 5.867 8.810 -7.585 1.00 91.62 291 LEU A CA 1
ATOM 2175 C C . LEU A 1 291 ? 7.010 8.288 -8.457 1.00 91.62 291 LEU A C 1
ATOM 2177 O O . LEU A 1 291 ? 7.629 7.271 -8.157 1.00 91.62 291 LEU A O 1
ATOM 2181 N N . CYS A 1 292 ? 7.348 9.038 -9.498 1.00 89.50 292 CYS A N 1
ATOM 2182 C CA . CYS A 1 292 ? 8.570 8.835 -10.264 1.00 89.50 292 CYS A CA 1
ATOM 2183 C C . CYS A 1 292 ? 9.319 10.173 -10.341 1.00 89.50 292 CYS A C 1
ATOM 2185 O O . CYS A 1 292 ? 9.175 10.902 -11.328 1.00 89.50 292 CYS A O 1
ATOM 2187 N N . PRO A 1 293 ? 10.013 10.567 -9.254 1.00 85.12 293 PRO A N 1
ATOM 2188 C CA . PRO A 1 293 ? 10.855 11.754 -9.255 1.00 85.12 293 PRO A CA 1
ATOM 2189 C C . PRO A 1 293 ? 11.917 11.686 -10.354 1.00 85.12 293 PRO A C 1
ATOM 2191 O O . PRO A 1 293 ? 12.471 10.623 -10.642 1.00 85.12 293 PRO A O 1
ATOM 2194 N N . ALA A 1 294 ? 12.176 12.847 -10.952 1.00 83.94 294 ALA A N 1
ATOM 2195 C CA . ALA A 1 294 ? 13.272 13.065 -11.880 1.00 83.94 294 ALA A CA 1
ATOM 2196 C C . ALA A 1 294 ? 14.530 13.505 -11.113 1.00 83.94 294 ALA A C 1
ATOM 2198 O O . ALA A 1 294 ? 14.493 14.494 -10.378 1.00 83.94 294 ALA A O 1
ATOM 2199 N N . SER A 1 295 ? 15.643 12.807 -11.326 1.00 82.44 295 SER A N 1
ATOM 2200 C CA . SER A 1 295 ? 16.955 13.122 -10.752 1.00 82.44 295 SER A CA 1
ATOM 2201 C C . SER A 1 295 ? 17.950 13.436 -11.869 1.00 82.44 295 SER A C 1
ATOM 2203 O O . SER A 1 295 ? 18.083 12.652 -12.807 1.00 82.44 295 SER A O 1
ATOM 2205 N N . ASN A 1 296 ? 18.688 14.548 -11.775 1.00 79.75 296 ASN A N 1
ATOM 2206 C CA . ASN A 1 296 ? 19.825 14.787 -12.669 1.00 79.75 296 ASN A CA 1
ATOM 2207 C C . ASN A 1 296 ? 21.020 13.941 -12.206 1.00 79.75 296 ASN A C 1
ATOM 2209 O O . ASN A 1 296 ? 21.563 14.166 -11.126 1.00 79.75 296 ASN A O 1
ATOM 2213 N N . ILE A 1 297 ? 21.417 12.972 -13.025 1.00 81.00 297 ILE A N 1
ATOM 2214 C CA . ILE A 1 297 ? 22.573 12.097 -12.803 1.00 81.00 297 ILE A CA 1
ATOM 2215 C C . ILE A 1 297 ? 23.797 12.518 -13.629 1.00 81.00 297 ILE A C 1
ATOM 2217 O O . ILE A 1 297 ? 24.839 11.863 -13.565 1.00 81.00 297 ILE A O 1
ATOM 2221 N N . ALA A 1 298 ? 23.700 13.601 -14.407 1.00 79.06 298 ALA A N 1
ATOM 2222 C CA . ALA A 1 298 ? 24.867 14.215 -15.026 1.00 79.06 298 ALA A CA 1
ATOM 2223 C C . ALA A 1 298 ? 25.636 15.078 -14.018 1.00 79.06 298 ALA A C 1
ATOM 2225 O O . ALA A 1 298 ? 25.081 15.629 -13.071 1.00 79.06 298 ALA A O 1
ATOM 2226 N N . VAL A 1 299 ? 26.935 15.238 -14.273 1.00 72.94 299 VAL A N 1
ATOM 2227 C CA . VAL A 1 299 ? 27.796 16.193 -13.552 1.00 72.94 299 VAL A CA 1
ATOM 2228 C C . VAL A 1 299 ? 27.545 17.637 -14.025 1.00 72.94 299 VAL A C 1
ATOM 2230 O O . VAL A 1 299 ? 27.935 18.583 -13.349 1.00 72.94 299 VAL A O 1
ATOM 2233 N N . ASP A 1 300 ? 26.901 17.808 -15.183 1.00 75.50 300 ASP A N 1
ATOM 2234 C CA . ASP A 1 300 ? 26.644 19.093 -15.834 1.00 75.50 300 ASP A CA 1
ATOM 2235 C C . ASP A 1 300 ? 25.155 19.479 -15.730 1.00 75.50 300 ASP A C 1
ATOM 2237 O O . ASP A 1 300 ? 24.268 18.678 -16.030 1.00 75.50 300 ASP A O 1
ATOM 2241 N N . GLU A 1 301 ? 24.883 20.718 -15.317 1.00 75.19 301 GLU A N 1
ATOM 2242 C CA . GLU A 1 301 ? 23.534 21.304 -15.282 1.00 75.19 301 GLU A CA 1
ATOM 2243 C C . GLU A 1 301 ? 23.087 21.813 -16.660 1.00 75.19 301 GLU A C 1
ATOM 2245 O O . GLU A 1 301 ? 21.893 21.972 -16.901 1.00 75.19 301 GLU A O 1
ATOM 2250 N N . VAL A 1 302 ? 24.028 22.056 -17.581 1.00 75.19 302 VAL A N 1
ATOM 2251 C CA . VAL A 1 302 ? 23.739 22.545 -18.938 1.00 75.19 302 VAL A CA 1
ATOM 2252 C C . VAL A 1 302 ? 23.250 21.412 -19.844 1.00 75.19 302 VAL A C 1
ATOM 2254 O O . VAL A 1 302 ? 22.418 21.639 -20.721 1.00 75.19 302 VAL A O 1
ATOM 2257 N N . ASN A 1 303 ? 23.732 20.188 -19.613 1.00 73.69 303 ASN A N 1
ATOM 2258 C CA . ASN A 1 303 ? 23.320 18.975 -20.319 1.00 73.69 303 ASN A CA 1
ATOM 2259 C C . ASN A 1 303 ? 22.880 17.908 -19.303 1.00 73.69 303 ASN A C 1
ATOM 2261 O O . ASN A 1 303 ? 23.609 16.932 -19.087 1.00 73.69 303 ASN A O 1
ATOM 2265 N N . PRO A 1 304 ? 21.723 18.097 -18.642 1.00 74.62 304 PRO A N 1
ATOM 2266 C CA . PRO A 1 304 ? 21.272 17.176 -17.615 1.00 74.62 304 PRO A CA 1
ATOM 2267 C C . PRO A 1 304 ? 20.989 15.799 -18.220 1.00 74.62 304 PRO A C 1
ATOM 2269 O O . PRO A 1 304 ? 20.404 15.678 -19.298 1.00 74.62 304 PRO A O 1
ATOM 2272 N N . LEU A 1 305 ? 21.380 14.749 -17.501 1.00 76.62 305 LEU A N 1
ATOM 2273 C CA . LEU A 1 305 ? 20.961 13.382 -17.787 1.00 76.62 305 LEU A CA 1
ATOM 2274 C C . LEU A 1 305 ? 19.927 13.026 -16.732 1.00 76.62 305 LEU A C 1
ATOM 2276 O O . LEU A 1 305 ? 20.269 12.889 -15.562 1.00 76.62 305 LEU A O 1
ATOM 2280 N N . ILE A 1 306 ? 18.664 12.926 -17.129 1.00 81.56 306 ILE A N 1
ATOM 2281 C CA . ILE A 1 306 ? 17.568 12.702 -16.189 1.00 81.56 306 ILE A CA 1
ATOM 2282 C C . ILE A 1 306 ? 17.331 11.202 -16.009 1.00 81.56 306 ILE A C 1
ATOM 2284 O O . ILE A 1 306 ? 17.115 10.471 -16.974 1.00 81.56 306 ILE A O 1
ATOM 2288 N N . ALA A 1 307 ? 17.356 10.751 -14.759 1.00 82.25 307 ALA A N 1
ATOM 2289 C CA . ALA A 1 307 ? 16.903 9.433 -14.348 1.00 82.25 307 ALA A CA 1
ATOM 2290 C C . ALA A 1 307 ? 15.532 9.538 -13.673 1.00 82.25 307 ALA A C 1
ATOM 2292 O O . ALA A 1 307 ? 15.270 10.463 -12.905 1.00 82.25 307 ALA A O 1
ATOM 2293 N N . TYR A 1 308 ? 14.672 8.567 -13.956 1.00 86.38 308 TYR A N 1
ATOM 2294 C CA . TYR A 1 308 ? 13.338 8.446 -13.382 1.00 86.38 308 TYR A CA 1
ATOM 2295 C C . TYR A 1 308 ? 13.349 7.340 -12.336 1.00 86.38 308 TYR A C 1
ATOM 2297 O O . TYR A 1 308 ? 13.561 6.177 -12.670 1.00 86.38 308 TYR A O 1
ATOM 2305 N N . GLU A 1 309 ? 13.140 7.699 -11.071 1.00 88.31 309 GLU A N 1
ATOM 2306 C CA . GLU A 1 309 ? 13.268 6.778 -9.939 1.00 88.31 309 GLU A CA 1
ATOM 2307 C C . GLU A 1 309 ? 11.882 6.343 -9.435 1.00 88.31 309 GLU A C 1
ATOM 2309 O O . GLU A 1 309 ? 11.301 7.017 -8.581 1.00 88.31 309 GLU A O 1
ATOM 2314 N N . PRO A 1 310 ? 11.289 5.240 -9.935 1.00 92.62 310 PRO A N 1
ATOM 2315 C CA . PRO A 1 310 ? 9.995 4.766 -9.446 1.00 92.62 310 PRO A CA 1
ATOM 2316 C C . PRO A 1 310 ? 10.058 4.475 -7.943 1.00 92.62 310 PRO A C 1
ATOM 2318 O O . PRO A 1 310 ? 10.744 3.564 -7.486 1.00 92.62 310 PRO A O 1
ATOM 2321 N N . THR A 1 311 ? 9.318 5.260 -7.169 1.00 93.88 311 THR A N 1
ATOM 2322 C CA . THR A 1 311 ? 9.389 5.294 -5.711 1.00 93.88 311 THR A CA 1
ATOM 2323 C C . THR A 1 311 ? 7.992 5.172 -5.118 1.00 93.88 311 THR A C 1
ATOM 2325 O O . THR A 1 311 ? 7.107 5.969 -5.418 1.00 93.88 311 THR A O 1
ATOM 2328 N N . THR A 1 312 ? 7.792 4.207 -4.222 1.00 95.69 312 THR A N 1
ATOM 2329 C CA . THR A 1 312 ? 6.609 4.155 -3.358 1.00 95.69 312 THR A CA 1
ATOM 2330 C C . THR A 1 312 ? 6.950 4.751 -1.996 1.00 95.69 312 THR A C 1
ATOM 2332 O O . THR A 1 312 ? 7.790 4.235 -1.266 1.00 95.69 312 THR A O 1
ATOM 2335 N N . TYR A 1 313 ? 6.257 5.815 -1.621 1.00 94.88 313 TYR A N 1
ATOM 2336 C CA . TYR A 1 313 ? 6.232 6.336 -0.264 1.00 94.88 313 TYR A CA 1
ATOM 2337 C C . TYR A 1 313 ? 5.138 5.605 0.506 1.00 94.88 313 TYR A C 1
ATOM 2339 O O . TYR A 1 313 ? 3.955 5.722 0.182 1.00 94.88 313 TYR A O 1
ATOM 2347 N N . LEU A 1 314 ? 5.520 4.838 1.524 1.00 95.06 314 LEU A N 1
ATOM 2348 C CA . LEU A 1 314 ? 4.562 4.310 2.484 1.00 95.06 314 LEU A CA 1
ATOM 2349 C C . LEU A 1 314 ? 4.347 5.366 3.563 1.00 95.06 314 LEU A C 1
ATOM 2351 O O . LEU A 1 314 ? 5.237 5.617 4.377 1.00 95.06 314 LEU A 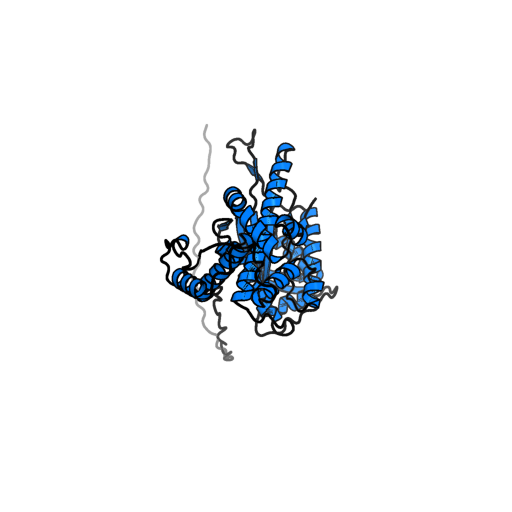O 1
ATOM 2355 N N . ILE A 1 315 ? 3.176 5.994 3.547 1.00 94.38 315 ILE A N 1
ATOM 2356 C CA . ILE A 1 315 ? 2.783 6.989 4.539 1.00 94.38 315 ILE A CA 1
ATOM 2357 C C . ILE A 1 315 ? 1.956 6.276 5.602 1.00 94.38 315 ILE A C 1
ATOM 2359 O O . ILE A 1 315 ? 0.783 5.969 5.386 1.00 94.38 315 ILE A O 1
ATOM 2363 N N . TYR A 1 316 ? 2.587 5.992 6.735 1.00 94.31 316 TYR A N 1
ATOM 2364 C CA . TYR A 1 316 ? 1.935 5.454 7.918 1.00 94.31 316 TYR A CA 1
ATOM 2365 C C . TYR A 1 316 ? 1.435 6.602 8.790 1.00 94.31 316 TYR A C 1
ATOM 2367 O O . TYR A 1 316 ? 2.193 7.525 9.093 1.00 94.31 316 TYR A O 1
ATOM 2375 N N . LEU A 1 317 ? 0.177 6.538 9.207 1.00 92.94 317 LEU A N 1
ATOM 2376 C CA . LEU A 1 317 ? -0.457 7.494 10.104 1.00 92.94 317 LEU A CA 1
ATOM 2377 C C . LEU A 1 317 ? -1.013 6.747 11.302 1.00 92.94 317 LEU A C 1
ATOM 2379 O O . LEU A 1 317 ? -1.767 5.802 11.124 1.00 92.94 317 LEU A O 1
ATOM 2383 N N . LYS A 1 318 ? -0.709 7.215 12.505 1.00 93.19 318 LYS A N 1
ATOM 2384 C CA . LYS A 1 318 ? -1.303 6.738 13.751 1.00 93.19 318 LYS A CA 1
ATOM 2385 C C . LYS A 1 318 ? -2.056 7.883 14.399 1.00 93.19 318 LYS A C 1
ATOM 2387 O O . LYS A 1 318 ? -1.457 8.866 14.833 1.00 93.19 318 LYS A O 1
ATOM 2392 N N . ILE A 1 319 ? -3.378 7.774 14.414 1.00 89.69 319 ILE A N 1
ATOM 2393 C CA . ILE A 1 319 ? -4.289 8.836 14.839 1.00 89.69 319 ILE A CA 1
ATOM 2394 C C . ILE A 1 319 ? -4.955 8.408 16.141 1.00 89.69 319 ILE A C 1
ATOM 2396 O O . ILE A 1 319 ? -5.434 7.283 16.252 1.00 89.69 319 ILE A O 1
ATOM 2400 N N . ASP A 1 320 ? -5.022 9.302 17.126 1.00 86.56 320 ASP A N 1
ATOM 2401 C CA . ASP A 1 320 ? -5.815 9.060 18.334 1.00 86.56 320 ASP A CA 1
ATOM 2402 C C . ASP A 1 320 ? -7.285 8.766 17.972 1.00 86.56 320 ASP A C 1
ATOM 2404 O O . ASP A 1 320 ? -7.907 9.491 17.192 1.00 86.56 320 ASP A O 1
ATOM 2408 N N . ALA A 1 321 ? -7.861 7.702 18.534 1.00 82.56 321 ALA A N 1
ATOM 2409 C CA . ALA A 1 321 ? -9.193 7.231 18.160 1.00 82.56 321 ALA A CA 1
ATOM 2410 C C . ALA A 1 321 ? -10.297 8.257 18.466 1.00 82.56 321 ALA A C 1
ATOM 2412 O O . ALA A 1 321 ? -11.290 8.348 17.737 1.00 82.56 321 ALA A O 1
ATOM 2413 N N . LYS A 1 322 ? -10.133 9.065 19.522 1.00 81.19 322 LYS A N 1
ATOM 2414 C CA . LYS A 1 322 ? -11.073 10.136 19.869 1.00 81.19 322 LYS A CA 1
ATOM 2415 C C . LYS A 1 322 ? -10.947 11.297 18.884 1.00 81.19 322 LYS A C 1
ATOM 2417 O O . LYS A 1 322 ? -11.974 11.781 18.409 1.00 81.19 322 LYS A O 1
ATOM 2422 N N . ALA A 1 323 ? -9.725 11.703 18.538 1.00 81.25 323 ALA A N 1
ATOM 2423 C CA . ALA A 1 323 ? -9.485 12.711 17.504 1.00 81.25 323 ALA A CA 1
ATOM 2424 C C . ALA A 1 323 ? -10.038 12.253 16.144 1.00 81.25 323 ALA A C 1
ATOM 2426 O O . ALA A 1 323 ? -10.741 13.006 15.473 1.00 81.25 323 ALA A O 1
ATOM 2427 N N . PHE A 1 324 ? -9.824 10.989 15.774 1.00 82.62 324 PHE A N 1
ATOM 2428 C CA . PHE A 1 324 ? -10.353 10.404 14.545 1.00 82.62 324 PHE A CA 1
ATOM 2429 C C . PHE A 1 324 ? -11.887 10.485 14.474 1.00 82.62 324 PHE A C 1
ATOM 2431 O O . PHE A 1 324 ? -12.429 10.968 13.479 1.00 82.62 324 PHE A O 1
ATOM 2438 N N . LYS A 1 325 ? -12.600 10.116 15.550 1.00 79.56 325 LYS A N 1
ATOM 2439 C CA . LYS A 1 325 ? -14.073 10.242 15.635 1.00 79.56 325 LYS A CA 1
ATOM 2440 C C . LYS A 1 325 ? -14.556 11.677 15.416 1.00 79.56 325 LYS A C 1
ATOM 2442 O O . LYS A 1 325 ? -15.581 11.900 14.769 1.00 79.56 325 LYS A O 1
ATOM 2447 N N . GLN A 1 326 ? -13.817 12.659 15.929 1.00 77.31 326 GLN A N 1
ATOM 2448 C CA . GLN A 1 326 ? -14.140 14.075 15.743 1.00 77.31 326 GLN A CA 1
ATOM 2449 C C . GLN A 1 326 ? -13.934 14.553 14.299 1.00 77.31 326 GLN A C 1
ATOM 2451 O O . GLN A 1 326 ? -14.619 15.482 13.877 1.00 77.31 326 GLN A O 1
ATOM 2456 N N . ILE A 1 327 ? -13.027 13.921 13.547 1.00 77.25 327 ILE A N 1
ATOM 2457 C CA . ILE A 1 327 ? -12.725 14.261 12.147 1.00 77.25 327 ILE A CA 1
ATOM 2458 C C . ILE A 1 327 ? -13.760 13.668 11.189 1.00 77.25 327 ILE A C 1
ATOM 2460 O O . ILE A 1 327 ? -14.200 14.343 10.260 1.00 77.25 327 ILE A O 1
ATOM 2464 N N . ILE A 1 328 ? -14.171 12.415 11.407 1.00 76.31 328 ILE A N 1
ATOM 2465 C CA . ILE A 1 328 ? -15.122 11.731 10.513 1.00 76.31 328 ILE A CA 1
ATOM 2466 C C . ILE A 1 328 ? -16.576 12.180 10.721 1.00 76.31 328 ILE A C 1
ATOM 2468 O O . ILE A 1 328 ? -17.396 12.054 9.811 1.00 76.31 328 ILE A O 1
ATOM 2472 N N . SER A 1 329 ? -16.906 12.739 11.890 1.00 66.94 329 SER A N 1
ATOM 2473 C CA . SER A 1 329 ? -18.221 13.320 12.183 1.00 66.94 329 SER A CA 1
ATOM 2474 C C . SER A 1 329 ? -18.347 14.702 11.533 1.00 66.94 329 SER A C 1
ATOM 2476 O O . SER A 1 329 ? -18.216 15.747 12.170 1.00 66.94 329 SER A O 1
ATOM 2478 N N . LYS A 1 330 ? -18.557 14.709 10.212 1.00 55.25 330 LYS A N 1
ATOM 2479 C CA . LYS A 1 330 ? -18.703 15.925 9.403 1.00 55.25 330 LYS A CA 1
ATOM 2480 C C . LYS A 1 330 ? -19.944 16.719 9.811 1.00 55.25 330 LYS A C 1
ATOM 2482 O O . LYS A 1 330 ? -21.020 16.539 9.251 1.00 55.25 330 LYS A O 1
ATOM 2487 N N . ASN A 1 331 ? -19.755 17.673 10.709 1.00 58.66 331 ASN A N 1
ATOM 2488 C CA . ASN A 1 331 ? -20.619 18.839 10.813 1.00 58.66 331 ASN A CA 1
ATOM 2489 C C . ASN A 1 331 ? -19.825 20.014 10.231 1.00 58.66 331 ASN A C 1
ATOM 2491 O O . ASN A 1 331 ? -18.658 20.177 10.585 1.00 58.66 331 ASN A O 1
ATOM 2495 N N . ASN A 1 332 ? -20.430 20.841 9.367 1.00 56.56 332 ASN A N 1
ATOM 2496 C CA . ASN A 1 332 ? -19.856 22.101 8.846 1.00 56.56 332 ASN A CA 1
ATOM 2497 C C . ASN A 1 332 ? -19.697 23.162 9.960 1.00 56.56 332 ASN A C 1
ATOM 2499 O O . ASN A 1 332 ? -20.026 24.335 9.792 1.00 56.56 332 ASN A O 1
ATOM 2503 N N . SER A 1 333 ? -19.275 22.743 11.148 1.00 62.06 333 SER A N 1
ATOM 2504 C CA . SER A 1 333 ? -19.114 23.589 12.310 1.00 62.06 333 SER A CA 1
ATOM 2505 C C . SER A 1 333 ? -17.773 24.302 12.243 1.00 62.06 333 SER A C 1
ATOM 2507 O O . SER A 1 333 ? -16.753 23.689 11.931 1.00 62.06 333 SER A O 1
ATOM 2509 N N . GLN A 1 334 ? -17.761 25.556 12.684 1.00 67.00 334 GLN A N 1
ATOM 2510 C CA . GLN A 1 334 ? -16.536 26.283 13.023 1.00 67.00 334 GLN A CA 1
ATOM 2511 C C . GLN A 1 334 ? -15.861 25.758 14.306 1.00 67.00 334 GLN A C 1
ATOM 2513 O O . GLN A 1 334 ? -14.914 26.366 14.799 1.00 67.00 334 GLN A O 1
ATOM 2518 N N . GLU A 1 335 ? -16.355 24.651 14.873 1.00 80.69 335 GLU A N 1
ATOM 2519 C CA . GLU A 1 335 ? -15.758 23.997 16.031 1.00 80.69 335 GLU A CA 1
ATOM 2520 C C . GLU A 1 335 ? -14.304 23.629 15.720 1.00 80.69 335 GLU A C 1
ATOM 2522 O O . GLU A 1 335 ? -14.004 22.991 14.703 1.00 80.69 335 GLU A O 1
ATOM 2527 N N . LYS A 1 336 ? -13.402 24.060 16.600 1.00 85.38 336 LYS A N 1
ATOM 2528 C CA . LYS A 1 336 ? -12.001 23.668 16.550 1.00 85.38 336 LYS A CA 1
ATOM 2529 C C . LYS A 1 336 ? -11.820 22.300 17.181 1.00 85.38 336 LYS A C 1
ATOM 2531 O O . LYS A 1 336 ? -12.454 21.988 18.188 1.00 85.38 336 LYS A O 1
ATOM 2536 N N . ILE A 1 337 ? -10.932 21.508 16.601 1.00 86.00 337 ILE A N 1
ATOM 2537 C CA . ILE A 1 337 ? -10.498 20.237 17.164 1.00 86.00 337 ILE A CA 1
ATOM 2538 C C . ILE A 1 337 ? -8.991 20.248 17.363 1.00 86.00 337 ILE A C 1
ATOM 2540 O O . ILE A 1 337 ? -8.240 20.821 16.570 1.00 86.00 337 ILE A O 1
ATOM 2544 N N . THR A 1 338 ? -8.552 19.556 18.410 1.00 87.62 338 THR A N 1
ATOM 2545 C CA . THR A 1 338 ? -7.145 19.211 18.572 1.00 87.62 338 THR A CA 1
ATOM 2546 C C . THR A 1 338 ? -6.890 17.881 17.881 1.00 87.62 338 THR A C 1
ATOM 2548 O O . THR A 1 338 ? -7.335 16.834 18.349 1.00 87.62 338 THR A O 1
ATOM 2551 N N . LEU A 1 339 ? -6.176 17.923 16.761 1.00 87.19 339 LEU A N 1
ATOM 2552 C CA . LEU A 1 339 ? -5.739 16.739 16.037 1.00 87.19 339 LEU A CA 1
ATOM 2553 C C . LEU A 1 339 ? -4.291 16.432 16.404 1.00 87.19 339 LEU A C 1
ATOM 2555 O O . LEU A 1 339 ? -3.388 17.191 16.054 1.00 87.19 339 LEU A O 1
ATOM 2559 N N . THR A 1 340 ? -4.079 15.297 17.063 1.00 88.06 340 THR A N 1
ATOM 2560 C CA . THR A 1 340 ? -2.750 14.730 17.295 1.00 88.06 340 THR A CA 1
ATOM 2561 C C . THR A 1 340 ? -2.608 13.426 16.525 1.00 88.06 340 THR A C 1
ATOM 2563 O O . THR A 1 340 ? -3.447 12.535 16.652 1.00 88.06 340 THR A O 1
ATOM 2566 N N . TYR A 1 341 ? -1.538 13.315 15.742 1.00 90.81 341 TYR A N 1
ATOM 2567 C CA . TYR A 1 341 ? -1.168 12.075 15.068 1.00 90.81 341 TYR A CA 1
ATOM 2568 C C . TYR A 1 341 ? 0.348 11.924 14.975 1.00 90.81 341 TYR A C 1
ATOM 2570 O O . TYR A 1 341 ? 1.108 12.894 15.060 1.00 90.81 341 TYR A O 1
ATOM 2578 N N . GLU A 1 342 ? 0.773 10.684 14.799 1.00 94.00 342 GLU A N 1
ATOM 2579 C CA . GLU A 1 342 ? 2.136 10.319 14.443 1.00 94.00 342 GLU A CA 1
ATOM 2580 C C . GLU A 1 342 ? 2.163 9.916 12.973 1.00 94.00 342 GLU A C 1
ATOM 2582 O O . GLU A 1 342 ? 1.233 9.283 12.469 1.00 94.00 342 GLU A O 1
ATOM 2587 N N . GLN A 1 343 ? 3.224 10.304 12.283 1.00 93.38 343 GLN A N 1
ATOM 2588 C CA . GLN A 1 343 ? 3.460 9.972 10.894 1.00 93.38 343 GLN A CA 1
ATOM 2589 C C . GLN A 1 343 ? 4.830 9.326 10.749 1.00 93.38 343 GLN A C 1
ATOM 2591 O O . GLN A 1 343 ? 5.804 9.750 11.367 1.00 93.38 343 GLN A O 1
ATOM 2596 N N . VAL A 1 344 ? 4.899 8.312 9.894 1.00 93.81 344 VAL A N 1
ATOM 2597 C CA . VAL A 1 344 ? 6.155 7.766 9.388 1.00 93.81 344 VAL A CA 1
ATOM 2598 C C . VAL A 1 344 ? 6.045 7.729 7.875 1.00 93.81 344 VAL A C 1
ATOM 2600 O O . VAL A 1 344 ? 5.110 7.144 7.335 1.00 93.81 344 VAL A O 1
ATOM 2603 N N . ILE A 1 345 ? 6.991 8.360 7.184 1.00 93.44 345 ILE A N 1
ATOM 2604 C CA . ILE A 1 345 ? 7.134 8.214 5.734 1.00 93.44 345 ILE A CA 1
ATOM 2605 C C . ILE A 1 345 ? 8.343 7.323 5.482 1.00 93.44 345 ILE A C 1
ATOM 2607 O O . ILE A 1 345 ? 9.467 7.680 5.830 1.00 93.44 345 ILE A O 1
ATOM 2611 N N . THR A 1 346 ? 8.116 6.165 4.875 1.00 92.94 346 THR A N 1
ATOM 2612 C CA . THR A 1 346 ? 9.179 5.246 4.456 1.00 92.94 346 THR A CA 1
ATOM 2613 C C . THR A 1 346 ? 9.298 5.290 2.937 1.00 92.94 346 THR A C 1
ATOM 2615 O O . THR A 1 346 ? 8.307 5.079 2.235 1.00 92.94 346 THR A O 1
ATOM 2618 N N . LYS A 1 347 ? 10.498 5.584 2.424 1.00 94.06 347 LYS A N 1
ATOM 2619 C CA . LYS A 1 347 ? 10.788 5.589 0.984 1.00 94.06 347 LYS A CA 1
ATOM 2620 C C . LYS A 1 347 ? 11.145 4.166 0.549 1.00 94.06 347 LYS A C 1
ATOM 2622 O O . LYS A 1 347 ? 12.059 3.581 1.123 1.00 94.06 347 LYS A O 1
ATOM 2627 N N . PHE A 1 348 ? 10.440 3.640 -0.450 1.00 94.69 348 PHE A N 1
ATOM 2628 C CA . PHE A 1 348 ? 10.736 2.372 -1.116 1.00 94.69 348 PHE A CA 1
ATOM 2629 C C . PHE A 1 348 ? 11.028 2.630 -2.599 1.00 94.69 348 PHE A C 1
ATOM 2631 O O . PHE A 1 348 ? 10.122 2.914 -3.381 1.00 94.69 348 PHE A O 1
ATOM 2638 N N . GLU A 1 349 ? 12.290 2.531 -2.990 1.00 94.62 349 GLU A N 1
ATOM 2639 C CA . GLU A 1 349 ? 12.774 2.715 -4.361 1.00 94.62 349 GLU A CA 1
ATOM 2640 C C . GLU A 1 349 ? 12.728 1.380 -5.104 1.00 94.62 349 GLU A C 1
ATOM 2642 O O . GLU A 1 349 ? 13.305 0.385 -4.656 1.00 94.62 349 GLU A O 1
ATOM 2647 N N . LEU A 1 350 ? 11.999 1.333 -6.218 1.00 95.44 350 LEU A N 1
ATOM 2648 C CA . LEU A 1 350 ? 11.816 0.110 -6.986 1.00 95.44 350 LEU A CA 1
ATOM 2649 C C . LEU A 1 350 ? 13.087 -0.204 -7.780 1.00 95.44 350 LEU A C 1
ATOM 2651 O O . LEU A 1 350 ? 13.486 0.551 -8.666 1.00 95.44 350 LEU A O 1
ATOM 2655 N N . ASN A 1 351 ? 13.676 -1.371 -7.533 1.00 93.94 351 ASN A N 1
ATOM 2656 C CA . ASN A 1 351 ? 14.680 -1.939 -8.419 1.00 93.94 351 ASN A CA 1
ATOM 2657 C C . ASN A 1 351 ? 13.976 -2.498 -9.665 1.00 93.94 351 ASN A C 1
ATOM 2659 O O . ASN A 1 351 ? 13.518 -3.644 -9.684 1.00 93.94 351 ASN A O 1
ATOM 2663 N N . VAL A 1 352 ? 13.861 -1.662 -10.699 1.00 93.19 352 VAL A N 1
ATOM 2664 C CA . VAL A 1 352 ? 13.125 -1.968 -11.936 1.00 93.19 352 VAL A CA 1
ATOM 2665 C C . VAL A 1 352 ? 13.633 -3.245 -12.601 1.00 93.19 352 VAL A C 1
ATOM 2667 O O . VAL A 1 352 ? 12.830 -4.098 -12.977 1.00 93.19 352 VAL A O 1
ATOM 2670 N N . ASP A 1 353 ? 14.949 -3.430 -12.689 1.00 92.06 353 ASP A N 1
ATOM 2671 C CA . ASP A 1 353 ? 15.542 -4.614 -13.316 1.00 92.06 353 ASP A CA 1
ATOM 2672 C C . ASP A 1 353 ? 15.194 -5.895 -12.561 1.00 92.06 353 ASP A C 1
ATOM 2674 O O . ASP A 1 353 ? 14.858 -6.918 -13.168 1.00 92.06 353 ASP A O 1
ATOM 2678 N N . HIS A 1 354 ? 15.261 -5.856 -11.228 1.00 92.31 354 HIS A N 1
ATOM 2679 C CA . HIS A 1 354 ? 14.880 -7.001 -10.411 1.00 92.31 354 HIS A CA 1
ATOM 2680 C C . HIS A 1 354 ? 13.374 -7.274 -10.515 1.00 92.31 354 HIS A C 1
ATOM 2682 O O . HIS A 1 354 ? 12.966 -8.423 -10.702 1.00 92.31 354 HIS A O 1
ATOM 2688 N N . PHE A 1 355 ? 12.548 -6.224 -10.489 1.00 95.19 355 PHE A N 1
ATOM 2689 C CA . PHE A 1 355 ? 11.104 -6.348 -10.649 1.00 95.19 355 PHE A CA 1
ATOM 2690 C C . PHE A 1 355 ? 10.726 -6.969 -11.994 1.00 95.19 355 PHE A C 1
ATOM 2692 O O . PHE A 1 355 ? 9.968 -7.934 -12.019 1.00 95.19 355 PHE A O 1
ATOM 2699 N N . ILE A 1 356 ? 11.284 -6.486 -13.109 1.00 94.94 356 ILE A N 1
ATOM 2700 C CA . ILE A 1 356 ? 10.998 -7.007 -14.454 1.00 94.94 356 ILE A CA 1
ATOM 2701 C C . ILE A 1 356 ? 11.331 -8.500 -14.551 1.00 94.94 356 ILE A C 1
ATOM 2703 O O . ILE A 1 356 ? 10.567 -9.250 -15.157 1.00 94.94 356 ILE A O 1
ATOM 2707 N N . LYS A 1 357 ? 12.421 -8.955 -13.920 1.00 93.12 357 LYS A N 1
ATOM 2708 C CA . LYS A 1 357 ? 12.790 -10.382 -13.887 1.00 93.12 357 LYS A CA 1
ATOM 2709 C C . LYS A 1 357 ? 11.769 -11.242 -13.135 1.00 93.12 357 LYS A C 1
ATOM 2711 O O . LYS A 1 357 ? 11.531 -12.379 -13.534 1.00 93.12 357 LYS A O 1
ATOM 2716 N N . GLN A 1 358 ? 11.158 -10.721 -12.069 1.00 91.31 358 GLN A N 1
ATOM 2717 C CA . GLN A 1 358 ? 10.161 -11.448 -11.268 1.00 91.31 358 GLN A CA 1
ATOM 2718 C C . GLN A 1 358 ? 8.720 -11.252 -11.770 1.00 91.31 358 GLN A C 1
ATOM 2720 O O . GLN A 1 358 ? 7.855 -12.088 -11.509 1.00 91.31 358 GLN A O 1
ATOM 2725 N N . ARG A 1 359 ? 8.456 -10.182 -12.532 1.00 94.50 359 ARG A N 1
ATOM 2726 C CA . ARG A 1 359 ? 7.128 -9.786 -13.023 1.00 94.50 359 ARG A CA 1
ATOM 2727 C C . ARG A 1 359 ? 6.360 -10.915 -13.722 1.00 94.50 359 ARG A C 1
ATOM 2729 O O . ARG A 1 359 ? 5.179 -11.055 -13.410 1.00 94.50 359 ARG A O 1
ATOM 2736 N N . PRO A 1 360 ? 6.963 -11.755 -14.592 1.00 94.56 360 PRO A N 1
ATOM 2737 C CA . PRO A 1 360 ? 6.253 -12.890 -15.185 1.00 94.56 360 PRO A CA 1
ATOM 2738 C C . PRO A 1 360 ? 5.699 -13.862 -14.142 1.00 94.56 360 PRO A C 1
ATOM 2740 O O . PRO A 1 360 ? 4.589 -14.360 -14.300 1.00 94.56 360 PRO A O 1
ATOM 2743 N N . LYS A 1 361 ? 6.434 -14.093 -13.046 1.00 89.69 361 LYS A N 1
ATOM 2744 C CA . LYS A 1 361 ? 5.978 -14.984 -11.978 1.00 89.69 361 LYS A CA 1
ATOM 2745 C C . LYS A 1 361 ? 4.818 -14.375 -11.191 1.00 89.69 361 LYS A C 1
ATOM 2747 O O . LYS A 1 361 ? 3.851 -15.072 -10.908 1.00 89.69 361 LYS A O 1
ATOM 2752 N N . PHE A 1 362 ? 4.888 -13.080 -10.873 1.00 94.06 362 PHE A N 1
ATOM 2753 C CA . PHE A 1 362 ? 3.783 -12.368 -10.220 1.00 94.06 362 PHE A CA 1
ATOM 2754 C C . PHE A 1 362 ? 2.524 -12.345 -11.089 1.00 94.06 362 PHE A C 1
ATOM 2756 O O . PHE A 1 362 ? 1.425 -12.565 -10.587 1.00 94.06 362 PHE A O 1
ATOM 2763 N N . ASN A 1 363 ? 2.693 -12.134 -12.396 1.00 93.56 363 ASN A N 1
ATOM 2764 C CA . ASN A 1 363 ? 1.599 -12.192 -13.356 1.00 93.56 363 ASN A CA 1
ATOM 2765 C C . ASN A 1 363 ? 0.933 -13.570 -13.367 1.00 93.56 363 ASN A C 1
ATOM 2767 O O . ASN A 1 363 ? -0.280 -13.649 -13.229 1.00 93.56 363 ASN A O 1
ATOM 2771 N N . ALA A 1 364 ? 1.725 -14.640 -13.450 1.00 86.88 364 ALA A N 1
ATOM 2772 C CA . ALA A 1 364 ? 1.200 -16.001 -13.461 1.00 86.88 364 ALA A CA 1
ATOM 2773 C C . ALA A 1 364 ? 0.453 -16.357 -12.160 1.00 86.88 364 ALA A C 1
ATOM 2775 O O . ALA A 1 364 ? -0.582 -17.015 -12.214 1.00 86.88 364 ALA A O 1
ATOM 2776 N N . MET A 1 365 ? 0.923 -15.885 -10.997 1.00 87.56 365 MET A N 1
ATOM 2777 C CA . MET A 1 365 ? 0.212 -16.084 -9.725 1.00 87.56 365 MET A CA 1
ATOM 2778 C C . MET A 1 365 ? -1.152 -15.385 -9.697 1.00 87.56 365 MET A C 1
ATOM 2780 O O . MET A 1 365 ? -2.124 -15.986 -9.247 1.00 87.56 365 MET A O 1
ATOM 2784 N N . LEU A 1 366 ? -1.251 -14.143 -10.186 1.00 89.69 366 LEU A N 1
ATOM 2785 C CA . LEU A 1 366 ? -2.536 -13.434 -10.255 1.00 89.69 366 LEU A CA 1
ATOM 2786 C C . LEU A 1 366 ? -3.481 -14.037 -11.296 1.00 89.69 366 LEU A C 1
ATOM 2788 O O . LEU A 1 366 ? -4.668 -14.185 -11.014 1.00 89.69 366 LEU A O 1
ATOM 2792 N N . GLU A 1 367 ? -2.969 -14.440 -12.458 1.00 89.75 367 GLU A N 1
ATOM 2793 C CA . GLU A 1 367 ? -3.779 -15.115 -13.476 1.00 89.75 367 GLU A CA 1
ATOM 2794 C C . GLU A 1 367 ? -4.333 -16.439 -12.947 1.00 89.75 367 GLU A C 1
ATOM 2796 O O . GLU A 1 367 ? -5.518 -16.715 -13.118 1.00 89.75 367 GLU A O 1
ATOM 2801 N N . ALA A 1 368 ? -3.516 -17.218 -12.232 1.00 83.75 368 ALA A N 1
ATOM 2802 C CA . ALA A 1 368 ? -3.961 -18.449 -11.587 1.00 83.75 368 ALA A CA 1
ATOM 2803 C C . ALA A 1 368 ? -4.977 -18.190 -10.461 1.00 83.75 368 ALA A C 1
ATOM 2805 O O . ALA A 1 368 ? -5.915 -18.966 -10.300 1.00 83.75 368 ALA A O 1
ATOM 2806 N N . ALA A 1 369 ? -4.802 -17.113 -9.688 1.00 86.38 369 ALA A N 1
ATOM 2807 C CA . ALA A 1 369 ? -5.668 -16.786 -8.560 1.00 86.38 369 ALA A CA 1
ATOM 2808 C C . ALA A 1 369 ? -7.033 -16.234 -8.992 1.00 86.38 369 ALA A C 1
ATOM 2810 O O . ALA A 1 369 ? -8.072 -16.729 -8.573 1.00 86.38 369 ALA A O 1
ATOM 2811 N N . ILE A 1 370 ? -7.038 -15.184 -9.811 1.00 90.06 370 ILE A N 1
ATOM 2812 C CA . ILE A 1 370 ? -8.234 -14.374 -10.086 1.00 90.06 370 ILE A CA 1
ATOM 2813 C C . ILE A 1 370 ? -8.559 -14.256 -11.579 1.00 90.06 370 ILE A C 1
ATOM 2815 O O . ILE A 1 370 ? -9.468 -13.512 -11.946 1.00 90.06 370 ILE A O 1
ATOM 2819 N N . GLY A 1 371 ? -7.820 -14.948 -12.453 1.00 87.94 371 GLY A N 1
ATOM 2820 C CA . GLY A 1 371 ? -8.034 -14.902 -13.902 1.00 87.94 371 GLY A CA 1
ATOM 2821 C C . GLY A 1 371 ? -7.694 -13.557 -14.552 1.00 87.94 371 GLY A C 1
ATOM 2822 O O . GLY A 1 371 ? -8.068 -13.336 -15.700 1.00 87.94 371 GLY A O 1
ATOM 2823 N N . MET A 1 372 ? -7.012 -12.655 -13.837 1.00 92.94 372 MET A N 1
ATOM 2824 C CA . MET A 1 372 ? -6.594 -11.343 -14.341 1.00 92.94 372 MET A CA 1
ATOM 2825 C C . MET A 1 372 ? -5.079 -11.273 -14.450 1.00 92.94 372 MET A C 1
ATOM 2827 O O . MET A 1 372 ? -4.360 -11.722 -13.556 1.00 92.94 372 MET A O 1
ATOM 2831 N N . SER A 1 373 ? -4.598 -10.618 -15.506 1.00 94.88 373 SER A N 1
ATOM 2832 C CA . SER A 1 373 ? -3.185 -10.239 -15.585 1.00 94.88 373 SER A CA 1
ATOM 2833 C C . SER A 1 373 ? -2.819 -9.258 -14.467 1.00 94.88 373 SER A C 1
ATOM 2835 O O . SER A 1 373 ? -3.662 -8.498 -13.979 1.00 94.88 373 SER A O 1
ATOM 2837 N N . LEU A 1 374 ? -1.533 -9.196 -14.111 1.00 95.75 374 LEU A N 1
ATOM 2838 C CA . LEU A 1 374 ? -1.023 -8.226 -13.137 1.00 95.75 374 LEU A CA 1
ATOM 2839 C C . LEU A 1 374 ? -1.361 -6.788 -13.540 1.00 95.75 374 LEU A C 1
ATOM 2841 O O . LEU A 1 374 ? -1.741 -5.991 -12.688 1.00 95.75 374 LEU A O 1
ATOM 2845 N N . LYS A 1 375 ? -1.277 -6.482 -14.839 1.00 95.62 375 LYS A N 1
ATOM 2846 C CA . LYS A 1 375 ? -1.616 -5.161 -15.373 1.00 95.62 375 LYS A CA 1
ATOM 2847 C C . LYS A 1 375 ? -3.104 -4.843 -15.206 1.00 95.62 375 LYS A C 1
ATOM 2849 O O . LYS A 1 375 ? -3.470 -3.735 -14.837 1.00 95.62 375 LYS A O 1
ATOM 2854 N N . GLU A 1 376 ? -3.978 -5.800 -15.506 1.00 96.31 376 GLU A N 1
ATOM 2855 C CA . GLU A 1 376 ? -5.420 -5.589 -15.366 1.00 96.31 376 GLU A CA 1
ATOM 2856 C C . GLU A 1 376 ? -5.813 -5.369 -13.903 1.00 96.31 376 GLU A C 1
ATOM 2858 O O . GLU A 1 376 ? -6.573 -4.450 -13.596 1.00 96.31 376 GLU A O 1
ATOM 2863 N N . TYR A 1 377 ? -5.262 -6.176 -12.996 1.00 96.00 377 TYR A N 1
ATOM 2864 C CA . TYR A 1 377 ? -5.467 -5.996 -11.565 1.00 96.00 377 TYR A CA 1
ATOM 2865 C C . TYR A 1 377 ? -4.914 -4.643 -11.087 1.00 96.00 377 TYR A C 1
ATOM 2867 O O . TYR A 1 377 ? -5.602 -3.919 -10.363 1.00 96.00 377 TYR A O 1
ATOM 2875 N N . SER A 1 378 ? -3.722 -4.248 -11.550 1.00 95.44 378 SER A N 1
ATOM 2876 C CA . SER A 1 378 ? -3.095 -2.983 -11.161 1.00 95.44 378 SER A CA 1
ATOM 2877 C C . SER A 1 378 ? -3.867 -1.757 -11.642 1.00 95.44 378 SER A C 1
ATOM 2879 O O . SER A 1 378 ? -4.020 -0.801 -10.879 1.00 95.44 378 SER A O 1
ATOM 2881 N N . ASP A 1 379 ? -4.427 -1.790 -12.850 1.00 94.56 379 ASP A N 1
ATOM 2882 C CA . ASP A 1 379 ? -5.254 -0.704 -13.381 1.00 94.56 379 ASP A CA 1
ATOM 2883 C C . ASP A 1 379 ? -6.584 -0.539 -12.625 1.00 94.56 379 ASP A C 1
ATOM 2885 O O . ASP A 1 379 ? -7.105 0.574 -12.545 1.00 94.56 379 ASP A O 1
ATOM 2889 N N . ARG A 1 380 ? -7.127 -1.616 -12.040 1.00 94.69 380 ARG A N 1
ATOM 2890 C CA . ARG A 1 380 ? -8.354 -1.568 -11.222 1.00 94.69 380 ARG A CA 1
ATOM 2891 C C . ARG A 1 380 ? -8.082 -1.132 -9.779 1.00 94.69 380 ARG A C 1
ATOM 2893 O O . ARG A 1 380 ? -8.878 -0.388 -9.201 1.00 94.69 380 ARG A O 1
ATOM 2900 N N . LEU A 1 381 ? -6.969 -1.595 -9.207 1.00 94.31 381 LEU A N 1
ATOM 2901 C CA . LEU A 1 381 ? -6.585 -1.336 -7.819 1.00 94.31 381 LEU A CA 1
ATOM 2902 C C . LEU A 1 381 ? -6.114 0.111 -7.603 1.00 94.31 381 LEU A C 1
ATOM 2904 O O . LEU A 1 381 ? -6.590 0.793 -6.695 1.00 94.31 381 LEU A O 1
ATOM 2908 N N . ASN A 1 382 ? -5.166 0.573 -8.421 1.00 92.44 382 ASN A N 1
ATOM 2909 C CA . ASN A 1 382 ? -4.477 1.847 -8.208 1.00 92.44 382 ASN A CA 1
ATOM 2910 C C . ASN A 1 382 ? -5.329 3.029 -8.686 1.00 92.44 382 ASN A C 1
ATOM 2912 O O . ASN A 1 382 ? -6.017 2.946 -9.705 1.00 92.44 382 ASN A O 1
ATOM 2916 N N . LYS A 1 383 ? -5.250 4.160 -7.979 1.00 90.75 383 LYS A N 1
ATOM 2917 C CA . LYS A 1 383 ? -5.883 5.421 -8.383 1.00 90.75 383 LYS A CA 1
ATOM 2918 C C . LYS A 1 383 ? -4.842 6.328 -9.038 1.00 90.75 383 LYS A C 1
ATOM 2920 O O . LYS A 1 383 ? -3.953 6.817 -8.336 1.00 90.75 383 LYS A O 1
ATOM 2925 N N . PRO A 1 384 ? -4.901 6.502 -10.370 1.00 88.94 384 PRO A N 1
ATOM 2926 C CA . PRO A 1 384 ? -3.978 7.381 -11.061 1.00 88.94 384 PRO A CA 1
ATOM 2927 C C . PRO A 1 384 ? -4.336 8.841 -10.781 1.00 88.94 384 PRO A C 1
ATOM 2929 O O . PRO A 1 384 ? -5.511 9.196 -10.797 1.00 88.94 384 PRO A O 1
ATOM 2932 N N . VAL A 1 385 ? -3.315 9.665 -10.577 1.00 86.31 385 VAL A N 1
ATOM 2933 C CA . VAL A 1 385 ? -3.421 11.121 -10.433 1.00 86.31 385 VAL A CA 1
ATOM 2934 C C . VAL A 1 385 ? -2.692 11.781 -11.599 1.00 86.31 385 VAL A C 1
ATOM 2936 O O . VAL A 1 385 ? -1.552 11.413 -11.892 1.00 86.31 385 VAL A O 1
ATOM 2939 N N . LYS A 1 386 ? -3.355 12.717 -12.278 1.00 83.50 386 LYS A N 1
ATOM 2940 C CA . LYS A 1 386 ? -2.881 13.426 -13.475 1.00 83.50 386 LYS A CA 1
ATOM 2941 C C . LYS A 1 386 ? -3.050 14.943 -13.317 1.00 83.50 386 LYS A C 1
ATOM 2943 O O . LYS A 1 386 ? -3.752 15.410 -12.424 1.00 83.50 386 LYS A O 1
ATOM 2948 N N . LYS A 1 387 ? -2.371 15.717 -14.164 1.00 68.44 387 LYS A N 1
ATOM 2949 C CA . LYS A 1 387 ? -2.458 17.186 -14.212 1.00 68.44 387 LYS A CA 1
ATOM 2950 C C . LYS A 1 387 ? -3.695 17.732 -14.903 1.00 68.44 387 LYS A C 1
ATOM 2952 O O . LYS A 1 387 ? -4.112 17.140 -15.926 1.00 68.44 387 LYS A O 1
#

Organism: NCBI:txid260670

Radius of gyration: 26.79 Å; chains: 1; bounding box: 68×94×77 Å

Foldseek 3Di:
DDDDDDDDDDDDDDDDDDDDDDDDDDDDDPPPPPPPPPPPLPPQQLLLVLQLVLVLVQLLCLLVLHDGQDPVLSVVSSVCSSPPDPPDDSVPSDRPDDDDDDGRDLPPPPPPLLVQLLVQLVLLLDFQLVCVVVQHQRAQFAAAALDAQDDDDPVRNVVSNVLSLLLLLVLSQLSSQLSSSCCSVPVPHDRQQECNQVNQVSSLSSSVCSCCPPVNVQWDKDWWDKDKDKDWAFLVCVLVVVLCVQCVPVNDDPQLSVLVSVSVVSNLQSCLPTDPPYPDQKHKHWHWYWHFYWDFPDPDPVDTDTDTWTKTKTKMKIWGSVQSNSNSPDDPDRDIDITIMMITIMIITGPSVVSVVCQVSSQSSCCSRHVDGSSRSSVSRYHYGYD

Secondary structure (DSSP, 8-state):
-----------------------------------------PPPPHHHHHHHHHHHHHHHHHHTTPPPPPHHHHHHHHHHHHS--TT--GGG---S------S---S-TT-HHHHHHHHHHHHHTS-HHHHHHTTPPPPPPPEEE-S-BS---TTHHHHHHHHHHHHHHHHHHHHHHHHHHHHHH-TT---TTT-HHHHHHHHHHHHHHHHHTTTBTTEEE-PPPEEEEEEEEEGGGHHHHHHHHHTTTTT--HHHHHHHHHHHHHHHHHHTTS---SS-SEEEEEEEEEE-BEEE-SS-SSS--EEE--EEEEEEEEEEHHHHHHHHS------EEEEEEEEEEEEEEE-HHHHHHHHHHHHHHHHHHHS--HHHHHHHHSEEE--